Protein AF-A0A0F9JJM0-F1 (afdb_monomer_lite)

Radius of gyration: 25.46 Å; chains: 1; bounding box: 57×54×79 Å

Secondary structure (DSSP, 8-state):
-------------TT-EEESS--SSS-SEE----S---TT---TTTHHHH-EE---EEEE-EESSS-EEEEEEEEEPBSSTT---PPEEEEEEEEEEEEEEEEEEEPS-SSEEEEEEEEEESS---SEEEETTEEPEEEEEEEETTTEEEEEEEEEEET--EEEEEEEEEEEEEEEEEEEEEESSB-SSS-B---EEEEEETTTS-SEEEE--HHHHHSS-EEEEEEEEEESS-EEPPTTSEEEEEE-TT-SEEEEEEEEEE-SSS--TTEEEEEEEEEEETTEEEEEEEEEEEEETTS-S-EEEEEEE--SSSSPEEPS--EEEE---SS-------EEETTEEEE--BSSBPPEEEEE--SSSGGGSEEPPP-BS-SS-BSEEEEETTEEEEEE-SSSS--EEEEBPTT--TT-GGGBPPPB-SS-TTS--SEEEEETTEEEEEETTEEEEEETT--EEEEE---GGGGGGTT----EEETTEEEEEETTEEEEE-TTS--EE--

Sequence (507 aa):
MPRGALLKRWNDWSAGIGHLIDDGRTPGMYYSSGLLGLRGELRPAPFLNAATGTGSAIVGYTVGSSANFALGAVAIQPTDSTGVGTISKSNDAVTNNTTLTFLHVVVAGSDNAIYVGVSNTGGTAPSGVTYDGDALTKVGEKAVGSTVIASIWRKVLGTASGSANVVVTIAAPQDIVAGAVSTFNIDQSTPEGTFVSDSGTATTRAAAVVVNDPFVVASGSGLIFVVIAADNVTVTVPTGTTPMWNAVQNSAVRGAGSALFVTTKFTNVNYHFHYFLEDVATADSTQPYLYAVRGNSDGDLGVYATKVDLSNGSFGTIETGSHTITAPLTIKHHPGQPARYQGLWYFPSGNDQTHRELTTIGSGDVSTDTLTAAAASFAPGADHLANLNHQLVSAVKDGTNAGGVRILAVDGAPRTAVNWGSPFQAGDKSVRPAGLRSLSNLTFVMNTEGFYSFNSKGRSGLVFEDFREWQNSLTNIPVSAYSGGLLIPHPSGLLFYVPGEEPIDVG

Structure (mmCIF, N/CA/C/O backbone):
data_AF-A0A0F9JJM0-F1
#
_entry.id   AF-A0A0F9JJM0-F1
#
loop_
_atom_site.group_PDB
_atom_site.id
_atom_site.type_symbol
_atom_site.label_atom_id
_atom_site.label_alt_id
_atom_site.label_comp_id
_atom_site.label_asym_id
_atom_site.label_entity_id
_atom_site.label_seq_id
_atom_site.pdbx_PDB_ins_code
_atom_site.Cartn_x
_atom_site.Cartn_y
_atom_site.Cartn_z
_atom_site.occupancy
_atom_site.B_iso_or_equiv
_atom_site.auth_seq_id
_atom_site.auth_comp_id
_atom_site.auth_asym_id
_atom_site.auth_atom_id
_atom_site.pdbx_PDB_model_num
ATOM 1 N N . MET A 1 1 ? -6.578 -10.732 -48.270 1.00 36.03 1 MET A N 1
ATOM 2 C CA . MET A 1 1 ? -6.821 -11.291 -46.924 1.00 36.03 1 MET A CA 1
ATOM 3 C C . MET A 1 1 ? -7.409 -12.689 -47.072 1.00 36.03 1 MET A C 1
ATOM 5 O O . MET A 1 1 ? -8.426 -12.805 -47.753 1.00 36.03 1 MET A O 1
ATOM 9 N N . PRO A 1 2 ? -6.818 -13.750 -46.502 1.00 38.12 2 PRO A N 1
ATOM 10 C CA . PRO A 1 2 ? -7.545 -14.997 -46.287 1.00 38.12 2 PRO A CA 1
ATOM 11 C C . PRO A 1 2 ? -8.639 -14.754 -45.234 1.00 38.12 2 PRO A C 1
ATOM 13 O O . PRO A 1 2 ? -8.433 -13.987 -44.295 1.00 38.12 2 PRO A O 1
ATOM 16 N N . ARG A 1 3 ? -9.816 -15.370 -45.407 1.00 42.28 3 ARG A N 1
ATOM 17 C CA . ARG A 1 3 ? -10.910 -15.333 -44.421 1.00 42.28 3 ARG A CA 1
ATOM 18 C C . ARG A 1 3 ? -10.402 -15.878 -43.082 1.00 42.28 3 ARG A C 1
ATOM 20 O O . ARG A 1 3 ? -9.778 -16.935 -43.075 1.00 42.28 3 ARG A O 1
ATOM 27 N N . GLY A 1 4 ? -10.681 -15.160 -41.990 1.00 44.66 4 GLY A N 1
ATOM 28 C CA . GLY A 1 4 ? -10.251 -15.509 -40.634 1.00 44.66 4 GLY A CA 1
ATOM 29 C C . GLY A 1 4 ? -10.595 -16.955 -40.289 1.00 44.66 4 GLY A C 1
ATOM 30 O O . GLY A 1 4 ? -11.767 -17.311 -40.167 1.00 44.66 4 GLY A O 1
ATOM 31 N N . ALA A 1 5 ? -9.565 -17.790 -40.175 1.00 43.19 5 ALA A N 1
ATOM 32 C CA . ALA A 1 5 ? -9.704 -19.133 -39.647 1.00 43.19 5 ALA A CA 1
ATOM 33 C C . ALA A 1 5 ? -9.956 -19.023 -38.139 1.00 43.19 5 ALA A C 1
ATOM 35 O O . ALA A 1 5 ? -9.248 -18.309 -37.431 1.00 43.19 5 ALA A O 1
ATOM 36 N N . LEU A 1 6 ? -10.991 -19.707 -37.655 1.00 41.25 6 LEU A N 1
ATOM 37 C CA . LEU A 1 6 ? -11.285 -19.802 -36.230 1.00 41.25 6 LEU A CA 1
ATOM 38 C C . LEU A 1 6 ? -10.126 -20.563 -35.557 1.00 41.25 6 LEU A C 1
ATOM 40 O O . LEU A 1 6 ? -9.996 -21.765 -35.771 1.00 41.25 6 LEU A O 1
ATOM 44 N N . LEU A 1 7 ? -9.282 -19.859 -34.793 1.00 48.19 7 LEU A N 1
ATOM 45 C CA . LEU A 1 7 ? -8.044 -20.388 -34.195 1.00 48.19 7 LEU A CA 1
ATOM 46 C C . LEU A 1 7 ? -8.286 -21.629 -33.319 1.00 48.19 7 LEU A C 1
ATOM 48 O O . LEU A 1 7 ? -7.582 -22.621 -33.471 1.00 48.19 7 LEU A O 1
ATOM 52 N N . LYS A 1 8 ? -9.315 -21.604 -32.462 1.00 54.56 8 LYS A N 1
ATOM 53 C CA . LYS A 1 8 ? -9.890 -22.747 -31.728 1.00 54.56 8 LYS A CA 1
ATOM 54 C C . LYS A 1 8 ? -11.130 -22.244 -30.984 1.00 54.56 8 LYS A C 1
ATOM 56 O O . LYS A 1 8 ? -11.166 -21.090 -30.568 1.00 54.56 8 LYS A O 1
ATOM 61 N N . ARG A 1 9 ? -12.167 -23.070 -30.820 1.00 58.00 9 ARG A N 1
ATOM 62 C CA . ARG A 1 9 ? -13.322 -22.752 -29.962 1.00 58.00 9 ARG A CA 1
ATOM 63 C C . ARG A 1 9 ? -13.472 -23.849 -28.917 1.00 58.00 9 ARG A C 1
ATOM 65 O O . ARG A 1 9 ? -13.711 -25.002 -29.267 1.00 58.00 9 ARG A O 1
ATOM 72 N N . TRP A 1 10 ? -13.334 -23.478 -27.650 1.00 58.66 10 TRP A N 1
ATOM 73 C CA . TRP A 1 10 ? -13.502 -24.380 -26.514 1.00 58.66 10 TRP A CA 1
ATOM 74 C C . TRP A 1 10 ? -14.983 -24.476 -26.158 1.00 58.66 10 TRP A C 1
ATOM 76 O O . TRP A 1 10 ? -15.558 -23.571 -25.557 1.00 58.66 10 TRP A O 1
ATOM 86 N N . ASN A 1 11 ? -15.611 -25.565 -26.597 1.00 67.38 11 ASN A N 1
ATOM 87 C CA . ASN A 1 11 ? -17.028 -25.836 -26.339 1.00 67.38 11 ASN A CA 1
ATOM 88 C C . ASN A 1 11 ? -17.243 -26.715 -25.097 1.00 67.38 11 ASN A C 1
ATOM 90 O O . ASN A 1 11 ? -18.376 -26.859 -24.651 1.00 67.38 11 ASN A O 1
ATOM 94 N N . ASP A 1 12 ? -16.169 -27.298 -24.562 1.00 58.88 12 ASP A N 1
ATOM 95 C CA . ASP A 1 12 ? -16.183 -28.181 -23.401 1.00 58.88 12 ASP A CA 1
ATOM 96 C C . ASP A 1 12 ? -15.118 -27.718 -22.400 1.00 58.88 12 ASP A C 1
ATOM 98 O O . ASP A 1 12 ? -13.944 -27.570 -22.748 1.00 58.88 12 ASP A O 1
ATOM 102 N N . TRP A 1 13 ? -15.568 -27.450 -21.176 1.00 63.41 13 TRP A N 1
ATOM 103 C CA . TRP A 1 13 ? -14.793 -26.889 -20.067 1.00 63.41 13 TRP A CA 1
ATOM 104 C C . TRP A 1 13 ? -14.685 -27.862 -18.890 1.00 63.41 13 TRP A C 1
ATOM 106 O O . TRP A 1 13 ? -14.264 -27.465 -17.805 1.00 63.41 13 TRP A O 1
ATOM 116 N N . SER A 1 14 ? -15.080 -29.125 -19.066 1.00 62.31 14 SER A N 1
ATOM 117 C CA . SER A 1 14 ? -15.227 -30.077 -17.963 1.00 62.31 14 SER A CA 1
ATOM 118 C C . SER A 1 14 ? -13.938 -30.357 -17.182 1.00 62.31 14 SER A C 1
ATOM 120 O O . SER A 1 14 ? -14.023 -30.782 -16.033 1.00 62.31 14 SER A O 1
ATOM 122 N N . ALA A 1 15 ? -12.757 -30.130 -17.771 1.00 60.66 15 ALA A N 1
ATOM 123 C CA . ALA A 1 15 ? -11.476 -30.287 -17.077 1.00 60.66 15 ALA A CA 1
ATOM 124 C C . ALA A 1 15 ? -10.903 -28.971 -16.508 1.00 60.66 15 ALA A C 1
ATOM 126 O O . ALA A 1 15 ? -9.886 -28.994 -15.817 1.00 60.66 15 ALA A O 1
ATOM 127 N N . GLY A 1 16 ? -11.586 -27.841 -16.720 1.00 52.78 16 GLY A N 1
ATOM 128 C CA . GLY A 1 16 ? -11.204 -26.537 -16.182 1.00 52.78 16 GLY A CA 1
ATOM 129 C C . GLY A 1 16 ? -10.185 -25.770 -17.035 1.00 52.78 16 GLY A C 1
ATOM 130 O O . GLY A 1 16 ? -10.163 -25.859 -18.264 1.00 52.78 16 GLY A O 1
ATOM 131 N N . ILE A 1 17 ? -9.387 -24.932 -16.371 1.00 51.38 17 ILE A N 1
ATOM 132 C CA . ILE A 1 17 ? -8.360 -24.065 -16.968 1.00 51.38 17 ILE A CA 1
ATOM 133 C C . ILE A 1 17 ? -7.000 -24.470 -16.385 1.00 51.38 17 ILE A C 1
ATOM 135 O O . ILE A 1 17 ? -6.903 -24.674 -15.176 1.00 51.38 17 ILE A O 1
ATOM 139 N N . GLY A 1 18 ? -5.945 -24.529 -17.209 1.00 50.09 18 GLY A N 1
ATOM 140 C CA . GLY A 1 18 ? -4.560 -24.641 -16.719 1.00 50.09 18 GLY A CA 1
ATOM 141 C C . GLY A 1 18 ? -3.807 -25.925 -17.082 1.00 50.09 18 GLY A C 1
ATOM 142 O O . GLY A 1 18 ? -2.841 -26.281 -16.407 1.00 50.09 18 GLY A O 1
ATOM 143 N N . HIS A 1 19 ? -4.212 -26.630 -18.140 1.00 57.22 19 HIS A N 1
ATOM 144 C CA . HIS A 1 19 ? -3.481 -27.811 -18.607 1.00 57.22 19 HIS A CA 1
ATOM 145 C C . HIS A 1 19 ? -2.149 -27.424 -19.263 1.00 57.22 19 HIS A C 1
ATOM 147 O O . HIS A 1 19 ? -2.044 -26.407 -19.949 1.00 57.22 19 HIS A O 1
ATOM 153 N N . LEU A 1 20 ? -1.120 -28.243 -19.027 1.00 44.94 20 LEU A N 1
ATOM 154 C CA . LEU A 1 20 ? 0.274 -27.929 -19.364 1.00 44.94 20 LEU A CA 1
ATOM 155 C C . LEU A 1 20 ? 0.607 -28.058 -20.854 1.00 44.94 20 LEU A C 1
ATOM 157 O O . LEU A 1 20 ? 1.600 -27.495 -21.303 1.00 44.94 20 LEU A O 1
ATOM 161 N N . ILE A 1 21 ? -0.162 -28.856 -21.592 1.00 54.78 21 ILE A N 1
ATOM 162 C CA . ILE A 1 21 ? 0.052 -29.158 -23.008 1.00 54.78 21 ILE A CA 1
ATOM 163 C C . ILE A 1 21 ? -1.325 -29.235 -23.661 1.00 54.78 21 ILE A C 1
ATOM 165 O O . ILE A 1 21 ? -2.225 -29.878 -23.120 1.00 54.78 21 ILE A O 1
ATOM 169 N N . ASP A 1 22 ? -1.475 -28.610 -24.826 1.00 63.53 22 ASP A N 1
ATOM 170 C CA . ASP A 1 22 ? -2.596 -28.892 -25.716 1.00 63.53 22 ASP A CA 1
ATOM 171 C C . ASP A 1 22 ? -2.342 -30.236 -26.410 1.00 63.53 22 ASP A C 1
ATOM 173 O O . ASP A 1 22 ? -1.636 -30.325 -27.413 1.00 63.53 22 ASP A O 1
ATOM 177 N N . ASP A 1 23 ? -2.861 -31.312 -25.822 1.00 70.62 23 ASP A N 1
ATOM 178 C CA . ASP A 1 23 ? -2.771 -32.669 -26.370 1.00 70.62 23 ASP A CA 1
ATOM 179 C C . ASP A 1 23 ? -3.866 -32.962 -27.415 1.00 70.62 23 ASP A C 1
ATOM 181 O O . ASP A 1 23 ? -3.977 -34.087 -27.912 1.00 70.62 23 ASP A O 1
ATOM 185 N N . GLY A 1 24 ? -4.696 -31.959 -27.735 1.00 73.25 24 GLY A N 1
ATOM 186 C CA . GLY A 1 24 ? -5.830 -32.069 -28.647 1.00 73.25 24 GLY A CA 1
ATOM 187 C C . GLY A 1 24 ? -6.971 -32.962 -28.147 1.00 73.25 24 GLY A C 1
ATOM 188 O O . GLY A 1 24 ? -7.876 -33.259 -28.927 1.00 73.25 24 GLY A O 1
ATOM 189 N N . ARG A 1 25 ? -6.933 -33.423 -26.891 1.00 76.00 25 ARG A N 1
ATOM 190 C CA . ARG A 1 25 ? -7.871 -34.415 -26.337 1.00 76.00 25 ARG A CA 1
ATOM 191 C C . ARG A 1 25 ? -8.482 -33.992 -25.010 1.00 76.00 25 ARG A C 1
ATOM 193 O O . ARG A 1 25 ? -9.630 -34.339 -24.753 1.00 76.00 25 ARG A O 1
ATOM 200 N N . THR A 1 26 ? -7.737 -33.271 -24.183 1.00 71.94 26 THR A N 1
ATOM 201 C CA . THR A 1 26 ? -8.201 -32.783 -22.888 1.00 71.94 26 THR A CA 1
ATOM 202 C C . THR A 1 26 ? -9.132 -31.579 -23.108 1.00 71.94 26 THR A C 1
ATOM 204 O O . THR A 1 26 ? -8.682 -30.570 -23.657 1.00 71.94 26 THR A O 1
ATOM 207 N N . PRO A 1 27 ? -10.429 -31.660 -22.742 1.00 67.56 27 PRO A N 1
ATOM 208 C CA . PRO A 1 27 ? -11.336 -30.511 -22.802 1.00 67.56 27 PRO A CA 1
ATOM 209 C C . PRO A 1 27 ? -10.882 -29.427 -21.810 1.00 67.56 27 PRO A C 1
ATOM 211 O O . PRO A 1 27 ? -10.303 -29.755 -20.786 1.00 67.56 27 PRO A O 1
ATOM 214 N N . GLY A 1 28 ? -11.128 -28.144 -22.086 1.00 62.47 28 GLY A N 1
ATOM 215 C CA . GLY A 1 28 ? -10.630 -27.023 -21.270 1.00 62.47 28 GLY A CA 1
ATOM 216 C C . GLY A 1 28 ? -9.523 -26.184 -21.924 1.00 62.47 28 GLY A C 1
ATOM 217 O O . GLY A 1 28 ? -9.047 -26.475 -23.023 1.00 62.47 28 GLY A O 1
ATOM 218 N N . MET A 1 29 ? -9.141 -25.083 -21.269 1.00 50.69 29 MET A N 1
ATOM 219 C CA . MET A 1 29 ? -8.166 -24.117 -21.799 1.00 50.69 29 MET A CA 1
ATOM 220 C C . MET A 1 29 ? -6.743 -24.479 -21.346 1.00 50.69 29 MET A C 1
ATOM 222 O O . MET A 1 29 ? -6.481 -24.622 -20.145 1.00 50.69 29 MET A O 1
ATOM 226 N N . TYR A 1 30 ? -5.818 -24.620 -22.303 1.00 63.03 30 TYR A N 1
ATOM 227 C CA . TYR A 1 30 ? -4.396 -24.773 -21.991 1.00 63.03 30 TYR A CA 1
ATOM 228 C C . TYR A 1 30 ? -3.855 -23.464 -21.407 1.00 63.03 30 TYR A C 1
ATOM 230 O O . TYR A 1 30 ? -4.339 -22.379 -21.724 1.00 63.03 30 TYR A O 1
ATOM 238 N N . TYR A 1 31 ? -2.867 -23.559 -20.523 1.00 43.69 31 TYR A N 1
ATOM 239 C CA . TYR A 1 31 ? -2.278 -22.378 -19.902 1.00 43.69 31 TYR A CA 1
ATOM 240 C C . TYR A 1 31 ? -1.435 -21.603 -20.932 1.00 43.69 31 TYR A C 1
ATOM 242 O O . TYR A 1 31 ? -0.324 -22.025 -21.250 1.00 43.69 31 TYR A O 1
ATOM 250 N N . SER A 1 32 ? -1.935 -20.480 -21.461 1.00 38.25 32 SER A N 1
ATOM 251 C CA . SER A 1 32 ? -1.111 -19.504 -22.187 1.00 38.25 32 SER A CA 1
ATOM 252 C C . SER A 1 32 ? -0.568 -18.470 -21.198 1.00 38.25 32 SER A C 1
ATOM 254 O O . SER A 1 32 ? -1.136 -17.406 -20.975 1.00 38.25 32 SER A O 1
ATOM 256 N N . SER A 1 33 ? 0.550 -18.788 -20.546 1.00 39.69 33 SER A N 1
ATOM 257 C CA . SER A 1 33 ? 1.341 -17.760 -19.866 1.00 39.69 33 SER A CA 1
ATOM 258 C C . SER A 1 33 ? 2.573 -17.437 -20.686 1.00 39.69 33 SER A C 1
ATOM 260 O O . SER A 1 33 ? 3.537 -18.204 -20.701 1.00 39.69 33 SER A O 1
ATOM 262 N N . GLY A 1 34 ? 2.570 -16.261 -21.301 1.00 33.91 34 GLY A N 1
ATOM 263 C CA . GLY A 1 34 ? 3.753 -15.589 -21.834 1.00 33.91 34 GLY A CA 1
ATOM 264 C C . GLY A 1 34 ? 4.747 -15.140 -20.757 1.00 33.91 34 GLY A C 1
ATOM 265 O O . GLY A 1 34 ? 5.193 -14.000 -20.775 1.00 33.91 34 GLY A O 1
ATOM 266 N N . LEU A 1 35 ? 5.102 -16.018 -19.818 1.00 34.72 35 LEU A N 1
ATOM 267 C CA . LEU A 1 35 ? 6.259 -15.892 -18.933 1.00 34.72 35 LEU A CA 1
ATOM 268 C C . LEU A 1 35 ? 6.978 -17.241 -18.961 1.00 34.72 35 LEU A C 1
ATOM 270 O O . LEU A 1 35 ? 6.586 -18.208 -18.311 1.00 34.72 35 LEU A O 1
ATOM 274 N N . LEU A 1 36 ? 7.961 -17.285 -19.852 1.00 34.81 36 LEU A N 1
ATOM 275 C CA . LEU A 1 36 ? 8.716 -18.443 -20.303 1.00 34.81 36 LEU A CA 1
ATOM 276 C C . LEU A 1 36 ? 9.404 -19.195 -19.156 1.00 34.81 36 LEU A C 1
ATOM 278 O O . LEU A 1 36 ? 10.026 -18.588 -18.291 1.00 34.81 36 LEU A O 1
ATOM 282 N N . GLY A 1 37 ? 9.379 -20.522 -19.253 1.00 30.25 37 GLY A N 1
ATOM 283 C CA . GLY A 1 37 ? 10.331 -21.429 -18.620 1.00 30.25 37 GLY A CA 1
ATOM 284 C C . GLY A 1 37 ? 10.369 -22.739 -19.404 1.00 30.25 37 GLY A C 1
ATOM 285 O O . GLY A 1 37 ? 9.328 -23.229 -19.855 1.00 30.25 37 GLY A O 1
ATOM 286 N N . LEU A 1 38 ? 11.563 -23.295 -19.609 1.00 39.25 38 LEU A N 1
ATOM 287 C CA . LEU A 1 38 ? 11.737 -24.617 -20.211 1.00 39.25 38 LEU A CA 1
ATOM 288 C C . LEU A 1 38 ? 11.212 -25.724 -19.276 1.00 39.25 38 LEU A C 1
ATOM 290 O O . LEU A 1 38 ? 10.806 -25.493 -18.133 1.00 39.25 38 LEU A O 1
ATOM 294 N N . ARG A 1 39 ? 11.222 -26.972 -19.764 1.00 31.27 39 ARG A N 1
ATOM 295 C CA . ARG A 1 39 ? 10.862 -28.169 -18.987 1.00 31.27 39 ARG A CA 1
ATOM 296 C C . ARG A 1 39 ? 11.839 -28.337 -17.808 1.00 31.27 39 ARG A C 1
ATOM 298 O O . ARG A 1 39 ? 12.872 -28.975 -17.963 1.00 31.27 39 ARG A O 1
ATOM 305 N N . GLY A 1 40 ? 11.493 -27.768 -16.653 1.00 34.41 40 GLY A N 1
ATOM 306 C CA . GLY A 1 40 ? 12.299 -27.806 -15.425 1.00 34.41 40 GLY A CA 1
ATOM 307 C C . GLY A 1 40 ? 12.474 -26.462 -14.707 1.00 34.41 40 GLY A C 1
ATOM 308 O O . GLY A 1 40 ? 13.073 -26.450 -13.640 1.00 34.41 40 GLY A O 1
ATOM 309 N N . GLU A 1 41 ? 11.949 -25.354 -15.242 1.00 32.19 41 GLU A N 1
ATOM 310 C CA . GLU A 1 41 ? 12.156 -24.013 -14.672 1.00 32.19 41 GLU A CA 1
ATOM 311 C C . GLU A 1 41 ? 10.923 -23.448 -13.941 1.00 32.19 41 GLU A C 1
ATOM 313 O O . GLU A 1 41 ? 9.769 -23.792 -14.229 1.00 32.19 41 GLU A O 1
ATOM 318 N N . LEU A 1 42 ? 11.207 -22.600 -12.945 1.00 30.31 42 LEU A N 1
ATOM 319 C CA . LEU A 1 42 ? 10.278 -22.027 -11.968 1.00 30.31 42 LEU A CA 1
ATOM 320 C C . LEU A 1 42 ? 9.209 -21.144 -12.624 1.00 30.31 42 LEU A C 1
ATOM 322 O O . LEU A 1 42 ? 9.494 -20.182 -13.331 1.00 30.31 42 LEU A O 1
ATOM 326 N N . ARG A 1 43 ? 7.948 -21.484 -12.340 1.00 42.91 43 ARG A N 1
ATOM 327 C CA . ARG A 1 43 ? 6.744 -20.847 -12.882 1.00 42.91 43 ARG A CA 1
ATOM 328 C C . ARG A 1 43 ? 6.279 -19.715 -11.947 1.00 42.91 43 ARG A C 1
ATOM 330 O O . ARG A 1 43 ? 5.995 -20.000 -10.783 1.00 42.91 43 ARG A O 1
ATOM 337 N N . PRO A 1 44 ? 6.086 -18.472 -12.428 1.00 41.31 44 PRO A N 1
ATOM 338 C CA . PRO A 1 44 ? 5.550 -17.374 -11.613 1.00 41.31 44 PRO A CA 1
ATOM 339 C C . PRO A 1 44 ? 4.056 -17.500 -11.250 1.00 41.31 44 PRO A C 1
ATOM 341 O O . PRO A 1 44 ? 3.531 -16.685 -10.503 1.00 41.31 44 PRO A O 1
ATOM 344 N N . ALA A 1 45 ? 3.336 -18.499 -11.763 1.00 37.66 45 ALA A N 1
ATOM 345 C CA . ALA A 1 45 ? 1.904 -18.644 -11.489 1.00 37.66 45 ALA A CA 1
ATOM 346 C C . ALA A 1 45 ? 1.563 -19.546 -10.282 1.00 37.66 45 ALA A C 1
ATOM 348 O O . ALA A 1 45 ? 0.632 -19.211 -9.554 1.00 37.66 45 ALA A O 1
ATOM 349 N N . PRO A 1 46 ? 2.301 -20.639 -9.984 1.00 47.94 46 PRO A N 1
ATOM 350 C CA . PRO A 1 46 ? 2.080 -21.419 -8.763 1.00 47.94 46 PRO A CA 1
ATOM 351 C C . PRO A 1 46 ? 2.877 -20.937 -7.540 1.00 47.94 46 PRO A C 1
ATOM 353 O O . PRO A 1 46 ? 2.590 -21.413 -6.442 1.00 47.94 46 PRO A O 1
ATOM 356 N N . PHE A 1 47 ? 3.864 -20.030 -7.677 1.00 50.66 47 PHE A N 1
ATOM 357 C CA . PHE A 1 47 ? 4.735 -19.666 -6.539 1.00 50.66 47 PHE A CA 1
ATOM 358 C C . PHE A 1 47 ? 3.951 -19.069 -5.363 1.00 50.66 47 PHE A C 1
ATOM 360 O O . PHE A 1 47 ? 4.298 -19.314 -4.214 1.00 50.66 47 PHE A O 1
ATOM 367 N N . LEU A 1 48 ? 2.862 -18.343 -5.632 1.00 53.19 48 LEU A N 1
ATOM 368 C CA . LEU A 1 48 ? 2.060 -17.670 -4.603 1.00 53.19 48 LEU A CA 1
ATOM 369 C C . LEU A 1 48 ? 1.292 -18.642 -3.701 1.00 53.19 48 LEU A C 1
ATOM 371 O O . LEU A 1 48 ? 1.077 -18.343 -2.529 1.00 53.19 48 LEU A O 1
ATOM 375 N N . ASN A 1 49 ? 0.910 -19.806 -4.232 1.00 53.00 49 ASN A N 1
ATOM 376 C CA . ASN A 1 49 ? 0.220 -20.839 -3.459 1.00 53.00 49 ASN A CA 1
ATOM 377 C C . ASN A 1 49 ? 1.199 -21.739 -2.691 1.00 53.00 49 ASN A C 1
ATOM 379 O O . ASN A 1 49 ? 0.791 -22.396 -1.737 1.00 53.00 49 ASN A O 1
ATOM 383 N N . ALA A 1 50 ? 2.469 -21.785 -3.109 1.00 59.06 50 ALA A N 1
ATOM 384 C CA . ALA A 1 50 ? 3.468 -22.708 -2.573 1.00 59.06 50 ALA A CA 1
ATOM 385 C C . ALA A 1 50 ? 4.517 -22.042 -1.665 1.00 59.06 50 ALA A C 1
ATOM 387 O O . ALA A 1 50 ? 5.124 -22.734 -0.849 1.00 59.06 50 ALA A O 1
ATOM 388 N N . ALA A 1 51 ? 4.734 -20.726 -1.781 1.00 68.06 51 ALA A N 1
ATOM 389 C CA . ALA A 1 51 ? 5.702 -20.003 -0.962 1.00 68.06 51 ALA A CA 1
ATOM 390 C C . ALA A 1 51 ? 5.344 -20.094 0.528 1.00 68.06 51 ALA A C 1
ATOM 392 O O . ALA A 1 51 ? 4.195 -19.873 0.924 1.00 68.06 51 ALA A O 1
ATOM 393 N N . THR A 1 52 ? 6.322 -20.414 1.374 1.00 69.81 52 THR A N 1
ATOM 394 C CA . THR A 1 52 ? 6.164 -20.492 2.837 1.00 69.81 52 THR A CA 1
ATOM 395 C C . THR A 1 52 ? 6.371 -19.121 3.492 1.00 69.81 52 THR A C 1
ATOM 397 O O . THR A 1 52 ? 6.604 -18.138 2.801 1.00 69.81 52 THR A O 1
ATOM 400 N N . GLY A 1 53 ? 6.227 -19.014 4.816 1.00 70.56 53 GLY A N 1
ATOM 401 C CA . GLY A 1 53 ? 6.473 -17.762 5.547 1.00 70.56 53 GLY A CA 1
ATOM 402 C C . GLY A 1 53 ? 5.241 -16.882 5.774 1.00 70.56 53 GLY A C 1
ATOM 403 O O . GLY A 1 53 ? 4.106 -17.270 5.457 1.00 70.56 53 GLY A O 1
ATOM 404 N N . THR A 1 54 ? 5.501 -15.718 6.373 1.00 66.94 54 THR A N 1
ATOM 405 C CA . THR A 1 54 ? 4.513 -14.737 6.835 1.00 66.94 54 THR A CA 1
ATOM 406 C C . THR A 1 54 ? 3.975 -13.974 5.631 1.00 66.94 54 THR A C 1
ATOM 408 O O . THR A 1 54 ? 4.697 -13.203 5.007 1.00 66.94 54 THR A O 1
ATOM 411 N N . GLY A 1 55 ? 2.713 -14.189 5.258 1.00 67.38 55 GLY A N 1
ATOM 412 C CA . GLY A 1 55 ? 2.116 -13.373 4.199 1.00 67.38 55 GLY A CA 1
ATOM 413 C C . GLY A 1 55 ? 1.950 -11.926 4.631 1.00 67.38 55 GLY A C 1
ATOM 414 O O . GLY A 1 55 ? 2.134 -11.558 5.792 1.00 67.38 55 GLY A O 1
ATOM 415 N N . SER A 1 56 ? 1.574 -11.103 3.664 1.00 74.75 56 SER A N 1
ATOM 416 C CA . SER A 1 56 ? 1.512 -9.667 3.847 1.00 74.75 56 SER A CA 1
ATOM 417 C C . SER A 1 56 ? 0.251 -9.123 3.198 1.00 74.75 56 SER A C 1
ATOM 419 O O . SER A 1 56 ? 0.116 -9.112 1.969 1.00 74.75 56 SER A O 1
ATOM 421 N N . ALA A 1 57 ? -0.677 -8.655 4.023 1.00 80.88 57 ALA A N 1
ATOM 422 C CA . ALA A 1 57 ? -1.861 -7.943 3.573 1.00 80.88 57 ALA A CA 1
ATOM 423 C C . ALA A 1 57 ? -1.615 -6.439 3.670 1.00 80.88 57 ALA A C 1
ATOM 425 O O . ALA A 1 57 ? -0.973 -5.963 4.603 1.00 80.88 57 ALA A O 1
ATOM 426 N N . ILE A 1 58 ? -2.137 -5.679 2.714 1.00 82.50 58 ILE A N 1
ATOM 427 C CA . ILE A 1 58 ? -2.117 -4.219 2.783 1.00 82.50 58 ILE A CA 1
ATOM 428 C C . ILE A 1 58 ? -3.557 -3.762 2.921 1.00 82.50 58 ILE A C 1
ATOM 430 O O . ILE A 1 58 ? -4.412 -4.160 2.128 1.00 82.50 58 ILE A O 1
ATOM 434 N N . VAL A 1 59 ? -3.830 -2.959 3.940 1.00 86.94 59 VAL A N 1
ATOM 435 C CA . VAL A 1 59 ? -5.174 -2.478 4.262 1.00 86.94 59 VAL A CA 1
ATOM 436 C C . VAL A 1 59 ? -5.142 -0.991 4.568 1.00 86.94 59 VAL A C 1
ATOM 438 O O . VAL A 1 59 ? -4.129 -0.474 5.031 1.00 86.94 59 VAL A O 1
ATOM 441 N N . GLY A 1 60 ? -6.239 -0.288 4.306 1.00 89.75 60 GLY A N 1
ATOM 442 C CA . GLY A 1 60 ? -6.272 1.162 4.435 1.00 89.75 60 GLY A CA 1
ATOM 443 C C . GLY A 1 60 ? -7.560 1.773 3.913 1.00 89.75 60 GLY A C 1
ATOM 444 O O . GLY A 1 60 ? -8.543 1.064 3.710 1.00 89.75 60 GLY A O 1
ATOM 445 N N . TYR A 1 61 ? -7.532 3.083 3.680 1.00 90.25 61 TYR A N 1
ATOM 446 C CA . TYR A 1 61 ? -8.633 3.846 3.103 1.00 90.25 61 TYR A CA 1
ATOM 447 C C . TYR A 1 61 ? -8.128 4.918 2.143 1.00 90.25 61 TYR A C 1
ATOM 449 O O . TYR A 1 61 ? -7.074 5.512 2.362 1.00 90.25 61 TYR A O 1
ATOM 457 N N . THR A 1 62 ? -8.932 5.233 1.130 1.00 88.44 62 THR A N 1
ATOM 458 C CA . THR A 1 62 ? -8.734 6.446 0.332 1.00 88.44 62 THR A CA 1
ATOM 459 C C . THR A 1 62 ? -9.389 7.620 1.053 1.00 88.44 62 THR A C 1
ATOM 461 O O . THR A 1 62 ? -10.572 7.562 1.395 1.00 88.44 62 THR A O 1
ATOM 464 N N . VAL A 1 63 ? -8.632 8.691 1.284 1.00 88.12 63 VAL A N 1
ATOM 465 C CA . VAL A 1 63 ? -9.101 9.908 1.961 1.00 88.12 63 VAL A CA 1
ATOM 466 C C . VAL A 1 63 ? -9.230 11.018 0.919 1.00 88.12 63 VAL A C 1
ATOM 468 O O . VAL A 1 63 ? -8.272 11.334 0.222 1.00 88.12 63 VAL A O 1
ATOM 471 N N . GLY A 1 64 ? -10.426 11.592 0.777 1.00 82.69 64 GLY A N 1
ATOM 472 C CA . GLY A 1 64 ? -10.801 12.414 -0.382 1.00 82.69 64 GLY A CA 1
ATOM 473 C C . GLY A 1 64 ? -10.177 13.814 -0.474 1.00 82.69 64 GLY A C 1
ATOM 474 O O . GLY A 1 64 ? -10.519 14.558 -1.390 1.00 82.69 64 GLY A O 1
ATOM 475 N N . SER A 1 65 ? -9.312 14.212 0.460 1.00 81.81 65 SER A N 1
ATOM 476 C CA . SER A 1 65 ? -8.679 15.537 0.486 1.00 81.81 65 SER A CA 1
ATOM 477 C C . SER A 1 65 ? -7.444 15.558 1.391 1.00 81.81 65 SER A C 1
ATOM 479 O O . SER A 1 65 ? -7.124 14.571 2.049 1.00 81.81 65 SER A O 1
ATOM 481 N N . SER A 1 66 ? -6.770 16.712 1.478 1.00 87.25 66 SER A N 1
ATOM 482 C CA . SER A 1 66 ? -5.710 16.956 2.465 1.00 87.25 66 SER A CA 1
ATOM 483 C C . SER A 1 66 ? -6.284 16.980 3.882 1.00 87.25 66 SER A C 1
ATOM 485 O O . SER A 1 66 ? -6.664 18.037 4.378 1.00 87.25 66 SER A O 1
ATOM 487 N N . ALA A 1 67 ? -6.360 15.814 4.514 1.00 89.81 67 ALA A N 1
ATOM 488 C CA . ALA A 1 67 ? -6.840 15.636 5.877 1.00 89.81 67 ALA A CA 1
ATOM 489 C C . ALA A 1 67 ? -5.830 14.857 6.706 1.00 89.81 67 ALA A C 1
ATOM 491 O O . ALA A 1 67 ? -5.135 13.969 6.197 1.00 89.81 67 ALA A O 1
ATOM 492 N N . ASN A 1 68 ? -5.779 15.181 7.990 1.00 93.75 68 ASN A N 1
ATOM 493 C CA . ASN A 1 68 ? -5.087 14.366 8.962 1.00 93.75 68 ASN A CA 1
ATOM 494 C C . ASN A 1 68 ? -5.847 13.058 9.154 1.00 93.75 68 ASN A C 1
ATOM 496 O O . ASN A 1 68 ? -7.077 13.039 9.208 1.00 93.75 68 ASN A O 1
ATOM 500 N N . PHE A 1 69 ? -5.101 11.967 9.263 1.00 94.62 69 PHE A N 1
ATOM 501 C CA . PHE A 1 69 ? -5.645 10.657 9.559 1.00 94.62 69 PHE A CA 1
ATOM 502 C C . PHE A 1 69 ? -4.791 9.935 10.594 1.00 94.62 69 PHE A C 1
ATOM 504 O O . PHE A 1 69 ? -3.573 10.116 10.678 1.00 94.62 69 PHE A O 1
ATOM 511 N N . ALA A 1 70 ? -5.441 9.049 11.332 1.00 97.12 70 ALA A N 1
ATOM 512 C CA . ALA A 1 70 ? -4.811 7.988 12.082 1.00 97.12 70 ALA A CA 1
ATOM 513 C C . ALA A 1 70 ? -5.527 6.669 11.786 1.00 97.12 70 ALA A C 1
ATOM 515 O O . ALA A 1 70 ? -6.753 6.600 11.772 1.00 97.12 70 ALA A O 1
ATOM 516 N N . LEU A 1 71 ? -4.749 5.629 11.528 1.00 95.81 71 LEU A N 1
ATOM 517 C CA . LEU A 1 71 ? -5.193 4.310 11.113 1.00 95.81 71 LEU A CA 1
ATOM 518 C C . LEU A 1 71 ? -4.615 3.271 12.072 1.00 95.81 71 LEU A C 1
ATOM 520 O O . LEU A 1 71 ? -3.425 3.308 12.385 1.00 95.81 71 LEU A O 1
ATOM 524 N N . GLY A 1 72 ? -5.439 2.321 12.492 1.00 96.94 72 GLY A N 1
ATOM 525 C CA . GLY A 1 72 ? -5.014 1.117 13.194 1.00 96.94 72 GLY A CA 1
ATOM 526 C C . GLY A 1 72 ? -5.591 -0.118 12.518 1.00 96.94 72 GLY A C 1
ATOM 527 O O . GLY A 1 72 ? -6.734 -0.096 12.066 1.00 96.94 72 GLY A O 1
ATOM 528 N N . ALA A 1 73 ? -4.817 -1.194 12.456 1.00 94.75 73 ALA A N 1
ATOM 529 C CA . ALA A 1 73 ? -5.274 -2.487 11.980 1.00 94.75 73 ALA A CA 1
ATOM 530 C C . ALA A 1 73 ? -4.781 -3.605 12.893 1.00 94.75 73 ALA A C 1
ATOM 532 O O . ALA A 1 73 ? -3.693 -3.527 13.469 1.00 94.75 73 ALA A O 1
ATOM 533 N N . VAL A 1 74 ? -5.580 -4.660 12.991 1.00 93.44 74 VAL A N 1
ATOM 534 C CA . VAL A 1 74 ? -5.220 -5.868 13.721 1.00 93.44 74 VAL A CA 1
ATOM 535 C C . VAL A 1 74 ? -5.754 -7.102 13.003 1.00 93.44 74 VAL A C 1
ATOM 537 O O . VAL A 1 74 ? -6.867 -7.106 12.475 1.00 93.44 74 VAL A O 1
ATOM 540 N N . ALA A 1 75 ? -4.929 -8.140 12.967 1.00 90.81 75 ALA A N 1
ATOM 541 C CA . ALA A 1 75 ? -5.304 -9.479 12.545 1.00 90.81 75 ALA A CA 1
ATOM 542 C C . ALA A 1 75 ? -6.080 -10.165 13.680 1.00 90.81 75 ALA A C 1
ATOM 544 O O . ALA A 1 75 ? -5.559 -10.287 14.782 1.00 90.81 75 ALA A O 1
ATOM 545 N N . ILE A 1 76 ? -7.313 -10.587 13.416 1.00 91.00 76 ILE A N 1
ATOM 546 C CA . ILE A 1 76 ? -8.171 -11.353 14.320 1.00 91.00 76 ILE A CA 1
ATOM 547 C C . ILE A 1 76 ? -7.977 -12.837 14.010 1.00 91.00 76 ILE A C 1
ATOM 549 O O . ILE A 1 76 ? -8.143 -13.267 12.861 1.00 91.00 76 ILE A O 1
ATOM 553 N N . GLN A 1 77 ? -7.629 -13.594 15.047 1.00 88.38 77 GLN A N 1
ATOM 554 C CA . GLN A 1 77 ? -7.240 -14.991 14.943 1.00 88.38 77 GLN A CA 1
ATOM 555 C C . GLN A 1 77 ? -8.451 -15.904 15.138 1.00 88.38 77 GLN A C 1
ATOM 557 O O . GLN A 1 77 ? -9.120 -15.816 16.174 1.00 88.38 77 GLN A O 1
ATOM 562 N N . PRO A 1 78 ? -8.759 -16.781 14.168 1.00 88.75 78 PRO A N 1
ATOM 563 C CA . PRO A 1 78 ? -9.797 -17.772 14.366 1.00 88.75 78 PRO A CA 1
ATOM 564 C C . PRO A 1 78 ? -9.337 -18.863 15.345 1.00 88.75 78 PRO A C 1
ATOM 566 O O . PRO A 1 78 ? -8.146 -19.157 15.431 1.00 88.75 78 PRO A O 1
ATOM 569 N N . THR A 1 79 ? -10.273 -19.497 16.053 1.00 87.81 79 THR A N 1
ATOM 570 C CA . THR A 1 79 ? -9.970 -20.643 16.935 1.00 87.81 79 THR A CA 1
ATOM 571 C C . THR A 1 79 ? -9.412 -21.829 16.140 1.00 87.81 79 THR A C 1
ATOM 573 O O . THR A 1 79 ? -8.608 -22.611 16.649 1.00 87.81 79 THR A O 1
ATOM 576 N N . ASP A 1 80 ? -9.845 -21.977 14.887 1.00 83.12 80 ASP A N 1
ATOM 577 C CA . ASP A 1 80 ? -9.484 -23.087 14.013 1.00 83.12 80 ASP A CA 1
ATOM 578 C C . ASP A 1 80 ? -9.476 -22.693 12.520 1.00 83.12 80 ASP A C 1
ATOM 580 O O . ASP A 1 80 ? -9.608 -21.529 12.138 1.00 83.12 80 ASP A O 1
ATOM 584 N N . SER A 1 81 ? -9.313 -23.685 11.643 1.00 77.62 81 SER A N 1
ATOM 585 C CA . SER A 1 81 ? -9.286 -23.494 10.191 1.00 77.62 81 SER A CA 1
ATOM 586 C C . SER A 1 81 ? -10.656 -23.249 9.550 1.00 77.62 81 SER A C 1
ATOM 588 O O . SER A 1 81 ? -10.720 -23.119 8.331 1.00 77.62 81 SER A O 1
ATOM 590 N N . THR A 1 82 ? -11.754 -23.207 10.316 1.00 80.75 82 THR A N 1
ATOM 591 C CA . THR A 1 82 ? -13.083 -22.875 9.770 1.00 80.75 82 THR A CA 1
ATOM 592 C C . THR A 1 82 ? -13.262 -21.373 9.557 1.00 80.75 82 THR A C 1
ATOM 594 O O . THR A 1 82 ? -14.104 -20.963 8.757 1.00 80.75 82 THR A O 1
ATOM 597 N N . GLY A 1 83 ? -12.418 -20.562 10.201 1.00 82.44 83 GLY A N 1
ATOM 598 C CA . GLY A 1 83 ? -12.330 -19.130 9.972 1.00 82.44 83 GLY A CA 1
ATOM 599 C C . GLY A 1 83 ? -13.241 -18.269 10.817 1.00 82.44 83 GLY A C 1
ATOM 600 O O . GLY A 1 83 ? -14.091 -18.743 11.565 1.00 82.44 83 GLY A O 1
ATOM 601 N N . VAL A 1 84 ? -13.045 -16.963 10.683 1.00 87.06 84 VAL A N 1
ATOM 602 C CA . VAL A 1 84 ? -13.819 -15.963 11.415 1.00 87.06 84 VAL A CA 1
ATOM 603 C C . VAL A 1 84 ? -15.264 -15.927 10.903 1.00 87.06 84 VAL A C 1
ATOM 605 O O . VAL A 1 84 ? -15.511 -15.813 9.701 1.00 87.06 84 VAL A O 1
ATOM 608 N N . GLY A 1 85 ? -16.214 -16.039 11.832 1.00 83.12 85 GLY A N 1
ATOM 609 C CA . GLY A 1 85 ? -17.641 -16.160 11.551 1.00 83.12 85 GLY A CA 1
ATOM 610 C C . GLY A 1 85 ? -18.360 -14.877 11.114 1.00 83.12 85 GLY A C 1
ATOM 611 O O . GLY A 1 85 ? -17.766 -13.835 10.842 1.00 83.12 85 GLY A O 1
ATOM 612 N N . THR A 1 86 ? -19.693 -14.961 11.041 1.00 76.00 86 THR A N 1
ATOM 613 C CA . THR A 1 86 ? -20.580 -13.843 10.682 1.00 76.00 86 THR A CA 1
ATOM 614 C C . THR A 1 86 ? -20.339 -12.630 11.565 1.00 76.00 86 THR A C 1
ATOM 616 O O . THR A 1 86 ? -20.317 -12.723 12.792 1.00 76.00 86 THR A O 1
ATOM 619 N N . ILE A 1 87 ? -20.275 -11.473 10.913 1.00 84.00 87 ILE A N 1
ATOM 620 C CA . ILE A 1 87 ? -20.025 -10.197 11.560 1.00 84.00 87 ILE A CA 1
ATOM 621 C C . ILE A 1 87 ? -21.339 -9.445 11.813 1.00 84.00 87 ILE A C 1
ATOM 623 O O . ILE A 1 87 ? -22.073 -9.136 10.871 1.00 84.00 87 ILE A O 1
ATOM 627 N N . SER A 1 88 ? -21.600 -9.077 13.068 1.00 92.38 88 SER A N 1
ATOM 628 C CA . SER A 1 88 ? -22.590 -8.051 13.423 1.00 92.38 88 SER A CA 1
ATOM 629 C C . SER A 1 88 ? -21.908 -6.699 13.584 1.00 92.38 88 SER A C 1
ATOM 631 O O . SER A 1 88 ? -20.754 -6.624 14.004 1.00 92.38 88 SER A O 1
ATOM 633 N N . LYS A 1 89 ? -22.612 -5.614 13.248 1.00 95.06 89 LYS A N 1
ATOM 634 C CA . LYS A 1 89 ? -22.046 -4.263 13.244 1.00 95.06 89 LYS A CA 1
ATOM 635 C C . LYS A 1 89 ? -23.041 -3.211 13.714 1.00 95.06 89 LYS A C 1
ATOM 637 O O . LYS A 1 89 ? -24.208 -3.236 13.333 1.00 95.06 89 LYS A O 1
ATOM 642 N N . SER A 1 90 ? -22.561 -2.261 14.505 1.00 95.94 90 SER A N 1
ATOM 643 C CA . SER A 1 90 ? -23.281 -1.035 14.860 1.00 95.94 90 SER A CA 1
ATOM 644 C C . SER A 1 90 ? -22.302 0.129 14.968 1.00 95.94 90 SER A C 1
ATOM 646 O O . SER A 1 90 ? -21.093 -0.075 15.059 1.00 95.94 90 SER A O 1
ATOM 648 N N . ASN A 1 91 ? -22.803 1.356 14.896 1.00 96.12 91 ASN A N 1
ATOM 649 C CA . ASN A 1 91 ? -22.008 2.561 15.086 1.00 96.12 91 ASN A CA 1
ATOM 650 C C . ASN A 1 91 ? -22.885 3.697 15.588 1.00 96.12 91 ASN A C 1
ATOM 652 O O . ASN A 1 91 ? -24.105 3.641 15.436 1.00 96.12 91 ASN A O 1
ATOM 656 N N . ASP A 1 92 ? -22.239 4.700 16.168 1.00 96.12 92 ASP A N 1
ATOM 657 C CA . ASP A 1 92 ? -22.864 5.958 16.548 1.00 96.12 92 ASP A CA 1
ATOM 658 C C . ASP A 1 92 ? -21.801 7.063 16.689 1.00 96.12 92 ASP A C 1
ATOM 660 O O . ASP A 1 92 ? -20.592 6.807 16.592 1.00 96.12 92 ASP A O 1
ATOM 664 N N . ALA A 1 93 ? -22.241 8.303 16.890 1.00 95.56 93 ALA A N 1
ATOM 665 C CA . ALA A 1 93 ? -21.379 9.464 17.035 1.00 95.56 93 ALA A CA 1
ATOM 666 C C . ALA A 1 93 ? -21.991 10.553 17.931 1.00 95.56 93 ALA A C 1
ATOM 668 O O . ALA A 1 93 ? -23.206 10.684 18.060 1.00 95.56 93 ALA A O 1
ATOM 669 N N . VAL A 1 94 ? -21.129 11.363 18.547 1.00 94.75 94 VAL A N 1
ATOM 670 C CA . VAL A 1 94 ? -21.523 12.497 19.392 1.00 94.75 94 VAL A CA 1
ATOM 671 C C . VAL A 1 94 ? -20.482 13.620 19.323 1.00 94.75 94 VAL A C 1
ATOM 673 O O . VAL A 1 94 ? -19.281 13.356 19.290 1.00 94.75 94 VAL A O 1
ATOM 676 N N . THR A 1 95 ? -20.928 14.879 19.334 1.00 95.12 95 THR A N 1
ATOM 677 C CA . THR A 1 95 ? -20.060 16.065 19.466 1.00 95.12 95 THR A CA 1
ATOM 678 C C . THR A 1 95 ? -19.860 16.471 20.915 1.00 95.12 95 THR A C 1
ATOM 680 O O . THR A 1 95 ? -20.822 16.459 21.687 1.00 95.12 95 THR A O 1
ATOM 683 N N . ASN A 1 96 ? -18.674 17.002 21.217 1.00 94.12 96 ASN A N 1
ATOM 684 C CA . ASN A 1 96 ? -18.369 17.771 22.422 1.00 94.12 96 ASN A CA 1
ATOM 685 C C . ASN A 1 96 ? -18.927 17.138 23.709 1.00 94.12 96 ASN A C 1
ATOM 687 O O . ASN A 1 96 ? -19.604 17.789 24.508 1.00 94.12 96 ASN A O 1
ATOM 691 N N . ASN A 1 97 ? -18.675 15.845 23.889 1.00 95.75 97 ASN A N 1
ATOM 692 C CA . ASN A 1 97 ? -19.194 15.073 25.009 1.00 95.75 97 ASN A CA 1
ATOM 693 C C . ASN A 1 97 ? -18.087 14.202 25.604 1.00 95.75 97 ASN A C 1
ATOM 695 O O . ASN A 1 97 ? -17.092 13.913 24.950 1.00 95.75 97 ASN A O 1
ATOM 699 N N . THR A 1 98 ? -18.244 13.802 26.861 1.00 97.12 98 THR A N 1
ATOM 700 C CA . THR A 1 98 ? -17.329 12.874 27.536 1.00 97.12 98 THR A CA 1
ATOM 701 C C . THR A 1 98 ? -17.745 11.417 27.372 1.00 97.12 98 THR A C 1
ATOM 703 O O . THR A 1 98 ? -16.970 10.524 27.709 1.00 97.12 98 THR A O 1
ATOM 706 N N . THR A 1 99 ? -18.960 11.166 26.874 1.00 97.19 99 THR A N 1
ATOM 707 C CA . THR A 1 99 ? -19.515 9.817 26.736 1.00 97.19 99 THR A CA 1
ATOM 708 C C . THR A 1 99 ? -20.269 9.625 25.424 1.00 97.19 99 THR A C 1
ATOM 710 O O . THR A 1 99 ? -20.983 10.520 24.973 1.00 97.19 99 THR A O 1
ATOM 713 N N . LEU A 1 100 ? -20.132 8.434 24.837 1.00 97.25 100 LEU A N 1
ATOM 714 C CA . LEU A 1 100 ? -20.933 7.937 23.716 1.00 97.25 100 LEU A CA 1
ATOM 715 C C . LEU A 1 100 ? -21.499 6.570 24.106 1.00 97.25 100 LEU A C 1
ATOM 717 O O . LEU A 1 100 ? -20.740 5.692 24.509 1.00 97.25 100 LEU A O 1
ATOM 721 N N . THR A 1 101 ? -22.816 6.388 24.005 1.00 97.88 101 THR A N 1
ATOM 722 C CA . THR A 1 101 ? -23.491 5.120 24.320 1.00 97.88 101 THR A CA 1
ATOM 723 C C . THR A 1 101 ? -24.381 4.701 23.168 1.00 97.88 101 THR A C 1
ATOM 725 O O . THR A 1 101 ? -25.220 5.486 22.741 1.00 97.88 101 THR A O 1
ATOM 728 N N . PHE A 1 102 ? -24.239 3.460 22.710 1.00 97.56 102 PHE A N 1
ATOM 729 C CA . PHE A 1 102 ? -25.072 2.902 21.648 1.00 97.56 102 PHE A CA 1
ATOM 730 C C . PHE A 1 102 ? -25.267 1.396 21.823 1.00 97.56 102 PHE A C 1
ATOM 732 O O . PHE A 1 102 ? -24.459 0.712 22.452 1.00 97.56 102 PHE A O 1
ATOM 739 N N . LEU A 1 103 ? -26.355 0.869 21.261 1.00 98.00 103 LEU A N 1
ATOM 740 C CA . LEU A 1 103 ? -26.689 -0.551 21.348 1.00 98.00 103 LEU A CA 1
ATOM 741 C C . LEU A 1 103 ? -25.860 -1.374 20.345 1.00 98.00 103 LEU A C 1
ATOM 743 O O . LEU A 1 103 ? -25.696 -0.991 19.182 1.00 98.00 103 LEU A O 1
ATOM 747 N N . HIS A 1 104 ? -25.378 -2.543 20.767 1.00 97.62 104 HIS A N 1
ATOM 748 C CA . HIS A 1 104 ? -24.775 -3.541 19.885 1.00 97.62 104 HIS A CA 1
ATOM 749 C C . HIS A 1 104 ? -25.338 -4.936 20.159 1.00 97.62 104 HIS A C 1
ATOM 751 O O . HIS A 1 104 ? -25.513 -5.339 21.312 1.00 97.62 104 HIS A O 1
ATOM 757 N N . VAL A 1 105 ? -25.589 -5.683 19.083 1.00 96.25 105 VAL A N 1
ATOM 758 C CA . VAL A 1 105 ? -26.107 -7.052 19.141 1.00 96.25 105 VAL A CA 1
ATOM 759 C C . VAL A 1 105 ? -25.003 -8.026 18.764 1.00 96.25 105 VAL A C 1
ATOM 761 O O . VAL A 1 105 ? -24.545 -8.018 17.622 1.00 96.25 105 VAL A O 1
ATOM 764 N N . VAL A 1 106 ? -24.611 -8.884 19.701 1.00 95.44 106 VAL A N 1
ATOM 765 C CA . VAL A 1 106 ? -23.731 -10.026 19.446 1.00 95.44 106 VAL A CA 1
ATOM 766 C C . VAL A 1 106 ? -24.596 -11.191 18.986 1.00 95.44 106 VAL A C 1
ATOM 768 O O . VAL A 1 106 ? -25.516 -11.612 19.693 1.00 95.44 106 VAL A O 1
ATOM 771 N N . VAL A 1 107 ? -24.327 -11.685 17.779 1.00 88.56 107 VAL A N 1
ATOM 772 C CA . VAL A 1 107 ? -25.035 -12.838 17.210 1.00 88.56 107 VAL A CA 1
ATOM 773 C C . VAL A 1 107 ? -24.680 -14.121 17.962 1.00 88.56 107 VAL A C 1
ATOM 775 O O . VAL A 1 107 ? -23.613 -14.233 18.559 1.00 88.56 107 VAL A O 1
ATOM 778 N N . ALA A 1 108 ? -25.591 -15.094 17.954 1.00 87.81 108 ALA A N 1
ATOM 779 C CA . ALA A 1 108 ? -25.332 -16.393 18.563 1.00 87.81 108 ALA A CA 1
ATOM 780 C C . ALA A 1 108 ? -24.172 -17.103 17.841 1.00 87.81 108 ALA A C 1
ATOM 782 O O . ALA A 1 108 ? -24.165 -17.197 16.614 1.00 87.81 108 ALA A O 1
ATOM 783 N N . GLY A 1 109 ? -23.220 -17.612 18.621 1.00 86.94 109 GLY A N 1
ATOM 784 C CA . GLY A 1 109 ? -21.994 -18.249 18.150 1.00 86.94 109 GLY A CA 1
ATOM 785 C C . GLY A 1 109 ? -21.174 -18.779 19.326 1.00 86.94 109 GLY A C 1
ATOM 786 O O . GLY A 1 109 ? -21.418 -18.400 20.475 1.00 86.94 109 GLY A O 1
ATOM 787 N N . SER A 1 110 ? -20.242 -19.689 19.051 1.00 91.06 110 SER A N 1
ATOM 788 C CA . SER A 1 110 ? -19.202 -20.092 20.001 1.00 91.06 110 SER A CA 1
ATOM 789 C C . SER A 1 110 ? -17.967 -19.219 19.819 1.00 91.06 110 SER A C 1
ATOM 791 O O . SER A 1 110 ? -17.671 -18.781 18.707 1.00 91.06 110 SER A O 1
ATOM 793 N N . ASP A 1 111 ? -17.236 -18.989 20.906 1.00 93.94 111 ASP A N 1
ATOM 794 C CA . ASP A 1 111 ? -15.996 -18.212 20.894 1.00 93.94 111 ASP A CA 1
ATOM 795 C C . ASP A 1 111 ? -16.174 -16.809 20.292 1.00 93.94 111 ASP A C 1
ATOM 797 O O . ASP A 1 111 ? -15.444 -16.359 19.408 1.00 93.94 111 ASP A O 1
ATOM 801 N N . ASN A 1 112 ? -17.200 -16.113 20.773 1.00 95.06 112 ASN A N 1
ATOM 802 C CA . ASN A 1 112 ? -17.526 -14.751 20.400 1.00 95.06 112 ASN A CA 1
ATOM 803 C C . ASN A 1 112 ? -16.461 -13.771 20.896 1.00 95.06 112 ASN A C 1
ATOM 805 O O . ASN A 1 112 ? -15.921 -13.889 22.002 1.00 95.06 112 ASN A O 1
ATOM 809 N N . ALA A 1 113 ? -16.233 -12.731 20.106 1.00 95.75 113 ALA A N 1
ATOM 810 C CA . ALA A 1 113 ? -15.514 -11.539 20.518 1.00 95.75 113 ALA A CA 1
ATOM 811 C C . ALA A 1 113 ? -16.192 -10.294 19.946 1.00 95.75 113 ALA A C 1
ATOM 813 O O . ALA A 1 113 ? -16.773 -10.319 18.859 1.00 95.75 113 ALA A O 1
ATOM 814 N N . ILE A 1 114 ? -16.096 -9.193 20.685 1.00 96.88 114 ILE A N 1
ATOM 815 C CA . ILE A 1 114 ? -16.481 -7.861 20.230 1.00 96.88 114 ILE A CA 1
ATOM 816 C C . ILE A 1 114 ? -15.237 -6.984 20.130 1.00 96.88 114 ILE A C 1
ATOM 818 O O . ILE A 1 114 ? -14.425 -6.926 21.055 1.00 96.88 114 ILE A O 1
ATOM 822 N N . TYR A 1 115 ? -15.122 -6.289 19.005 1.00 97.69 115 TYR A N 1
ATOM 823 C CA . TYR A 1 115 ? -14.130 -5.269 18.721 1.00 97.69 115 TYR A CA 1
ATOM 824 C C . TYR A 1 115 ? -14.831 -3.922 18.565 1.00 97.69 115 TYR A C 1
ATOM 826 O O . TYR A 1 115 ? -15.789 -3.790 17.807 1.00 97.69 115 TYR A O 1
ATOM 834 N N . VAL A 1 116 ? -14.351 -2.906 19.270 1.00 98.31 116 VAL A N 1
ATOM 835 C CA . VAL A 1 116 ? -14.857 -1.536 19.184 1.00 98.31 116 VAL A CA 1
ATOM 836 C C . VAL A 1 116 ? -13.745 -0.650 18.655 1.00 98.31 116 VAL A C 1
ATOM 838 O O . VAL A 1 116 ? -12.700 -0.495 19.286 1.00 98.31 116 VAL A O 1
ATOM 841 N N . GLY A 1 117 ? -13.972 -0.078 17.479 1.00 98.19 117 GLY A N 1
ATOM 842 C CA . GLY A 1 117 ? -13.148 0.996 16.954 1.00 98.19 117 GLY A CA 1
ATOM 843 C C . GLY A 1 117 ? -13.671 2.335 17.446 1.00 98.19 117 GLY A C 1
ATOM 844 O O . GLY A 1 117 ? -14.867 2.601 17.330 1.00 98.19 117 GLY A O 1
ATOM 845 N N . VAL A 1 118 ? -12.788 3.172 17.980 1.00 97.94 118 VAL A N 1
ATOM 846 C CA . VAL A 1 118 ? -13.122 4.527 18.423 1.00 97.94 118 VAL A CA 1
ATOM 847 C C . VAL A 1 118 ? -12.229 5.527 17.711 1.00 97.94 118 VAL A C 1
ATOM 849 O O . VAL A 1 118 ? -11.004 5.406 17.748 1.00 97.94 118 VAL A O 1
ATOM 852 N N . SER A 1 119 ? -12.865 6.523 17.109 1.00 97.44 119 SER A N 1
ATOM 853 C CA . SER A 1 119 ? -12.250 7.670 16.460 1.00 97.44 119 SER A CA 1
ATOM 854 C C . SER A 1 119 ? -12.682 8.930 17.202 1.00 97.44 119 SER A C 1
ATOM 856 O O . SER A 1 119 ? -13.875 9.218 17.268 1.00 97.44 119 SER A O 1
ATOM 858 N N . ASN A 1 120 ? -11.748 9.690 17.768 1.00 96.00 120 ASN A N 1
ATOM 859 C CA . ASN A 1 120 ? -12.076 10.924 18.488 1.00 96.00 120 ASN A CA 1
ATOM 860 C C . ASN A 1 120 ? -11.105 12.067 18.178 1.00 96.00 120 ASN A C 1
ATOM 862 O O . ASN A 1 120 ? -9.991 11.847 17.694 1.00 96.00 120 ASN A O 1
ATOM 866 N N . THR A 1 121 ? -11.542 13.301 18.437 1.00 95.31 121 THR A N 1
ATOM 867 C CA . THR A 1 121 ? -10.665 14.480 18.381 1.00 95.31 121 THR A CA 1
ATOM 868 C C . THR A 1 121 ? -9.767 14.564 19.620 1.00 95.31 121 THR A C 1
ATOM 870 O O . THR A 1 121 ? -9.999 13.886 20.614 1.00 95.31 121 THR A O 1
ATOM 873 N N . GLY A 1 122 ? -8.710 15.382 19.592 1.00 89.62 122 GLY A N 1
ATOM 874 C CA . GLY A 1 122 ? -7.912 15.692 20.790 1.00 89.62 122 GLY A CA 1
ATOM 875 C C . GLY A 1 122 ? -6.731 14.754 21.073 1.00 89.62 122 GLY A C 1
ATOM 876 O O . GLY A 1 122 ? -6.106 14.863 22.128 1.00 89.62 122 GLY A O 1
ATOM 877 N N . GLY A 1 123 ? -6.402 13.843 20.150 1.00 89.56 123 GLY A N 1
ATOM 878 C CA . GLY A 1 123 ? -5.144 13.076 20.140 1.00 89.56 123 GLY A CA 1
ATOM 879 C C . GLY A 1 123 ? -4.915 12.106 21.306 1.00 89.56 123 GLY A C 1
ATOM 880 O O . GLY A 1 123 ? -3.851 11.502 21.381 1.00 89.56 123 GLY A O 1
ATOM 881 N N . THR A 1 124 ? -5.884 11.947 22.210 1.00 94.88 124 THR A N 1
ATOM 882 C CA . THR A 1 124 ? -5.810 11.035 23.362 1.00 94.88 124 THR A CA 1
ATOM 883 C C . THR A 1 124 ? -6.926 10.013 23.273 1.00 94.88 124 THR A C 1
ATOM 885 O O . THR A 1 124 ? -8.071 10.379 23.017 1.00 94.88 124 THR A O 1
ATOM 888 N N . ALA A 1 125 ? -6.607 8.740 23.484 1.00 95.19 125 ALA A N 1
ATOM 889 C CA . ALA A 1 125 ? -7.601 7.678 23.410 1.00 95.19 125 ALA A CA 1
ATOM 890 C C . ALA A 1 125 ? -8.616 7.769 24.558 1.00 95.19 125 ALA A C 1
ATOM 892 O O . ALA A 1 125 ? -8.320 8.367 25.600 1.00 95.19 125 ALA A O 1
ATOM 893 N N . PRO A 1 126 ? -9.781 7.114 24.415 1.00 97.06 126 PRO A N 1
ATOM 894 C CA . PRO A 1 126 ? -10.718 6.944 25.514 1.00 97.06 126 PRO A CA 1
ATOM 895 C C . PRO A 1 126 ? -10.050 6.393 26.776 1.00 97.06 126 PRO A C 1
ATOM 897 O O . PRO A 1 126 ? -9.155 5.543 26.712 1.00 97.06 126 PRO A O 1
ATOM 900 N N . SER A 1 127 ? -10.511 6.867 27.933 1.00 96.25 127 SER A N 1
ATOM 901 C CA . SER A 1 127 ? -10.080 6.352 29.235 1.00 96.25 127 SER A CA 1
ATOM 902 C C . SER A 1 127 ? -10.705 4.992 29.540 1.00 96.25 127 SER A C 1
ATOM 904 O O . SER A 1 127 ? -10.145 4.226 30.322 1.00 96.25 127 SER A O 1
ATOM 906 N N . GLY A 1 128 ? -11.826 4.664 28.893 1.00 96.62 128 GLY A N 1
ATOM 907 C CA . GLY A 1 128 ? -12.431 3.344 28.961 1.00 96.62 128 GLY A CA 1
ATOM 908 C C . GLY A 1 128 ? -13.468 3.119 27.871 1.00 96.62 128 GLY A C 1
ATOM 909 O O . GLY A 1 128 ? -14.137 4.050 27.418 1.00 96.62 128 GLY A O 1
ATOM 910 N N . VAL A 1 129 ? -13.603 1.858 27.476 1.00 98.75 129 VAL A N 1
ATOM 911 C CA . VAL A 1 129 ? -14.693 1.367 26.634 1.00 98.75 129 VAL A CA 1
ATOM 912 C C . VAL A 1 129 ? -15.294 0.156 27.332 1.00 98.75 129 VAL A C 1
ATOM 914 O O . VAL A 1 129 ? -14.546 -0.706 27.795 1.00 98.75 129 VAL A O 1
ATOM 917 N N . THR A 1 130 ? -16.619 0.089 27.433 1.00 98.62 130 THR A N 1
ATOM 918 C CA . THR A 1 130 ? -17.325 -1.041 28.049 1.00 98.62 130 THR A CA 1
ATOM 919 C C . THR A 1 130 ? -18.367 -1.643 27.113 1.00 98.62 130 THR A C 1
ATOM 921 O O . THR A 1 130 ? -18.857 -0.971 26.205 1.00 98.62 130 THR A O 1
ATOM 924 N N . TYR A 1 131 ? -18.696 -2.915 27.338 1.00 98.19 131 TYR A N 1
ATOM 925 C CA . TYR A 1 131 ? -19.842 -3.606 26.750 1.00 98.19 131 TYR A CA 1
ATOM 926 C C . TYR A 1 131 ? -20.591 -4.322 27.869 1.00 98.19 131 TYR A C 1
ATOM 928 O O . TYR A 1 131 ? -19.983 -5.093 28.606 1.00 98.19 131 TYR A O 1
ATOM 936 N N . ASP A 1 132 ? -21.883 -4.030 28.015 1.00 96.50 132 ASP A N 1
ATOM 937 C CA . ASP A 1 132 ? -22.705 -4.513 29.138 1.00 96.50 132 ASP A CA 1
ATOM 938 C C . ASP A 1 132 ? -22.138 -4.133 30.524 1.00 96.50 132 ASP A C 1
ATOM 940 O O . ASP A 1 132 ? -22.230 -4.868 31.501 1.00 96.50 132 ASP A O 1
ATOM 944 N N . GLY A 1 133 ? -21.476 -2.973 30.603 1.00 96.31 133 GLY A N 1
ATOM 945 C CA . GLY A 1 133 ? -20.802 -2.501 31.818 1.00 96.31 133 GLY A CA 1
ATOM 946 C C . GLY A 1 133 ? -19.408 -3.093 32.053 1.00 96.31 133 GLY A C 1
ATOM 947 O O . GLY A 1 133 ? -18.624 -2.498 32.792 1.00 96.31 133 GLY A O 1
ATOM 948 N N . ASP A 1 134 ? -19.041 -4.178 31.372 1.00 97.31 134 ASP A N 1
ATOM 949 C CA . ASP A 1 134 ? -17.713 -4.773 31.485 1.00 97.31 134 ASP A CA 1
ATOM 950 C C . ASP A 1 134 ? -16.674 -4.032 30.641 1.00 97.31 134 ASP A C 1
ATOM 952 O O . ASP A 1 134 ? -16.891 -3.761 29.459 1.00 97.31 134 ASP A O 1
ATOM 956 N N . ALA A 1 135 ? -15.497 -3.780 31.215 1.00 98.00 135 ALA A N 1
ATOM 957 C CA . ALA A 1 135 ? -14.395 -3.131 30.512 1.00 98.00 135 ALA A CA 1
ATOM 958 C C . ALA A 1 135 ? -13.835 -3.987 29.362 1.00 98.00 135 ALA A C 1
ATOM 960 O O . ALA A 1 135 ? -13.600 -5.189 29.507 1.00 98.00 135 ALA A O 1
ATOM 961 N N . LEU A 1 136 ? -13.576 -3.335 28.229 1.00 98.56 136 LEU A N 1
ATOM 962 C CA . LEU A 1 136 ? -12.807 -3.889 27.120 1.00 98.56 136 LEU A CA 1
ATOM 963 C C . LEU A 1 136 ? -11.310 -3.655 27.350 1.00 98.56 136 LEU A C 1
ATOM 965 O O . LEU A 1 136 ? -10.886 -2.670 27.956 1.00 98.56 136 LEU A O 1
ATOM 969 N N . THR A 1 137 ? -10.495 -4.542 26.793 1.00 98.19 137 THR A N 1
ATOM 970 C CA . THR A 1 137 ? -9.041 -4.398 26.718 1.00 98.19 137 THR A CA 1
ATOM 971 C C . THR A 1 137 ? -8.668 -3.567 25.494 1.00 98.19 137 THR A C 1
ATOM 973 O O . THR A 1 137 ? -9.168 -3.813 24.400 1.00 98.19 137 THR A O 1
ATOM 976 N N . LYS A 1 138 ? -7.774 -2.589 25.645 1.00 98.31 138 LYS A N 1
ATOM 977 C CA . LYS A 1 138 ? -7.244 -1.827 24.509 1.00 98.31 138 LYS A CA 1
ATOM 978 C C . LYS A 1 138 ? -6.265 -2.692 23.712 1.00 98.31 138 LYS A C 1
ATOM 980 O O . LYS A 1 138 ? -5.278 -3.154 24.272 1.00 98.31 138 LYS A O 1
ATOM 985 N N . VAL A 1 139 ? -6.526 -2.863 22.419 1.00 98.06 139 VAL A N 1
ATOM 986 C CA . VAL A 1 139 ? -5.652 -3.580 21.475 1.00 98.06 139 VAL A CA 1
ATOM 987 C C . VAL A 1 139 ? -4.533 -2.665 20.987 1.00 98.06 139 VAL A C 1
ATOM 989 O O . VAL A 1 139 ? -3.373 -3.059 20.918 1.00 98.06 139 VAL A O 1
ATOM 992 N N . GLY A 1 140 ? -4.870 -1.416 20.668 1.00 98.12 140 GLY A N 1
ATOM 993 C CA . GLY A 1 140 ? -3.900 -0.436 20.204 1.00 98.12 140 GLY A CA 1
ATOM 994 C C . GLY A 1 140 ? -4.537 0.900 19.862 1.00 98.12 140 GLY A C 1
ATOM 995 O O . GLY A 1 140 ? -5.761 1.035 19.799 1.00 98.12 140 GLY A O 1
ATOM 996 N N . GLU A 1 141 ? -3.691 1.901 19.654 1.00 97.81 141 GLU A N 1
ATOM 997 C CA . GLU A 1 141 ? -4.107 3.249 19.291 1.00 97.81 141 GLU A CA 1
ATOM 998 C C . GLU A 1 141 ? -3.062 3.938 18.419 1.00 97.81 141 GLU A C 1
ATOM 1000 O O . GLU A 1 141 ? -1.874 3.602 18.438 1.00 97.81 141 GLU A O 1
ATOM 1005 N N . LYS A 1 142 ? -3.511 4.933 17.661 1.00 97.94 142 LYS A N 1
ATOM 1006 C CA . LYS A 1 142 ? -2.639 5.808 16.896 1.00 97.94 142 LYS A CA 1
ATOM 1007 C C . LYS A 1 142 ? -3.238 7.194 16.791 1.00 97.94 142 LYS A C 1
ATOM 1009 O O . LYS A 1 142 ? -4.398 7.330 16.416 1.00 97.94 142 LYS A O 1
ATOM 1014 N N . ALA A 1 143 ? -2.427 8.208 17.078 1.00 96.88 143 ALA A N 1
ATOM 1015 C CA . ALA A 1 143 ? -2.782 9.615 16.940 1.00 96.88 143 ALA A CA 1
ATOM 1016 C C . ALA A 1 143 ? -1.998 10.294 15.808 1.00 96.88 143 ALA A C 1
ATOM 1018 O O . ALA A 1 143 ? -0.908 9.854 15.415 1.00 96.88 143 ALA A O 1
ATOM 1019 N N . VAL A 1 144 ? -2.539 11.410 15.323 1.00 94.44 144 VAL A N 1
ATOM 1020 C CA . VAL A 1 144 ? -1.826 12.414 14.522 1.00 94.44 144 VAL A CA 1
ATOM 1021 C C . VAL A 1 144 ? -1.827 13.735 15.287 1.00 94.44 144 VAL A C 1
ATOM 1023 O O . VAL A 1 144 ? -2.808 14.478 15.302 1.00 94.44 144 VAL A O 1
ATOM 1026 N N . GLY A 1 145 ? -0.724 13.993 15.993 1.00 88.94 145 GLY A N 1
ATOM 1027 C CA . GLY A 1 145 ? -0.624 15.129 16.909 1.00 88.94 145 GLY A CA 1
ATOM 1028 C C . GLY A 1 145 ? -1.781 15.150 17.915 1.00 88.94 145 GLY A C 1
ATOM 1029 O O . GLY A 1 145 ? -2.142 14.120 18.479 1.00 88.94 145 GLY A O 1
ATOM 1030 N N . SER A 1 146 ? -2.375 16.325 18.110 1.00 87.62 146 SER A N 1
ATOM 1031 C CA . SER A 1 146 ? -3.566 16.535 18.943 1.00 87.62 146 SER A CA 1
ATOM 1032 C C . SER A 1 146 ? -4.877 16.577 18.142 1.00 87.62 146 SER A C 1
ATOM 1034 O O . SER A 1 146 ? -5.907 16.968 18.687 1.00 87.62 146 SER A O 1
ATOM 1036 N N . THR A 1 147 ? -4.860 16.209 16.856 1.00 90.19 147 THR A N 1
ATOM 1037 C CA . THR A 1 147 ? -6.001 16.410 15.950 1.00 90.19 147 THR A CA 1
ATOM 1038 C C . THR A 1 147 ? -7.010 15.273 16.059 1.00 90.19 147 THR A C 1
ATOM 1040 O O . THR A 1 147 ? -8.087 15.467 16.620 1.00 90.19 147 THR A O 1
ATOM 1043 N N . VAL A 1 148 ? -6.647 14.079 15.583 1.00 94.50 148 VAL A N 1
ATOM 1044 C CA . VAL A 1 148 ? -7.492 12.878 15.628 1.00 94.50 148 VAL A CA 1
ATOM 1045 C C . VAL A 1 148 ? -6.705 11.674 16.134 1.00 94.50 148 VAL A C 1
ATOM 1047 O O . VAL A 1 148 ? -5.479 11.604 15.999 1.00 94.50 148 VAL A O 1
ATOM 1050 N N . ILE A 1 149 ? -7.421 10.717 16.714 1.00 97.31 149 ILE A N 1
ATOM 1051 C CA . ILE A 1 149 ? -6.883 9.433 17.154 1.00 97.31 149 ILE A CA 1
ATOM 1052 C C . ILE A 1 149 ? -7.847 8.309 16.781 1.00 97.31 149 ILE A C 1
ATOM 1054 O O . ILE A 1 149 ? -9.060 8.475 16.879 1.00 97.31 149 ILE A O 1
ATOM 1058 N N . ALA A 1 150 ? -7.295 7.173 16.360 1.00 98.00 150 ALA A N 1
ATOM 1059 C CA . ALA A 1 150 ? -8.008 5.914 16.196 1.00 98.00 150 ALA A CA 1
ATOM 1060 C C . ALA A 1 150 ? -7.533 4.922 17.263 1.00 98.00 150 ALA A C 1
ATOM 1062 O O . ALA A 1 150 ? -6.331 4.795 17.502 1.00 98.00 150 ALA A O 1
ATOM 1063 N N . SER A 1 151 ? -8.455 4.195 17.888 1.00 98.38 151 SER A N 1
ATOM 1064 C CA . SER A 1 151 ? -8.143 3.120 18.834 1.00 98.38 151 SER A CA 1
ATOM 1065 C C . SER A 1 151 ? -9.038 1.906 18.616 1.00 98.38 151 SER A C 1
ATOM 1067 O O . SER A 1 151 ? -10.176 2.039 18.168 1.00 98.38 151 SER A O 1
ATOM 1069 N N . ILE A 1 152 ? -8.511 0.721 18.918 1.00 98.62 152 ILE A N 1
ATOM 1070 C CA . ILE A 1 152 ? -9.230 -0.553 18.843 1.00 98.62 152 ILE A CA 1
ATOM 1071 C C . ILE A 1 152 ? -9.265 -1.165 20.241 1.00 98.62 152 ILE A C 1
ATOM 1073 O O . ILE A 1 152 ? -8.245 -1.235 20.928 1.00 98.62 152 ILE A O 1
ATOM 1077 N N . TRP A 1 153 ? -10.445 -1.616 20.646 1.00 98.69 153 TRP A N 1
ATOM 1078 C CA . TRP A 1 153 ? -10.720 -2.239 21.936 1.00 98.69 153 TRP A CA 1
ATOM 1079 C C . TRP A 1 153 ? -11.396 -3.582 21.719 1.00 98.69 153 TRP A C 1
ATOM 1081 O O . TRP A 1 153 ? -12.157 -3.732 20.769 1.00 98.69 153 TRP A O 1
ATOM 1091 N N . ARG A 1 154 ? -11.142 -4.551 22.593 1.00 97.69 154 ARG A N 1
ATOM 1092 C CA . ARG A 1 154 ? -11.588 -5.936 22.443 1.00 97.69 154 ARG A CA 1
ATOM 1093 C C . ARG A 1 154 ? -12.113 -6.501 23.754 1.00 97.69 154 ARG A C 1
ATOM 1095 O O . ARG A 1 154 ? -11.564 -6.236 24.822 1.00 97.69 154 ARG A O 1
ATOM 1102 N N . LYS A 1 155 ? -13.134 -7.349 23.666 1.00 96.94 155 LYS A N 1
ATOM 1103 C CA . LYS A 1 155 ? -13.542 -8.270 24.734 1.00 96.94 155 LYS A CA 1
ATOM 1104 C C . LYS A 1 155 ? -13.915 -9.612 24.123 1.00 96.94 155 LYS A C 1
ATOM 1106 O O . LYS A 1 155 ? -14.696 -9.669 23.177 1.00 96.94 155 LYS A O 1
ATOM 1111 N N . VAL A 1 156 ? -13.367 -10.684 24.686 1.00 96.44 156 VAL A N 1
ATOM 1112 C CA . VAL A 1 156 ? -13.871 -12.036 24.435 1.00 96.44 156 VAL A CA 1
ATOM 1113 C C . VAL A 1 156 ? -15.080 -12.326 25.292 1.00 96.44 156 VAL A C 1
ATOM 1115 O O . VAL A 1 156 ? -15.181 -11.870 26.432 1.00 96.44 156 VAL A O 1
ATOM 1118 N N . LEU A 1 157 ? -16.002 -13.070 24.702 1.00 94.94 157 LEU A N 1
ATOM 1119 C CA . LEU A 1 157 ? -17.344 -13.289 25.211 1.00 94.94 157 LEU A CA 1
ATOM 1120 C C . LEU A 1 157 ? -17.668 -14.780 25.366 1.00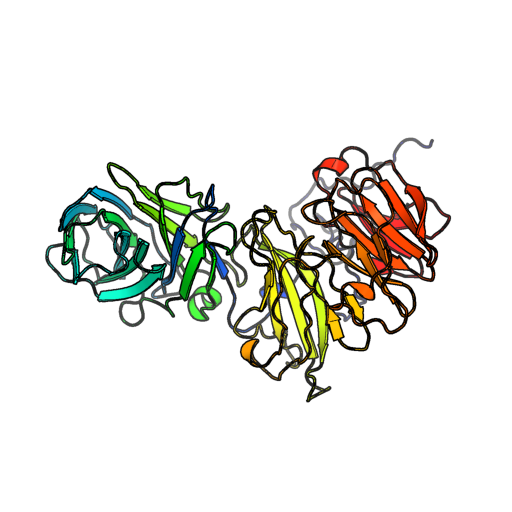 94.94 157 LEU A C 1
ATOM 1122 O O . LEU A 1 157 ? -18.710 -15.105 25.934 1.00 94.94 157 LEU A O 1
ATOM 1126 N N . GLY A 1 158 ? -16.813 -15.696 24.892 1.00 92.06 158 GLY A N 1
ATOM 1127 C CA . GLY A 1 158 ? -17.110 -17.127 24.885 1.00 92.06 158 GLY A CA 1
ATOM 1128 C C . GLY A 1 158 ? -18.420 -17.394 24.142 1.00 92.06 158 GLY A C 1
ATOM 1129 O O . GLY A 1 158 ? -18.543 -17.088 22.966 1.00 92.06 158 GLY A O 1
ATOM 1130 N N . THR A 1 159 ? -19.437 -17.913 24.824 1.00 92.75 159 THR A N 1
ATOM 1131 C CA . THR A 1 159 ? -20.757 -18.181 24.221 1.00 92.75 159 THR A CA 1
ATOM 1132 C C . THR A 1 159 ? -21.782 -17.063 24.438 1.00 92.75 159 THR A C 1
ATOM 1134 O O . THR A 1 159 ? -22.953 -17.230 24.090 1.00 92.75 159 THR A O 1
ATOM 1137 N N . ALA A 1 160 ? -21.403 -15.942 25.064 1.00 92.31 160 ALA A N 1
ATOM 1138 C CA . ALA A 1 160 ? -22.342 -14.860 25.346 1.00 92.31 160 ALA A CA 1
ATOM 1139 C C . ALA A 1 160 ? -22.810 -14.186 24.045 1.00 92.31 160 ALA A C 1
ATOM 1141 O O . ALA A 1 160 ? -22.012 -13.897 23.154 1.00 92.31 160 ALA A O 1
ATOM 1142 N N . SER A 1 161 ? -24.118 -13.950 23.943 1.00 93.25 161 SER A N 1
ATOM 1143 C CA . SER A 1 161 ? -24.786 -13.307 22.808 1.00 93.25 161 SER A CA 1
ATOM 1144 C C . SER A 1 161 ? -25.982 -12.489 23.301 1.00 93.25 161 SER A C 1
ATOM 1146 O O . SER A 1 161 ? -26.422 -12.658 24.439 1.00 93.25 161 SER A O 1
ATOM 1148 N N . GLY A 1 162 ? -26.507 -11.596 22.461 1.00 94.06 162 GLY A N 1
ATOM 1149 C CA . GLY A 1 162 ? -27.621 -10.715 22.814 1.00 94.06 162 GLY A CA 1
ATOM 1150 C C . GLY A 1 162 ? -27.323 -9.238 22.582 1.00 94.06 162 GLY A C 1
ATOM 1151 O O . GLY A 1 162 ? -26.343 -8.874 21.937 1.00 94.06 162 GLY A O 1
ATOM 1152 N N . SER A 1 163 ? -28.220 -8.381 23.068 1.00 96.69 163 SER A N 1
ATOM 1153 C CA . SER A 1 163 ? -28.123 -6.927 22.907 1.00 96.69 163 SER A CA 1
ATOM 1154 C C . SER A 1 163 ? -27.649 -6.286 24.203 1.00 96.69 163 SER A C 1
ATOM 1156 O O . SER A 1 163 ? -28.281 -6.488 25.236 1.00 96.69 163 SER A O 1
ATOM 1158 N N . ALA A 1 164 ? -26.591 -5.482 24.139 1.00 97.56 164 ALA A N 1
ATOM 1159 C CA . ALA A 1 164 ? -26.140 -4.669 25.263 1.00 97.56 164 ALA A CA 1
ATOM 1160 C C . ALA A 1 164 ? -25.503 -3.367 24.771 1.00 97.56 164 ALA A C 1
ATOM 1162 O O . ALA A 1 164 ? -25.221 -3.198 23.580 1.00 97.56 164 ALA A O 1
ATOM 1163 N N . ASN A 1 165 ? -25.308 -2.425 25.689 1.00 98.44 165 ASN A N 1
ATOM 1164 C CA . ASN A 1 165 ? -24.744 -1.125 25.357 1.00 98.44 165 ASN A CA 1
ATOM 1165 C C . ASN A 1 165 ? -23.222 -1.190 25.278 1.00 98.44 165 ASN A C 1
ATOM 1167 O O . ASN A 1 165 ? -22.571 -1.737 26.168 1.00 98.44 165 ASN A O 1
ATOM 1171 N N . VAL A 1 166 ? -22.680 -0.557 24.243 1.00 98.62 166 VAL A N 1
ATOM 1172 C CA . VAL A 1 166 ? -21.291 -0.111 24.195 1.00 98.62 166 VAL A CA 1
ATOM 1173 C C . VAL A 1 166 ? -21.238 1.299 24.766 1.00 98.62 166 VAL A C 1
ATOM 1175 O O . VAL A 1 166 ? -22.013 2.156 24.340 1.00 98.62 166 VAL A O 1
ATOM 1178 N N . VAL A 1 167 ? -20.329 1.546 25.711 1.00 98.69 167 VAL A N 1
ATOM 1179 C CA . VAL A 1 167 ? -20.107 2.875 26.299 1.00 98.69 167 VAL A CA 1
ATOM 1180 C C . VAL A 1 167 ? -18.647 3.264 26.127 1.00 98.69 167 VAL A C 1
ATOM 1182 O O . VAL A 1 167 ? -17.754 2.570 26.604 1.00 98.69 167 VAL A O 1
ATOM 1185 N N . VAL A 1 168 ? -18.401 4.385 25.459 1.00 98.50 168 VAL A N 1
ATOM 1186 C CA . VAL A 1 168 ? -17.079 5.003 25.321 1.00 98.50 168 VAL A CA 1
ATOM 1187 C C . VAL A 1 168 ? -17.005 6.191 26.267 1.00 98.50 168 VAL A C 1
ATOM 1189 O O . VAL A 1 168 ? -17.892 7.043 26.236 1.00 98.50 168 VAL A O 1
ATOM 1192 N N . THR A 1 169 ? -15.936 6.273 27.059 1.00 98.38 169 THR A N 1
ATOM 1193 C CA . THR A 1 169 ? -15.700 7.358 28.019 1.00 98.38 169 THR A CA 1
ATOM 1194 C C . THR A 1 169 ? -14.355 8.022 27.757 1.00 98.38 169 THR A C 1
ATOM 1196 O O . THR A 1 169 ? -13.333 7.349 27.610 1.00 98.38 169 THR A O 1
ATOM 1199 N N . ILE A 1 170 ? -14.341 9.353 27.739 1.00 96.75 170 ILE A N 1
ATOM 1200 C CA . ILE A 1 170 ?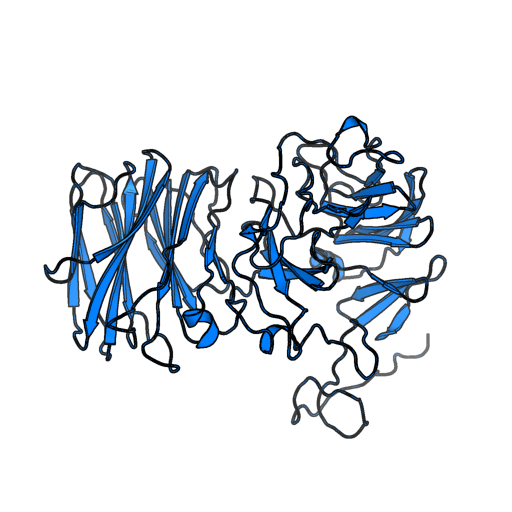 -13.144 10.170 27.530 1.00 96.75 170 ILE A CA 1
ATOM 1201 C C . ILE A 1 170 ? -12.993 11.211 28.652 1.00 96.75 170 ILE A C 1
ATOM 1203 O O . ILE A 1 170 ? -13.963 11.575 29.316 1.00 96.75 170 ILE A O 1
ATOM 1207 N N . ALA A 1 171 ? -11.772 11.700 28.881 1.00 94.62 171 ALA A N 1
ATOM 1208 C CA . ALA A 1 171 ? -11.458 12.536 30.047 1.00 94.62 171 ALA A CA 1
ATOM 1209 C C . ALA A 1 171 ? -11.983 13.984 29.968 1.00 94.62 171 ALA A C 1
ATOM 1211 O O . ALA A 1 171 ? -12.227 14.607 30.999 1.00 94.62 171 ALA A O 1
ATOM 1212 N N . ALA A 1 172 ? -12.139 14.527 28.762 1.00 94.62 172 ALA A N 1
ATOM 1213 C CA . ALA A 1 172 ? -12.615 15.885 28.514 1.00 94.62 172 ALA A CA 1
ATOM 1214 C C . ALA A 1 172 ? -13.540 15.881 27.291 1.00 94.62 172 ALA A C 1
ATOM 1216 O O . ALA A 1 172 ? -13.363 15.006 26.452 1.00 94.62 172 ALA A O 1
ATOM 1217 N N . PRO A 1 173 ? -14.495 16.817 27.159 1.00 95.12 173 PRO A N 1
ATOM 1218 C CA . PRO A 1 173 ? -15.394 16.860 26.008 1.00 95.12 173 PRO A CA 1
ATOM 1219 C C . PRO A 1 173 ? -14.642 16.878 24.670 1.00 95.12 173 PRO A C 1
ATOM 1221 O O . PRO A 1 173 ? -13.795 17.740 24.439 1.00 95.12 173 PRO A O 1
ATOM 1224 N N . GLN A 1 174 ? -14.946 15.915 23.803 1.00 95.44 174 GLN A N 1
ATOM 1225 C CA . GLN A 1 174 ? -14.415 15.795 22.443 1.00 95.44 174 GLN A CA 1
ATOM 1226 C C . GLN A 1 174 ? -15.523 15.281 21.526 1.00 95.44 174 GLN A C 1
ATOM 1228 O O . GLN A 1 174 ? -16.601 14.881 21.973 1.00 95.44 174 GLN A O 1
ATOM 1233 N N . ASP A 1 175 ? -15.234 15.275 20.235 1.00 95.75 175 ASP A N 1
ATOM 1234 C CA . ASP A 1 175 ? -16.088 14.632 19.252 1.00 95.75 175 ASP A CA 1
ATOM 1235 C C . ASP A 1 175 ? -15.682 13.164 19.143 1.00 95.75 175 ASP A C 1
ATOM 1237 O O . ASP A 1 175 ? -14.494 12.858 19.021 1.00 95.75 175 ASP A O 1
ATOM 1241 N N . ILE A 1 176 ? -16.659 12.263 19.200 1.00 96.00 176 ILE A N 1
ATOM 1242 C CA . ILE A 1 176 ? -16.452 10.816 19.258 1.00 96.00 176 ILE A CA 1
ATOM 1243 C C . ILE A 1 176 ? -17.287 10.169 18.158 1.00 96.00 176 ILE A C 1
ATOM 1245 O O . ILE A 1 176 ? -18.484 10.414 18.046 1.00 96.00 176 ILE A O 1
ATOM 1249 N N . VAL A 1 177 ? -16.662 9.303 17.374 1.00 96.94 177 VAL A N 1
ATOM 1250 C CA . VAL A 1 177 ? -17.318 8.351 16.481 1.00 96.94 177 VAL A CA 1
ATOM 1251 C C . VAL A 1 177 ? -16.840 6.968 16.886 1.00 96.94 177 VAL A C 1
ATOM 1253 O O . VAL A 1 177 ? -15.638 6.736 16.992 1.00 96.94 177 VAL A O 1
ATOM 1256 N N . ALA A 1 178 ? -17.755 6.030 17.093 1.00 97.19 178 ALA A N 1
ATOM 1257 C CA . ALA A 1 178 ? -17.383 4.660 17.406 1.00 97.19 178 ALA A CA 1
ATOM 1258 C C . ALA A 1 178 ? -18.219 3.665 16.615 1.00 97.19 178 ALA A C 1
ATOM 1260 O O . ALA A 1 178 ? -19.378 3.915 16.286 1.00 97.19 178 ALA A O 1
ATOM 1261 N N . GLY A 1 179 ? -17.628 2.510 16.338 1.00 97.00 179 GLY A N 1
ATOM 1262 C CA . GLY A 1 179 ? -18.341 1.382 15.772 1.00 97.00 179 GLY A CA 1
ATOM 1263 C C . GLY A 1 179 ? -17.898 0.076 16.397 1.00 97.00 179 GLY A C 1
ATOM 1264 O O . GLY A 1 179 ? -16.711 -0.158 16.622 1.00 97.00 179 GLY A O 1
ATOM 1265 N N . ALA A 1 180 ? -18.879 -0.770 16.678 1.00 97.12 180 ALA A N 1
ATOM 1266 C CA . ALA A 1 180 ? -18.692 -2.087 17.246 1.00 97.12 180 ALA A CA 1
ATOM 1267 C C . ALA A 1 180 ? -18.908 -3.155 16.179 1.00 97.12 180 ALA A C 1
ATOM 1269 O O . ALA A 1 180 ? -19.829 -3.071 15.363 1.00 97.12 180 ALA A O 1
ATOM 1270 N N . VAL A 1 181 ? -18.046 -4.160 16.212 1.00 95.81 181 VAL A N 1
ATOM 1271 C CA . VAL A 1 181 ? -18.022 -5.313 15.326 1.00 95.81 181 VAL A CA 1
ATOM 1272 C C . VAL A 1 181 ? -17.917 -6.545 16.210 1.00 95.81 181 VAL A C 1
ATOM 1274 O O . VAL A 1 181 ? -16.975 -6.647 16.989 1.00 95.81 181 VAL A O 1
ATOM 1277 N N . SER A 1 182 ? -18.861 -7.475 16.117 1.00 95.31 182 SER A N 1
ATOM 1278 C CA . SER A 1 182 ? -18.753 -8.764 16.806 1.00 95.31 182 SER A CA 1
ATOM 1279 C C . SER A 1 182 ? -18.736 -9.911 15.820 1.00 95.31 182 SER A C 1
ATOM 1281 O O . SER A 1 182 ? -19.356 -9.843 14.760 1.00 95.31 182 SER A O 1
ATOM 1283 N N . THR A 1 183 ? -17.987 -10.944 16.176 1.00 92.81 183 THR A N 1
ATOM 1284 C CA . THR A 1 183 ? -17.771 -12.143 15.372 1.00 92.81 183 THR A CA 1
ATOM 1285 C C . THR A 1 183 ? -17.600 -13.354 16.286 1.00 92.81 183 THR A C 1
ATOM 1287 O O . THR A 1 183 ? -17.365 -13.195 17.484 1.00 92.81 183 THR A O 1
ATOM 1290 N N . PHE A 1 184 ? -17.714 -14.551 15.719 1.00 93.38 184 PHE A N 1
ATOM 1291 C CA . PHE A 1 184 ? -17.544 -15.832 16.401 1.00 93.38 184 PHE A CA 1
ATOM 1292 C C . PHE A 1 184 ? -16.374 -16.632 15.819 1.00 93.38 184 PHE A C 1
ATOM 1294 O O . PHE A 1 184 ? -15.793 -16.231 14.805 1.00 93.38 184 PHE A O 1
ATOM 1301 N N . ASN A 1 185 ? -16.063 -17.760 16.463 1.00 92.75 185 ASN A N 1
ATOM 1302 C CA . ASN A 1 185 ? -14.904 -18.606 16.181 1.00 92.75 185 ASN A CA 1
ATOM 1303 C C . ASN A 1 185 ? -13.565 -17.873 16.357 1.00 92.75 185 ASN A C 1
ATOM 1305 O O . ASN A 1 185 ? -12.686 -17.977 15.508 1.00 92.75 185 ASN A O 1
ATOM 1309 N N . ILE A 1 186 ? -13.429 -17.078 17.421 1.00 92.56 186 ILE A N 1
ATOM 1310 C CA . ILE A 1 186 ? -12.206 -16.329 17.733 1.00 92.56 186 ILE A CA 1
ATOM 1311 C C . ILE A 1 186 ? -11.397 -17.047 18.801 1.00 92.56 186 ILE A C 1
ATOM 1313 O O . ILE A 1 186 ? -11.950 -17.423 19.831 1.00 92.56 186 ILE A O 1
ATOM 1317 N N . ASP A 1 187 ? -10.081 -17.139 18.633 1.00 91.62 187 ASP A N 1
ATOM 1318 C CA . ASP A 1 187 ? -9.215 -17.687 19.673 1.00 91.62 187 ASP A CA 1
ATOM 1319 C C . ASP A 1 187 ? -9.384 -16.890 20.980 1.00 91.62 187 ASP A C 1
ATOM 1321 O O . ASP A 1 187 ? -9.100 -15.695 21.077 1.00 91.62 187 ASP A O 1
ATOM 1325 N N . GLN A 1 188 ? -9.893 -17.551 22.018 1.00 93.69 188 GLN A N 1
ATOM 1326 C CA . GLN A 1 188 ? -10.225 -16.880 23.274 1.00 93.69 188 GLN A CA 1
ATOM 1327 C C . GLN A 1 188 ? -8.977 -16.528 24.104 1.00 93.69 188 GLN A C 1
ATOM 1329 O O . GLN A 1 188 ? -9.050 -15.678 24.997 1.00 93.69 188 GLN A O 1
ATOM 1334 N N . SER A 1 189 ? -7.838 -17.154 23.794 1.00 92.38 189 SER A N 1
ATOM 1335 C CA . SER A 1 189 ? -6.554 -16.985 24.476 1.00 92.38 189 SER A CA 1
ATOM 1336 C C . SER A 1 189 ? -5.606 -16.045 23.728 1.00 92.38 189 SER A C 1
ATOM 1338 O O . SER A 1 189 ? -5.017 -15.157 24.345 1.00 92.38 189 SER A O 1
ATOM 1340 N N . THR A 1 190 ? -5.530 -16.190 22.405 1.00 91.06 190 THR A N 1
ATOM 1341 C CA . THR A 1 190 ? -4.722 -15.380 21.482 1.00 91.06 190 THR A CA 1
ATOM 1342 C C . THR A 1 190 ? -5.590 -14.795 20.359 1.00 91.06 190 THR A C 1
ATOM 1344 O O . THR A 1 190 ? -5.385 -15.090 19.189 1.00 91.06 190 THR A O 1
ATOM 1347 N N . PRO A 1 191 ? -6.569 -13.942 20.709 1.00 92.06 191 PRO A N 1
ATOM 1348 C CA . PRO A 1 191 ? -7.592 -13.388 19.799 1.00 92.06 191 PRO A CA 1
ATOM 1349 C C . PRO A 1 191 ? -7.054 -12.531 18.651 1.00 92.06 191 PRO A C 1
ATOM 1351 O O . PRO A 1 191 ? -7.720 -12.368 17.630 1.00 92.06 191 PRO A O 1
ATOM 1354 N N . GLU A 1 192 ? -5.884 -11.927 18.832 1.00 91.69 192 GLU A N 1
ATOM 1355 C CA . GLU A 1 192 ? -5.320 -10.970 17.901 1.00 91.69 192 GLU A CA 1
ATOM 1356 C C . GLU A 1 192 ? -3.817 -11.154 17.721 1.00 91.69 192 GLU A C 1
ATOM 1358 O O . GLU A 1 192 ? -3.096 -11.579 18.624 1.00 91.69 192 GLU A O 1
ATOM 1363 N N . GLY A 1 193 ? -3.357 -10.793 16.527 1.00 89.31 193 GLY A N 1
ATOM 1364 C CA . GLY A 1 193 ? -1.954 -10.576 16.225 1.00 89.31 193 GLY A CA 1
ATOM 1365 C C . GLY A 1 193 ? -1.456 -9.186 16.614 1.00 89.31 193 GLY A C 1
ATOM 1366 O O . GLY A 1 193 ? -2.075 -8.439 17.373 1.00 89.31 193 GLY A O 1
ATOM 1367 N N . THR A 1 194 ? -0.317 -8.811 16.039 1.00 90.06 194 THR A N 1
ATOM 1368 C CA . THR A 1 194 ? 0.310 -7.510 16.285 1.00 90.06 194 THR A CA 1
ATOM 1369 C C . THR A 1 194 ? -0.557 -6.369 15.751 1.00 90.06 194 THR A C 1
ATOM 1371 O O . THR A 1 194 ? -0.895 -6.330 14.566 1.00 90.06 194 THR A O 1
ATOM 1374 N N . PHE A 1 195 ? -0.860 -5.391 16.607 1.00 94.19 195 PHE A N 1
ATOM 1375 C CA . PHE A 1 195 ? -1.448 -4.127 16.173 1.00 94.19 195 PHE A CA 1
ATOM 1376 C C . PHE A 1 195 ? -0.450 -3.352 15.308 1.00 94.19 195 PHE A C 1
ATOM 1378 O O . PHE A 1 195 ? 0.664 -3.047 15.738 1.00 94.19 195 PHE A O 1
ATOM 1385 N N . VAL A 1 196 ? -0.867 -2.987 14.100 1.00 93.69 196 VAL A N 1
ATOM 1386 C CA . VAL A 1 196 ? -0.099 -2.123 13.201 1.00 93.69 196 VAL A CA 1
ATOM 1387 C C . VAL A 1 196 ? -0.861 -0.830 12.970 1.00 93.69 196 VAL A C 1
ATOM 1389 O O . VAL A 1 196 ? -2.089 -0.793 12.998 1.00 93.69 196 VAL A O 1
ATOM 1392 N N . SER A 1 197 ? -0.143 0.267 12.765 1.00 95.38 197 SER A N 1
ATOM 1393 C CA . SER A 1 197 ? -0.778 1.574 12.637 1.00 95.38 197 SER A CA 1
ATOM 1394 C C . SER A 1 197 ? -0.005 2.518 11.745 1.00 95.38 197 SER A C 1
ATOM 1396 O O . SER A 1 197 ? 1.211 2.394 11.589 1.00 95.38 197 SER A O 1
ATOM 1398 N N . ASP A 1 198 ? -0.729 3.494 11.205 1.00 93.25 198 ASP A N 1
ATOM 1399 C CA . ASP A 1 198 ? -0.125 4.620 10.522 1.00 93.25 198 ASP A CA 1
ATOM 1400 C C . ASP A 1 198 ? -0.859 5.935 10.796 1.00 93.25 198 ASP A C 1
ATOM 1402 O O . ASP A 1 198 ? -2.028 5.940 11.169 1.00 93.25 198 ASP A O 1
ATOM 1406 N N . SER A 1 199 ? -0.177 7.069 10.653 1.00 94.25 199 SER A N 1
ATOM 1407 C CA . SER A 1 199 ? -0.814 8.384 10.746 1.00 94.25 199 SER A CA 1
ATOM 1408 C C . SER A 1 199 ? -0.056 9.467 9.991 1.00 94.25 199 SER A C 1
ATOM 1410 O O . SER A 1 199 ? 1.162 9.399 9.807 1.00 94.25 199 SER A O 1
ATOM 1412 N N . GLY A 1 200 ? -0.773 10.495 9.554 1.00 92.31 200 GLY A N 1
ATOM 1413 C CA . GLY A 1 200 ? -0.193 11.601 8.805 1.00 92.31 200 GLY A CA 1
ATOM 1414 C C . GLY A 1 200 ? -1.256 12.431 8.111 1.00 92.31 200 GLY A C 1
ATOM 1415 O O . GLY A 1 200 ? -2.399 12.476 8.555 1.00 92.31 200 GLY A O 1
ATOM 1416 N N . THR A 1 201 ? -0.872 13.071 7.011 1.00 89.81 201 THR A N 1
ATOM 1417 C CA . THR A 1 201 ? -1.776 13.848 6.159 1.00 89.81 201 THR A CA 1
ATOM 1418 C C . THR A 1 201 ? -1.919 13.139 4.816 1.00 89.81 201 THR A C 1
ATOM 1420 O O . THR A 1 201 ? -0.919 12.789 4.195 1.00 89.81 201 THR A O 1
ATOM 1423 N N . ALA A 1 202 ? -3.151 12.924 4.355 1.00 84.38 202 ALA A N 1
ATOM 1424 C CA . ALA A 1 202 ? -3.447 12.047 3.216 1.00 84.38 202 ALA A CA 1
ATOM 1425 C C . ALA A 1 202 ? -2.811 12.461 1.870 1.00 84.38 202 ALA A C 1
ATOM 1427 O O . ALA A 1 202 ? -2.682 11.637 0.973 1.00 84.38 202 ALA A O 1
ATOM 1428 N N . THR A 1 203 ? -2.390 13.718 1.716 1.00 76.06 203 THR A N 1
ATOM 1429 C CA . THR A 1 203 ? -1.679 14.218 0.521 1.00 76.06 203 THR A CA 1
ATOM 1430 C C . THR A 1 203 ? -0.181 13.927 0.525 1.00 76.06 203 THR A C 1
ATOM 1432 O O . THR A 1 203 ? 0.470 14.045 -0.512 1.00 76.06 203 THR A O 1
ATOM 1435 N N . THR A 1 204 ? 0.381 13.574 1.681 1.00 74.44 204 THR A N 1
ATOM 1436 C CA . THR A 1 204 ? 1.813 13.298 1.859 1.00 74.44 204 THR A CA 1
ATOM 1437 C C . THR A 1 204 ? 2.084 11.874 2.340 1.00 74.44 204 THR A C 1
ATOM 1439 O O . THR A 1 204 ? 3.241 11.449 2.374 1.00 74.44 204 THR A O 1
ATOM 1442 N N . ARG A 1 205 ? 1.039 11.130 2.728 1.00 79.12 205 ARG A N 1
ATOM 1443 C CA . ARG A 1 205 ? 1.141 9.784 3.289 1.00 79.12 205 ARG A CA 1
ATOM 1444 C C . ARG A 1 205 ? -0.119 8.960 3.021 1.00 79.12 205 ARG A C 1
ATOM 1446 O O . ARG A 1 205 ? -1.226 9.450 3.219 1.00 79.12 205 ARG A O 1
ATOM 1453 N N . ALA A 1 206 ? 0.050 7.687 2.654 1.00 80.94 206 ALA A N 1
ATOM 1454 C CA . ALA A 1 206 ? -1.060 6.736 2.532 1.00 80.94 206 ALA A CA 1
ATOM 1455 C C . ALA A 1 206 ? -1.729 6.524 3.880 1.00 80.94 206 ALA A C 1
ATOM 1457 O O . ALA A 1 206 ? -1.048 6.197 4.847 1.00 80.94 206 ALA A O 1
ATOM 1458 N N . ALA A 1 207 ? -3.059 6.531 3.906 1.00 88.38 207 ALA A N 1
ATOM 1459 C CA . ALA A 1 207 ? -3.809 5.939 5.005 1.00 88.38 207 ALA A CA 1
ATOM 1460 C C . ALA A 1 207 ? -3.874 4.409 4.859 1.00 88.38 207 ALA A C 1
ATOM 1462 O O . ALA A 1 207 ? -4.956 3.837 4.747 1.00 88.38 207 ALA A O 1
ATOM 1463 N N . ALA A 1 208 ? -2.709 3.750 4.826 1.00 88.00 208 ALA A N 1
ATOM 1464 C CA . ALA A 1 208 ? -2.580 2.305 4.670 1.00 88.00 208 ALA A CA 1
ATOM 1465 C C . ALA A 1 208 ? -1.447 1.725 5.527 1.00 88.00 208 ALA A C 1
ATOM 1467 O O . ALA A 1 208 ? -0.441 2.380 5.787 1.00 88.00 208 ALA A O 1
ATOM 1468 N N . VAL A 1 209 ? -1.603 0.467 5.928 1.00 87.62 209 VAL A N 1
ATOM 1469 C CA . VAL A 1 209 ? -0.622 -0.301 6.701 1.00 87.62 209 VAL A CA 1
ATOM 1470 C C . VAL A 1 209 ? -0.417 -1.676 6.099 1.00 87.62 209 VAL A C 1
ATOM 1472 O O . VAL A 1 209 ? -1.326 -2.275 5.520 1.00 87.62 209 VAL A O 1
ATOM 1475 N N . VAL A 1 210 ? 0.797 -2.184 6.286 1.00 85.88 210 VAL A N 1
ATOM 1476 C CA . VAL A 1 210 ? 1.148 -3.566 5.985 1.00 85.88 210 VAL A CA 1
ATOM 1477 C C . VAL A 1 210 ? 0.912 -4.402 7.240 1.00 85.88 210 VAL A C 1
ATOM 1479 O O . VAL A 1 210 ? 1.515 -4.147 8.281 1.00 85.88 210 VAL A O 1
ATOM 1482 N N . VAL A 1 211 ? 0.044 -5.403 7.136 1.00 86.06 211 VAL A N 1
ATOM 1483 C CA . VAL A 1 211 ? -0.228 -6.392 8.180 1.00 86.06 211 VAL A CA 1
ATOM 1484 C C . VAL A 1 211 ? 0.523 -7.666 7.810 1.00 86.06 211 VAL A C 1
ATOM 1486 O O . VAL A 1 211 ? 0.166 -8.344 6.844 1.00 86.06 211 VAL A O 1
ATOM 1489 N N . ASN A 1 212 ? 1.574 -7.972 8.569 1.00 80.19 212 ASN A N 1
ATOM 1490 C CA . ASN A 1 212 ? 2.315 -9.225 8.451 1.00 80.19 212 ASN A CA 1
ATOM 1491 C C . ASN A 1 212 ? 1.930 -10.093 9.643 1.00 80.19 212 ASN A C 1
ATOM 1493 O O . ASN A 1 212 ? 2.453 -9.898 10.739 1.00 80.19 212 ASN A O 1
ATOM 1497 N N . ASP A 1 213 ? 0.981 -11.001 9.436 1.00 76.06 213 ASP A N 1
ATOM 1498 C CA . ASP A 1 213 ? 0.522 -11.904 10.484 1.00 76.06 213 ASP A CA 1
ATOM 1499 C C . ASP A 1 213 ? 0.622 -13.361 10.010 1.00 76.06 213 ASP A C 1
ATOM 1501 O O . ASP A 1 213 ? 0.009 -13.723 8.998 1.00 76.06 213 ASP A O 1
ATOM 1505 N N . PRO A 1 214 ? 1.414 -14.203 10.698 1.00 65.56 214 PRO A N 1
ATOM 1506 C CA . PRO A 1 214 ? 1.686 -15.558 10.239 1.00 65.56 214 PRO A CA 1
ATOM 1507 C C . PRO A 1 214 ? 0.455 -16.463 10.336 1.00 65.56 214 PRO A C 1
ATOM 1509 O O . PRO A 1 214 ? 0.316 -17.376 9.525 1.00 65.56 214 PRO A O 1
ATOM 1512 N N . PHE A 1 215 ? -0.451 -16.215 11.283 1.00 62.56 215 PHE A N 1
ATOM 1513 C CA . PHE A 1 215 ? -1.568 -17.112 11.577 1.00 62.56 215 PHE A CA 1
ATOM 1514 C C . PHE A 1 215 ? -2.779 -16.825 10.692 1.00 62.56 215 PHE A C 1
ATOM 1516 O O . PHE A 1 215 ? -3.369 -17.747 10.117 1.00 62.56 215 PHE A O 1
ATOM 1523 N N . VAL A 1 216 ? -3.092 -15.544 10.490 1.00 59.00 216 VAL A N 1
ATOM 1524 C CA . VAL A 1 216 ? -4.149 -15.114 9.566 1.00 59.00 216 VAL A CA 1
ATOM 1525 C C . VAL A 1 216 ? -3.857 -15.588 8.140 1.00 59.00 216 VAL A C 1
ATOM 1527 O O . VAL A 1 216 ? -4.766 -15.985 7.414 1.00 59.00 216 VAL A O 1
ATOM 1530 N N . VAL A 1 217 ? -2.578 -15.636 7.765 1.00 55.09 217 VAL A N 1
ATOM 1531 C CA . VAL A 1 217 ? -2.136 -16.101 6.450 1.00 55.09 217 VAL A CA 1
ATOM 1532 C C . VAL A 1 217 ? -2.039 -17.629 6.349 1.00 55.09 217 VAL A C 1
ATOM 1534 O O . VAL A 1 217 ? -2.363 -18.186 5.300 1.00 55.09 217 VAL A O 1
ATOM 1537 N N . ALA A 1 218 ? -1.582 -18.325 7.395 1.00 55.56 218 ALA A N 1
ATOM 1538 C CA . ALA A 1 218 ? -1.435 -19.782 7.360 1.00 55.56 218 ALA A CA 1
ATOM 1539 C C . ALA A 1 218 ? -2.783 -20.520 7.370 1.00 55.56 218 ALA A C 1
ATOM 1541 O O . ALA A 1 218 ? -2.900 -21.578 6.757 1.00 55.56 218 ALA A O 1
ATOM 1542 N N . SER A 1 219 ? -3.795 -19.961 8.041 1.00 56.84 219 SER A N 1
ATOM 1543 C CA . SER A 1 219 ? -5.135 -20.557 8.138 1.00 56.84 219 SER A CA 1
ATOM 1544 C C . SER A 1 219 ? -6.026 -20.283 6.921 1.00 56.84 219 SER A C 1
ATOM 1546 O O . SER A 1 219 ? -7.052 -20.945 6.769 1.00 56.84 219 SER A O 1
ATOM 1548 N N . GLY A 1 220 ? -5.680 -19.302 6.073 1.00 61.97 220 GLY A N 1
ATOM 1549 C CA . GLY A 1 220 ? -6.506 -18.878 4.931 1.00 61.97 220 GLY A CA 1
ATOM 1550 C C . GLY A 1 220 ? -7.924 -18.439 5.317 1.00 61.97 220 GLY A C 1
ATOM 1551 O O . GLY A 1 220 ? -8.812 -18.444 4.465 1.00 61.97 220 GLY A O 1
ATOM 1552 N N . SER A 1 221 ? -8.134 -18.123 6.602 1.00 70.19 221 SER A N 1
ATOM 1553 C CA . SER A 1 221 ? -9.466 -17.960 7.192 1.00 70.19 221 SER A CA 1
ATOM 1554 C C . SER A 1 221 ? -9.527 -16.880 8.290 1.00 70.19 221 SER A C 1
ATOM 1556 O O . SER A 1 221 ? -10.515 -16.778 9.018 1.00 70.19 221 SER A O 1
ATOM 1558 N N . GLY A 1 222 ? -8.474 -16.067 8.431 1.00 79.12 222 GLY A N 1
ATOM 1559 C CA . GLY A 1 222 ? -8.438 -14.952 9.380 1.00 79.12 222 GLY A CA 1
ATOM 1560 C C . GLY A 1 222 ? -9.146 -13.690 8.874 1.00 79.12 222 GLY A C 1
ATOM 1561 O O . GLY A 1 222 ? -9.496 -13.568 7.698 1.00 79.12 222 GLY A O 1
ATOM 1562 N N . LEU A 1 223 ? -9.332 -12.718 9.768 1.00 88.12 223 LEU A N 1
ATOM 1563 C CA . LEU A 1 223 ? -9.954 -11.427 9.461 1.00 88.12 223 LEU A CA 1
ATOM 1564 C C . LEU A 1 223 ? -9.018 -10.298 9.876 1.00 88.12 223 LEU A C 1
ATOM 1566 O O . LEU A 1 223 ? -8.547 -10.276 11.002 1.00 88.12 223 LEU A O 1
ATOM 1570 N N . ILE A 1 224 ? -8.779 -9.318 9.015 1.00 90.81 224 ILE A N 1
ATOM 1571 C CA . ILE A 1 224 ? -8.083 -8.089 9.411 1.00 90.81 224 ILE A CA 1
ATOM 1572 C C . ILE A 1 224 ? -9.130 -7.015 9.659 1.00 90.81 224 ILE A C 1
ATOM 1574 O O . ILE A 1 224 ? -9.851 -6.654 8.731 1.00 90.81 224 ILE A O 1
ATOM 1578 N N . PHE A 1 225 ? -9.198 -6.491 10.881 1.00 94.06 225 PHE A N 1
ATOM 1579 C CA . PHE A 1 225 ? -10.059 -5.365 11.235 1.00 94.06 225 PHE A CA 1
ATOM 1580 C C . PHE A 1 225 ? -9.267 -4.059 11.223 1.00 94.06 225 PHE A C 1
ATOM 1582 O O . PHE A 1 225 ? -8.168 -3.986 11.771 1.00 94.06 225 PHE A O 1
ATOM 1589 N N . VAL A 1 226 ? -9.825 -3.029 10.587 1.00 95.44 226 VAL A N 1
ATOM 1590 C CA . VAL A 1 226 ? -9.138 -1.761 10.321 1.00 95.44 226 VAL A CA 1
ATOM 1591 C C . VAL A 1 226 ? -10.023 -0.599 10.720 1.00 95.44 226 VAL A C 1
ATOM 1593 O O . VAL A 1 226 ? -11.153 -0.486 10.245 1.00 95.44 226 VAL A O 1
ATOM 1596 N N . VAL A 1 227 ? -9.485 0.311 11.524 1.00 97.38 227 VAL A N 1
ATOM 1597 C CA . VAL A 1 227 ? -10.166 1.521 11.986 1.00 97.38 227 VAL A CA 1
ATOM 1598 C C . VAL A 1 227 ? -9.383 2.745 11.544 1.00 97.38 227 VAL A C 1
ATOM 1600 O O . VAL A 1 227 ? -8.160 2.790 11.672 1.00 97.38 227 VAL A O 1
ATOM 1603 N N . ILE A 1 228 ? -10.097 3.744 11.037 1.00 96.81 228 ILE A N 1
ATOM 1604 C CA . ILE A 1 228 ? -9.548 5.053 10.697 1.00 96.81 228 ILE A CA 1
ATOM 1605 C C . ILE A 1 228 ? -10.292 6.156 11.441 1.00 96.81 228 ILE A C 1
ATOM 1607 O O . ILE A 1 228 ? -11.522 6.156 11.540 1.00 96.81 228 ILE A O 1
ATOM 1611 N N . ALA A 1 229 ? -9.524 7.119 11.928 1.00 96.62 229 ALA A N 1
ATOM 1612 C CA . ALA A 1 229 ? -9.978 8.443 12.297 1.00 96.62 229 ALA A CA 1
ATOM 1613 C C . ALA A 1 229 ? -9.396 9.427 11.285 1.00 96.62 229 ALA A C 1
ATOM 1615 O O . ALA A 1 229 ? -8.197 9.388 11.016 1.00 96.62 229 ALA A O 1
ATOM 1616 N N . ALA A 1 230 ? -10.220 10.295 10.721 1.00 94.62 230 ALA A N 1
ATOM 1617 C CA . ALA A 1 230 ? -9.776 11.375 9.850 1.00 94.62 230 ALA A CA 1
ATOM 1618 C C . ALA A 1 230 ? -10.500 12.669 10.220 1.00 94.62 230 ALA A C 1
ATOM 1620 O O . ALA A 1 230 ? -11.523 12.627 10.906 1.00 94.62 230 ALA A O 1
ATOM 1621 N N . ASP A 1 231 ? -10.020 13.813 9.737 1.00 91.88 231 ASP A N 1
ATOM 1622 C CA . ASP A 1 231 ? -10.847 15.027 9.728 1.00 91.88 231 ASP A CA 1
ATOM 1623 C C . ASP A 1 231 ? -12.192 14.744 9.018 1.00 91.88 231 ASP A C 1
ATOM 1625 O O . ASP A 1 231 ? -12.339 13.734 8.323 1.00 91.88 231 ASP A O 1
ATOM 1629 N N . ASN A 1 232 ? -13.201 15.607 9.181 1.00 89.12 232 ASN A N 1
ATOM 1630 C CA . ASN A 1 232 ? -14.511 15.427 8.541 1.00 89.12 232 ASN A CA 1
ATOM 1631 C C . ASN A 1 232 ? -14.451 15.576 7.003 1.00 89.12 232 ASN A C 1
ATOM 1633 O O . ASN A 1 232 ? -14.858 16.581 6.422 1.00 89.12 232 ASN A O 1
ATOM 1637 N N . VAL A 1 233 ? -13.940 14.541 6.344 1.00 89.62 233 VAL A N 1
ATOM 1638 C CA . VAL A 1 233 ? -13.749 14.420 4.898 1.00 89.62 233 VAL A CA 1
ATOM 1639 C C . VAL A 1 233 ? -14.195 13.040 4.454 1.00 89.62 233 VAL A C 1
ATOM 1641 O O . VAL A 1 233 ? -14.263 12.129 5.272 1.00 89.62 233 VAL A O 1
ATOM 1644 N N . THR A 1 234 ? -14.511 12.844 3.177 1.00 89.56 234 THR A N 1
ATOM 1645 C CA . THR A 1 234 ? -14.907 11.518 2.686 1.00 89.56 234 THR A CA 1
ATOM 1646 C C . THR A 1 234 ? -13.766 10.520 2.848 1.00 89.56 234 THR A C 1
ATOM 1648 O O . THR A 1 234 ? -12.634 10.780 2.442 1.00 89.56 234 THR A O 1
ATOM 1651 N N . VAL A 1 235 ? -14.093 9.361 3.412 1.00 90.94 235 VAL A N 1
ATOM 1652 C CA . VAL A 1 235 ? -13.187 8.223 3.537 1.00 90.94 235 VAL A CA 1
ATOM 1653 C C . VAL A 1 235 ? -13.847 7.026 2.866 1.00 90.94 235 VAL A C 1
ATOM 1655 O O . VAL A 1 235 ? -14.982 6.671 3.201 1.00 90.94 235 VAL A O 1
ATOM 1658 N N . THR A 1 236 ? -13.134 6.426 1.918 1.00 90.00 236 THR A N 1
ATOM 1659 C CA . THR A 1 236 ? -13.624 5.344 1.064 1.00 90.00 236 THR A CA 1
ATOM 1660 C C . THR A 1 236 ? -12.877 4.057 1.377 1.00 90.00 236 THR A C 1
ATOM 1662 O O . THR A 1 236 ? -11.647 4.022 1.423 1.00 90.00 236 THR A O 1
ATOM 1665 N N . VAL A 1 237 ? -13.647 2.995 1.599 1.00 87.56 237 VAL A N 1
ATOM 1666 C CA . VAL A 1 237 ? -13.147 1.634 1.799 1.00 87.56 237 VAL A CA 1
ATOM 1667 C C . VAL A 1 237 ? -12.638 1.102 0.451 1.00 87.56 237 VAL A C 1
ATOM 1669 O O . VAL A 1 237 ? -13.395 1.166 -0.521 1.00 87.56 237 VAL A O 1
ATOM 1672 N N . PRO A 1 238 ? -11.391 0.605 0.351 1.00 77.88 238 PRO A N 1
ATOM 1673 C CA . PRO A 1 238 ? -10.859 0.075 -0.901 1.00 77.88 238 PRO A CA 1
ATOM 1674 C C . PRO A 1 238 ? -11.674 -1.125 -1.392 1.00 77.88 238 PRO A C 1
ATOM 1676 O O . PRO A 1 238 ? -12.217 -1.893 -0.591 1.00 77.88 238 PRO A O 1
ATOM 1679 N N . THR A 1 239 ? -11.722 -1.347 -2.705 1.00 74.62 239 THR A N 1
ATOM 1680 C CA . THR A 1 239 ? -12.390 -2.526 -3.280 1.00 74.62 239 THR A CA 1
ATOM 1681 C C . THR A 1 239 ? -11.836 -3.833 -2.686 1.00 74.62 239 THR A C 1
ATOM 1683 O O . THR A 1 239 ? -10.697 -3.897 -2.233 1.00 74.62 239 THR A O 1
ATOM 1686 N N . GLY A 1 240 ? -12.657 -4.875 -2.565 1.00 76.00 240 GLY A N 1
ATOM 1687 C CA . GLY A 1 240 ? -12.241 -6.130 -1.919 1.00 76.00 240 GLY A CA 1
ATOM 1688 C C . GLY A 1 240 ? -12.105 -6.095 -0.391 1.00 76.00 240 GLY A C 1
ATOM 1689 O O . GLY A 1 240 ? -11.865 -7.137 0.211 1.00 76.00 240 GLY A O 1
ATOM 1690 N N . THR A 1 241 ? -12.315 -4.944 0.254 1.00 85.31 241 THR A N 1
ATOM 1691 C CA . THR A 1 241 ? -12.516 -4.860 1.707 1.00 85.31 241 THR A CA 1
ATOM 1692 C C . THR A 1 241 ? -13.985 -4.577 2.016 1.00 85.31 241 THR A C 1
ATOM 1694 O O . THR A 1 241 ? -14.684 -3.908 1.254 1.00 85.31 241 THR A O 1
ATOM 1697 N N . THR A 1 242 ? -14.494 -5.131 3.116 1.00 89.25 242 THR A N 1
ATOM 1698 C CA . THR A 1 242 ? -15.906 -5.001 3.489 1.00 89.25 242 THR A CA 1
ATOM 1699 C C . THR A 1 242 ? -16.083 -3.825 4.451 1.00 89.25 242 THR A C 1
ATOM 1701 O O . THR A 1 242 ? -15.447 -3.813 5.508 1.00 89.25 242 THR A O 1
ATOM 1704 N N . PRO A 1 243 ? -16.961 -2.848 4.162 1.00 92.44 243 PRO A N 1
ATOM 1705 C CA . PRO A 1 243 ? -17.265 -1.774 5.102 1.00 92.44 243 PRO A CA 1
ATOM 1706 C C . PRO A 1 243 ? -18.019 -2.318 6.327 1.00 92.44 243 PRO A C 1
ATOM 1708 O O . PRO A 1 243 ? -19.103 -2.907 6.212 1.00 92.44 243 PRO A O 1
ATOM 1711 N N . MET A 1 244 ? -17.469 -2.085 7.518 1.00 93.62 244 MET A N 1
ATOM 1712 C CA . MET A 1 244 ? -18.125 -2.419 8.785 1.00 93.62 244 MET A CA 1
ATOM 1713 C C . MET A 1 244 ? -19.001 -1.258 9.244 1.00 93.62 244 MET A C 1
ATOM 1715 O O . MET A 1 244 ? -20.191 -1.428 9.498 1.00 93.62 244 MET A O 1
ATOM 1719 N N . TRP A 1 245 ? -18.434 -0.058 9.274 1.00 94.06 245 TRP A N 1
ATOM 1720 C CA . TRP A 1 245 ? -19.138 1.163 9.637 1.00 94.06 245 TRP A CA 1
ATOM 1721 C C . TRP A 1 245 ? -18.408 2.383 9.072 1.00 94.06 245 TRP A C 1
ATOM 1723 O O . TRP A 1 245 ? -17.209 2.341 8.821 1.00 94.06 245 TRP A O 1
ATOM 1733 N N . ASN A 1 246 ? -19.135 3.470 8.840 1.00 91.31 246 ASN A N 1
ATOM 1734 C CA . ASN A 1 246 ? -18.577 4.751 8.411 1.00 91.31 246 ASN A CA 1
ATOM 1735 C C . ASN A 1 246 ? -19.537 5.835 8.892 1.00 91.31 246 ASN A C 1
ATOM 1737 O O . ASN A 1 246 ? -20.654 5.938 8.384 1.00 91.31 246 ASN A O 1
ATOM 1741 N N . ALA A 1 247 ? -19.130 6.577 9.914 1.00 84.69 247 ALA A N 1
ATOM 1742 C CA . ALA A 1 247 ? -19.995 7.496 10.630 1.00 84.69 247 ALA A CA 1
ATOM 1743 C C . ALA A 1 247 ? -19.314 8.852 10.838 1.00 84.69 247 ALA A C 1
ATOM 1745 O O . ALA A 1 247 ? -18.094 8.975 10.948 1.00 84.69 247 ALA A O 1
ATOM 1746 N N . VAL A 1 248 ? -20.148 9.888 10.836 1.00 79.75 248 VAL A N 1
ATOM 1747 C CA . VAL A 1 248 ? -19.754 11.293 11.018 1.00 79.75 248 VAL A CA 1
ATOM 1748 C C . VAL A 1 248 ? -20.900 12.128 11.605 1.00 79.75 248 VAL A C 1
ATOM 1750 O O . VAL A 1 248 ? -20.875 13.355 11.561 1.00 79.75 248 VAL A O 1
ATOM 1753 N N . GLN A 1 249 ? -21.979 11.481 12.064 1.00 70.38 249 GLN A N 1
ATOM 1754 C CA . GLN A 1 249 ? -23.193 12.195 12.453 1.00 70.38 249 GLN A CA 1
ATOM 1755 C C . GLN A 1 249 ? -22.882 13.114 13.632 1.00 70.38 249 GLN A C 1
ATOM 1757 O O . GLN A 1 249 ? -22.511 12.641 14.697 1.00 70.38 249 GLN A O 1
ATOM 1762 N N . ASN A 1 250 ? -23.014 14.426 13.415 1.00 72.06 250 ASN A N 1
ATOM 1763 C CA . ASN A 1 250 ? -22.706 15.451 14.411 1.00 72.06 250 ASN A CA 1
ATOM 1764 C C . ASN A 1 250 ? -21.289 15.272 14.992 1.00 72.06 250 ASN A C 1
ATOM 1766 O O . ASN A 1 250 ? -21.142 15.042 16.186 1.00 72.06 250 ASN A O 1
ATOM 1770 N N . SER A 1 251 ? -20.250 15.305 14.149 1.00 80.25 251 SER A N 1
ATOM 1771 C CA . SER A 1 251 ? -18.851 15.178 14.584 1.00 80.25 251 SER A CA 1
ATOM 1772 C C . SER A 1 251 ? -17.878 15.892 13.636 1.00 80.25 251 SER A C 1
ATOM 1774 O O . SER A 1 251 ? -18.070 15.882 12.417 1.00 80.25 251 SER A O 1
ATOM 1776 N N . ALA A 1 252 ? -16.824 16.514 14.174 1.00 88.69 252 ALA A N 1
ATOM 1777 C CA . ALA A 1 252 ? -15.703 17.063 13.406 1.00 88.69 252 ALA A CA 1
ATOM 1778 C C . ALA A 1 252 ? -14.664 16.000 13.001 1.00 88.69 252 ALA A C 1
ATOM 1780 O O . ALA A 1 252 ? -13.798 16.278 12.170 1.00 88.69 252 ALA A O 1
ATOM 1781 N N . VAL A 1 253 ? -14.759 14.786 13.551 1.00 92.94 253 VAL A N 1
ATOM 1782 C CA . VAL A 1 253 ? -13.959 13.624 13.149 1.00 92.94 253 VAL A CA 1
ATOM 1783 C C . VAL A 1 253 ? -14.824 12.675 12.324 1.00 92.94 253 VAL A C 1
ATOM 1785 O O . VAL A 1 253 ? -15.993 12.438 12.627 1.00 92.94 253 VAL A O 1
ATOM 1788 N N . ARG A 1 254 ? -14.250 12.096 11.270 1.00 93.94 254 ARG A N 1
ATOM 1789 C CA . ARG A 1 254 ? -14.818 10.919 10.617 1.00 93.94 254 ARG A CA 1
ATOM 1790 C C . ARG A 1 254 ? -14.209 9.666 11.219 1.00 93.94 254 ARG A C 1
ATOM 1792 O O . ARG A 1 254 ? -12.988 9.530 11.262 1.00 93.94 254 ARG A O 1
ATOM 1799 N N . GLY A 1 255 ? -15.061 8.726 11.609 1.00 95.38 255 GLY A N 1
ATOM 1800 C CA . GLY A 1 255 ? -14.648 7.374 11.955 1.00 95.38 255 GLY A CA 1
ATOM 1801 C C . GLY A 1 255 ? -15.143 6.371 10.921 1.00 95.38 255 GLY A C 1
ATOM 1802 O O . GLY A 1 255 ? -16.304 6.424 10.508 1.00 95.38 255 GLY A O 1
ATOM 1803 N N . ALA A 1 256 ? -14.292 5.427 10.531 1.00 96.06 256 ALA A N 1
ATOM 1804 C CA . ALA A 1 256 ? -14.728 4.268 9.763 1.00 96.06 256 ALA A CA 1
ATOM 1805 C C . ALA A 1 256 ? -14.018 2.986 10.206 1.00 96.06 256 ALA A C 1
ATOM 1807 O O . ALA A 1 256 ? -12.864 3.005 10.635 1.00 96.06 256 ALA A O 1
ATOM 1808 N N . GLY A 1 257 ? -14.732 1.873 10.068 1.00 96.19 257 GLY A N 1
ATOM 1809 C CA . GLY A 1 257 ? -14.250 0.518 10.268 1.00 96.19 257 GLY A CA 1
ATOM 1810 C C . GLY A 1 257 ? -14.476 -0.322 9.017 1.00 96.19 257 GLY A C 1
ATOM 1811 O O . GLY A 1 257 ? -15.528 -0.241 8.376 1.00 96.19 257 GLY A O 1
ATOM 1812 N N . SER A 1 258 ? -13.516 -1.171 8.682 1.00 94.56 258 SER A N 1
ATOM 1813 C CA . SER A 1 258 ? -13.583 -2.109 7.565 1.00 94.56 258 SER A CA 1
ATOM 1814 C C . SER A 1 258 ? -12.926 -3.418 7.959 1.00 94.56 258 SER A C 1
ATOM 1816 O O . SER A 1 258 ? -12.196 -3.485 8.952 1.00 94.56 258 SER A O 1
ATOM 1818 N N . ALA A 1 259 ? -13.224 -4.468 7.204 1.00 91.44 259 ALA A N 1
ATOM 1819 C CA . ALA A 1 259 ? -12.597 -5.755 7.408 1.00 91.44 259 ALA A CA 1
ATOM 1820 C C . ALA A 1 259 ? -12.176 -6.402 6.089 1.00 91.44 259 ALA A C 1
ATOM 1822 O O . ALA A 1 259 ? -12.887 -6.311 5.083 1.00 91.44 259 ALA A O 1
ATOM 1823 N N . LEU A 1 260 ? -11.022 -7.063 6.104 1.00 88.44 260 LEU A N 1
ATOM 1824 C CA . LEU A 1 260 ? -10.511 -7.863 4.998 1.00 88.44 260 LEU A CA 1
ATOM 1825 C C . LEU A 1 260 ? -10.445 -9.327 5.430 1.00 88.44 260 LEU A C 1
ATOM 1827 O O . LEU A 1 260 ? -9.674 -9.671 6.324 1.00 88.44 260 LEU A O 1
ATOM 1831 N N . PHE A 1 261 ? -11.238 -10.180 4.784 1.00 83.75 261 PHE A N 1
ATOM 1832 C CA . PHE A 1 261 ? -11.134 -11.626 4.959 1.00 83.75 261 PHE A CA 1
ATOM 1833 C C . PHE A 1 261 ? -9.897 -12.130 4.227 1.00 83.75 261 PHE A C 1
ATOM 1835 O O . PHE A 1 261 ? -9.695 -11.840 3.045 1.00 83.75 261 PHE A O 1
ATOM 1842 N N . VAL A 1 262 ? -9.052 -12.864 4.938 1.00 78.38 262 VAL A N 1
ATOM 1843 C CA . VAL A 1 262 ? -7.766 -13.309 4.417 1.00 78.38 262 VAL A CA 1
ATOM 1844 C C . VAL A 1 262 ? -7.923 -14.706 3.851 1.00 78.38 262 VAL A C 1
ATOM 1846 O O . VAL A 1 262 ? -8.034 -15.654 4.608 1.00 78.38 262 VAL A O 1
ATOM 1849 N N . THR A 1 263 ? -7.919 -14.825 2.524 1.00 69.94 263 THR A N 1
ATOM 1850 C CA . THR A 1 263 ? -8.082 -16.103 1.808 1.00 69.94 263 THR A CA 1
ATOM 1851 C C . THR A 1 263 ? -6.785 -16.661 1.216 1.00 69.94 263 THR A C 1
ATOM 1853 O O . THR A 1 263 ? -6.727 -17.826 0.835 1.00 69.94 263 THR A O 1
ATOM 1856 N N . THR A 1 264 ? -5.731 -15.848 1.111 1.00 68.25 264 THR A N 1
ATOM 1857 C CA . THR A 1 264 ? -4.421 -16.216 0.538 1.00 68.25 264 THR A CA 1
ATOM 1858 C C . THR A 1 264 ? -3.277 -15.563 1.330 1.00 68.25 264 THR A C 1
ATOM 1860 O O . THR A 1 264 ? -3.503 -14.953 2.369 1.00 68.25 264 THR A O 1
ATOM 1863 N N . LYS A 1 265 ? -2.022 -15.654 0.870 1.00 68.38 265 LYS A N 1
ATOM 1864 C CA . LYS A 1 265 ? -0.892 -14.931 1.496 1.00 68.38 265 LYS A CA 1
ATOM 1865 C C . LYS A 1 265 ? -0.787 -13.457 1.098 1.00 68.38 265 LYS A C 1
ATOM 1867 O O . LYS A 1 265 ? -0.056 -12.696 1.731 1.00 68.38 265 LYS A O 1
ATOM 1872 N N . PHE A 1 266 ? -1.532 -13.056 0.069 1.00 70.19 266 PHE A N 1
ATOM 1873 C CA . PHE A 1 266 ? -1.543 -11.713 -0.506 1.00 70.19 266 PHE A CA 1
ATOM 1874 C C . PHE A 1 266 ? -2.999 -11.304 -0.749 1.00 70.19 266 PHE A C 1
ATOM 1876 O O . PHE A 1 266 ? -3.529 -11.453 -1.845 1.00 70.19 266 PHE A O 1
ATOM 1883 N N . THR A 1 267 ? -3.681 -10.853 0.304 1.00 63.00 267 THR A N 1
ATOM 1884 C CA . THR A 1 267 ? -5.157 -10.890 0.359 1.00 63.00 267 THR A CA 1
ATOM 1885 C C . THR A 1 267 ? -5.887 -9.651 -0.088 1.00 63.00 267 THR A C 1
ATOM 1887 O O . THR A 1 267 ? -7.109 -9.614 -0.025 1.00 63.00 267 THR A O 1
ATOM 1890 N N . ASN A 1 268 ? -5.186 -8.652 -0.608 1.00 68.56 268 ASN A N 1
ATOM 1891 C CA . ASN A 1 268 ? -5.854 -7.496 -1.178 1.00 68.56 268 ASN A CA 1
ATOM 1892 C C . ASN A 1 268 ? -5.933 -7.640 -2.700 1.00 68.56 268 ASN A C 1
ATOM 1894 O O . ASN A 1 268 ? -4.930 -7.465 -3.388 1.00 68.56 268 ASN A O 1
ATOM 1898 N N . VAL A 1 269 ? -7.137 -7.919 -3.212 1.00 61.38 269 VAL A N 1
ATOM 1899 C CA . VAL A 1 269 ? -7.410 -8.064 -4.653 1.00 61.38 269 VAL A CA 1
ATOM 1900 C C . VAL A 1 269 ? -7.048 -6.831 -5.474 1.00 61.38 269 VAL A C 1
ATOM 1902 O O . VAL A 1 269 ? -6.915 -6.969 -6.678 1.00 61.38 269 VAL A O 1
ATOM 1905 N N . ASN A 1 270 ? -6.856 -5.657 -4.863 1.00 72.12 270 ASN A N 1
ATOM 1906 C CA . ASN A 1 270 ? -6.448 -4.453 -5.589 1.00 72.12 270 ASN A CA 1
ATOM 1907 C C . ASN A 1 270 ? -4.935 -4.271 -5.650 1.00 72.12 270 ASN A C 1
ATOM 1909 O O . ASN A 1 270 ? -4.468 -3.380 -6.354 1.00 72.12 270 ASN A O 1
ATOM 1913 N N . TYR A 1 271 ? -4.161 -5.021 -4.860 1.00 77.81 271 TYR A N 1
ATOM 1914 C CA . TYR A 1 271 ? -2.707 -4.978 -4.941 1.00 77.81 271 TYR A CA 1
ATOM 1915 C C . TYR A 1 271 ? -2.232 -6.077 -5.868 1.00 77.81 271 TYR A C 1
ATOM 1917 O O . TYR A 1 271 ? -2.104 -7.236 -5.481 1.00 77.81 271 TYR A O 1
ATOM 1925 N N . HIS A 1 272 ? -1.925 -5.681 -7.094 1.00 77.31 272 HIS A N 1
ATOM 1926 C CA . HIS A 1 272 ? -1.408 -6.598 -8.093 1.00 77.31 272 HIS A CA 1
ATOM 1927 C C . HIS A 1 272 ? 0.109 -6.530 -8.132 1.00 77.31 272 HIS A C 1
ATOM 1929 O O . HIS A 1 272 ? 0.703 -5.454 -8.000 1.00 77.31 272 HIS A O 1
ATOM 1935 N N . PHE A 1 273 ? 0.739 -7.682 -8.337 1.00 81.00 273 PHE A N 1
ATOM 1936 C CA . PHE A 1 273 ? 2.142 -7.728 -8.715 1.00 81.00 273 PHE A CA 1
ATOM 1937 C C . PHE A 1 273 ? 2.304 -7.155 -10.116 1.00 81.00 273 PHE A C 1
ATOM 1939 O O . PHE A 1 273 ? 1.547 -7.494 -11.022 1.00 81.00 273 PHE A O 1
ATOM 1946 N N . HIS A 1 274 ? 3.296 -6.291 -10.275 1.00 81.12 274 HIS A N 1
ATOM 1947 C CA . HIS A 1 274 ? 3.595 -5.650 -11.552 1.00 81.12 274 HIS A CA 1
ATOM 1948 C C . HIS A 1 274 ? 5.007 -5.972 -12.024 1.00 81.12 274 HIS A C 1
ATOM 1950 O O . HIS A 1 274 ? 5.221 -6.197 -13.212 1.00 81.12 274 HIS A O 1
ATOM 1956 N N . TYR A 1 275 ? 5.964 -6.017 -11.095 1.00 84.75 275 TYR A N 1
ATOM 1957 C CA . TYR A 1 275 ? 7.363 -6.263 -11.412 1.00 84.75 275 TYR A CA 1
ATOM 1958 C C . TYR A 1 275 ? 7.984 -7.228 -10.416 1.00 84.75 275 TYR A C 1
ATOM 1960 O O . TYR A 1 275 ? 7.670 -7.210 -9.226 1.00 84.75 275 TYR A O 1
ATOM 1968 N N . PHE A 1 276 ? 8.899 -8.036 -10.929 1.00 86.94 276 PHE A N 1
ATOM 1969 C CA . PHE A 1 276 ? 9.740 -8.937 -10.163 1.00 86.94 276 PHE A CA 1
ATOM 1970 C C . PHE A 1 276 ? 11.194 -8.619 -10.487 1.00 86.94 276 PHE A C 1
ATOM 1972 O O . PHE A 1 276 ? 11.522 -8.331 -11.640 1.00 86.94 276 PHE A O 1
ATOM 1979 N N . LEU A 1 277 ? 12.051 -8.653 -9.476 1.00 87.69 277 LEU A N 1
ATOM 1980 C CA . LEU A 1 277 ? 13.493 -8.506 -9.642 1.00 87.69 277 LEU A CA 1
ATOM 1981 C C . LEU A 1 277 ? 14.215 -9.430 -8.677 1.00 87.69 277 LEU A C 1
ATOM 1983 O O . LEU A 1 277 ? 13.743 -9.663 -7.568 1.00 87.69 277 LEU A O 1
ATOM 1987 N N . GLU A 1 278 ? 15.356 -9.935 -9.109 1.00 89.31 278 GLU A N 1
ATOM 1988 C CA . GLU A 1 278 ? 16.182 -10.848 -8.334 1.00 89.31 278 GLU A CA 1
ATOM 1989 C C . GLU A 1 278 ? 17.571 -10.257 -8.115 1.00 89.31 278 GLU A C 1
ATOM 1991 O O . GLU A 1 278 ? 18.100 -9.518 -8.953 1.00 89.31 278 GLU A O 1
ATOM 1996 N N . ASP A 1 279 ? 18.151 -10.579 -6.968 1.00 89.62 279 ASP A N 1
ATOM 1997 C CA . ASP A 1 279 ? 19.564 -10.359 -6.686 1.00 89.62 279 ASP A CA 1
ATOM 1998 C C . ASP A 1 279 ? 19.995 -11.256 -5.521 1.00 89.62 279 ASP A C 1
ATOM 2000 O O . ASP A 1 279 ? 19.175 -11.926 -4.893 1.00 89.62 279 ASP A O 1
ATOM 2004 N N . VAL A 1 280 ? 21.286 -11.259 -5.219 1.00 91.88 280 VAL A N 1
ATOM 2005 C CA . VAL A 1 280 ? 21.838 -11.988 -4.070 1.00 91.88 280 VAL A CA 1
ATOM 2006 C C . VAL A 1 280 ? 22.081 -11.056 -2.887 1.00 91.88 280 VAL A C 1
ATOM 2008 O O . VAL A 1 280 ? 22.204 -9.839 -3.060 1.00 91.88 280 VAL A O 1
ATOM 2011 N N . ALA A 1 281 ? 22.173 -11.614 -1.678 1.00 94.81 281 ALA A N 1
ATOM 2012 C CA . ALA A 1 281 ? 22.569 -10.838 -0.509 1.00 94.81 281 ALA A CA 1
ATOM 2013 C C . ALA A 1 281 ? 23.924 -10.156 -0.747 1.00 94.81 281 ALA A C 1
ATOM 2015 O O . ALA A 1 281 ? 24.870 -10.760 -1.254 1.00 94.81 281 ALA A O 1
ATOM 2016 N N . THR A 1 282 ? 24.052 -8.897 -0.329 1.00 94.81 282 THR A N 1
ATOM 2017 C CA . THR A 1 282 ? 25.278 -8.109 -0.535 1.00 94.81 282 THR A CA 1
ATOM 2018 C C . THR A 1 282 ? 26.490 -8.749 0.144 1.00 94.81 282 THR A C 1
ATOM 2020 O O . THR A 1 282 ? 27.603 -8.657 -0.370 1.00 94.81 282 THR A O 1
ATOM 2023 N N . ALA A 1 283 ? 26.276 -9.398 1.291 1.00 94.62 283 ALA A N 1
ATOM 2024 C CA . ALA A 1 283 ? 27.319 -10.076 2.057 1.00 94.62 283 ALA A CA 1
ATOM 2025 C C . ALA A 1 283 ? 27.395 -11.594 1.801 1.00 94.62 283 ALA A C 1
ATOM 2027 O O . ALA A 1 283 ? 28.326 -12.232 2.287 1.00 94.62 283 ALA A O 1
ATOM 2028 N N . ASP A 1 284 ? 26.445 -12.169 1.056 1.00 92.94 284 ASP A N 1
ATOM 2029 C CA . ASP A 1 284 ? 26.363 -13.609 0.797 1.00 92.94 284 ASP A CA 1
ATOM 2030 C C . ASP A 1 284 ? 25.764 -13.885 -0.590 1.00 92.94 284 ASP A C 1
ATOM 2032 O O . ASP A 1 284 ? 24.549 -13.888 -0.798 1.00 92.94 284 ASP A O 1
ATOM 2036 N N . SER A 1 285 ? 26.640 -14.162 -1.557 1.00 88.31 285 SER A N 1
ATOM 2037 C CA . SER A 1 285 ? 26.237 -14.462 -2.931 1.00 88.31 285 SER A CA 1
ATOM 2038 C C . SER A 1 285 ? 25.525 -15.808 -3.092 1.00 88.31 285 SER A C 1
ATOM 2040 O O . SER A 1 285 ? 25.021 -16.096 -4.177 1.00 88.31 285 SER A O 1
ATOM 2042 N N . THR A 1 286 ? 25.486 -16.638 -2.047 1.00 88.12 286 THR A N 1
ATOM 2043 C CA . THR A 1 286 ? 24.787 -17.929 -2.058 1.00 88.12 286 THR A CA 1
ATOM 2044 C C . THR A 1 286 ? 23.329 -17.820 -1.629 1.00 88.12 286 THR A C 1
ATOM 2046 O O . THR A 1 286 ? 22.589 -18.793 -1.770 1.00 88.12 286 THR A O 1
ATOM 2049 N N . GLN A 1 287 ? 22.897 -16.641 -1.171 1.00 90.12 287 GLN A N 1
ATOM 2050 C CA . GLN A 1 287 ? 21.532 -16.395 -0.728 1.00 90.12 287 GLN A CA 1
ATOM 2051 C C . GLN A 1 287 ? 20.776 -15.501 -1.732 1.00 90.12 287 GLN A C 1
ATOM 2053 O O . GLN A 1 287 ? 20.867 -14.271 -1.659 1.00 90.12 287 GLN A O 1
ATOM 2058 N N . PRO A 1 288 ? 20.065 -16.099 -2.710 1.00 90.25 288 PRO A N 1
ATOM 2059 C CA . PRO A 1 288 ? 19.267 -15.362 -3.683 1.00 90.25 288 PRO A CA 1
ATOM 2060 C C . PRO A 1 288 ? 17.934 -14.890 -3.096 1.00 90.25 288 PRO A C 1
ATOM 2062 O O . PRO A 1 288 ? 17.255 -15.624 -2.379 1.00 90.25 288 PRO A O 1
ATOM 2065 N N . TYR A 1 289 ? 17.518 -13.690 -3.491 1.00 90.50 289 TYR A N 1
ATOM 2066 C CA . TYR A 1 289 ? 16.229 -13.104 -3.151 1.00 90.50 289 TYR A CA 1
ATOM 2067 C C . TYR A 1 289 ? 15.466 -12.663 -4.394 1.00 90.50 289 TYR A C 1
ATOM 2069 O O . TYR A 1 289 ? 16.040 -12.154 -5.356 1.00 90.50 289 TYR A O 1
ATOM 2077 N N . LEU A 1 290 ? 14.145 -12.788 -4.322 1.00 89.50 290 LEU A N 1
ATOM 2078 C CA . LEU A 1 290 ? 13.190 -12.208 -5.255 1.00 89.50 290 LEU A CA 1
ATOM 2079 C C . LEU A 1 290 ? 12.424 -11.088 -4.554 1.00 89.50 290 LEU A C 1
ATOM 2081 O O . LEU A 1 290 ? 11.842 -11.288 -3.490 1.00 89.50 290 LEU A O 1
ATOM 2085 N N . TYR A 1 291 ? 12.362 -9.919 -5.176 1.00 90.38 291 TYR A N 1
ATOM 2086 C CA . TYR A 1 291 ? 11.493 -8.833 -4.753 1.00 90.38 291 TYR A CA 1
ATOM 2087 C C . TYR A 1 291 ? 10.279 -8.768 -5.669 1.00 90.38 291 TYR A C 1
ATOM 2089 O O . TYR A 1 291 ? 10.395 -8.567 -6.879 1.00 90.38 291 TYR A O 1
ATOM 2097 N N . ALA A 1 292 ? 9.105 -8.911 -5.068 1.00 87.31 292 ALA A N 1
ATOM 2098 C CA . ALA A 1 292 ? 7.821 -8.842 -5.740 1.00 87.31 292 ALA A CA 1
ATOM 2099 C C . ALA A 1 292 ? 7.188 -7.466 -5.490 1.00 87.31 292 ALA A C 1
ATOM 2101 O O . ALA A 1 292 ? 6.743 -7.157 -4.380 1.00 87.31 292 ALA A O 1
ATOM 2102 N N . VAL A 1 293 ? 7.176 -6.619 -6.520 1.00 87.25 293 VAL A N 1
ATOM 2103 C CA . VAL A 1 293 ? 6.666 -5.247 -6.454 1.00 87.25 293 VAL A CA 1
ATOM 2104 C C . VAL A 1 293 ? 5.183 -5.232 -6.790 1.00 87.25 293 VAL A C 1
ATOM 2106 O O . VAL A 1 293 ? 4.764 -5.648 -7.875 1.00 87.25 293 VAL A O 1
ATOM 2109 N N . ARG A 1 294 ? 4.389 -4.701 -5.864 1.00 84.81 294 ARG A N 1
ATOM 2110 C CA . ARG A 1 294 ? 2.937 -4.588 -5.957 1.00 84.81 294 ARG A CA 1
ATOM 2111 C C . ARG A 1 294 ? 2.469 -3.176 -5.660 1.00 84.81 294 ARG A C 1
ATOM 2113 O O . ARG A 1 294 ? 3.075 -2.456 -4.874 1.00 84.81 294 ARG A O 1
ATOM 2120 N N . GLY A 1 295 ? 1.351 -2.797 -6.249 1.00 82.25 295 GLY A N 1
ATOM 2121 C CA . GLY A 1 295 ? 0.707 -1.527 -5.949 1.00 82.25 295 GLY A CA 1
ATOM 2122 C C . GLY A 1 295 ? -0.776 -1.611 -6.202 1.00 82.25 295 GLY A C 1
ATOM 2123 O O . GLY A 1 295 ? -1.255 -2.536 -6.863 1.00 82.25 295 GLY A O 1
ATOM 2124 N N . ASN A 1 296 ? -1.476 -0.649 -5.623 1.00 80.06 296 ASN A N 1
ATOM 2125 C CA . ASN A 1 296 ? -2.914 -0.551 -5.734 1.00 80.06 296 ASN A CA 1
ATOM 2126 C C . ASN A 1 296 ? -3.327 -0.207 -7.179 1.00 80.06 296 ASN A C 1
ATOM 2128 O O . ASN A 1 296 ? -2.701 0.646 -7.814 1.00 80.06 296 ASN A O 1
ATOM 2132 N N . SER A 1 297 ? -4.384 -0.850 -7.676 1.00 73.19 297 SER A N 1
ATOM 2133 C CA . SER A 1 297 ? -4.958 -0.616 -9.009 1.00 73.19 297 SER A CA 1
ATOM 2134 C C . SER A 1 297 ? -5.257 0.858 -9.282 1.00 73.19 297 SER A C 1
ATOM 2136 O O . SER A 1 297 ? -5.030 1.329 -10.394 1.00 73.19 297 SER A O 1
ATOM 2138 N N . ASP A 1 298 ? -5.682 1.602 -8.260 1.00 73.56 298 ASP A N 1
ATOM 2139 C CA . ASP A 1 298 ? -6.076 3.008 -8.372 1.00 73.56 298 ASP A CA 1
ATOM 2140 C C . ASP A 1 298 ? -4.915 3.978 -8.108 1.00 73.56 298 ASP A C 1
ATOM 2142 O O . ASP A 1 298 ? -5.075 5.185 -8.296 1.00 73.56 298 ASP A O 1
ATOM 2146 N N . GLY A 1 299 ? -3.752 3.465 -7.685 1.00 74.75 299 GLY A N 1
ATOM 2147 C CA . GLY A 1 299 ? -2.540 4.238 -7.396 1.00 74.75 299 GLY A CA 1
ATOM 2148 C C . GLY A 1 299 ? -2.582 5.068 -6.105 1.00 74.75 299 GLY A C 1
ATOM 2149 O O . GLY A 1 299 ? -1.667 5.850 -5.851 1.00 74.75 299 GLY A O 1
ATOM 2150 N N . ASP A 1 300 ? -3.617 4.907 -5.276 1.00 72.06 300 ASP A N 1
ATOM 2151 C CA . ASP A 1 300 ? -3.900 5.814 -4.147 1.00 72.06 300 ASP A CA 1
ATOM 2152 C C . ASP A 1 300 ? -3.338 5.335 -2.802 1.00 72.06 300 ASP A C 1
ATOM 2154 O O . ASP A 1 300 ? -3.327 6.079 -1.825 1.00 72.06 300 ASP A O 1
ATOM 2158 N N . LEU A 1 301 ? -2.864 4.090 -2.726 1.00 76.38 301 LEU A N 1
ATOM 2159 C CA . LEU A 1 301 ? -2.460 3.454 -1.467 1.00 76.38 301 LEU A CA 1
ATOM 2160 C C . LEU A 1 301 ? -0.995 2.981 -1.482 1.00 76.38 301 LEU A C 1
ATOM 2162 O O . LEU A 1 301 ? -0.619 2.083 -0.735 1.00 76.38 301 LEU A O 1
ATOM 2166 N N . GLY A 1 302 ? -0.164 3.590 -2.331 1.00 82.62 302 GLY A N 1
ATOM 2167 C CA . GLY A 1 302 ? 1.281 3.354 -2.384 1.00 82.62 302 GLY A CA 1
ATOM 2168 C C . GLY A 1 302 ? 1.715 2.068 -3.095 1.00 82.62 302 GLY A C 1
ATOM 2169 O O . GLY A 1 302 ? 0.907 1.242 -3.538 1.00 82.62 302 GLY A O 1
ATOM 2170 N N . VAL A 1 303 ? 3.036 1.917 -3.205 1.00 86.94 303 VAL A N 1
ATOM 2171 C CA . VAL A 1 303 ? 3.717 0.792 -3.863 1.00 86.94 303 VAL A CA 1
ATOM 2172 C C . VAL A 1 303 ? 4.648 0.111 -2.871 1.00 86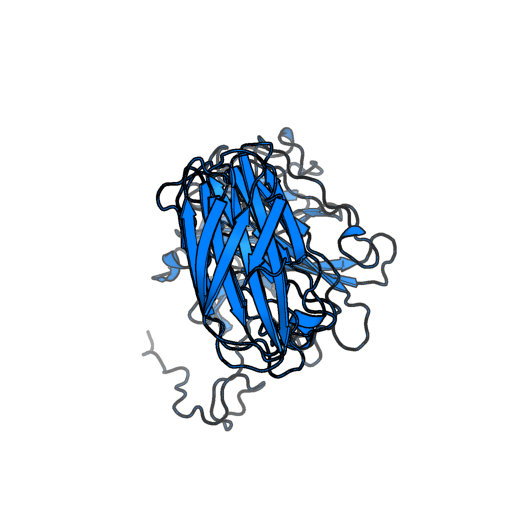.94 303 VAL A C 1
ATOM 2174 O O . VAL A 1 303 ? 5.406 0.777 -2.164 1.00 86.94 303 VAL A O 1
ATOM 2177 N N . TYR A 1 304 ? 4.623 -1.219 -2.852 1.00 88.06 304 TYR A N 1
ATOM 2178 C CA . TYR A 1 304 ? 5.367 -2.037 -1.904 1.00 88.06 304 TYR A CA 1
ATOM 2179 C C . TYR A 1 304 ? 6.174 -3.117 -2.616 1.00 88.06 304 TYR A C 1
ATOM 2181 O O . TYR A 1 304 ? 5.689 -3.721 -3.569 1.00 88.06 304 TYR A O 1
ATOM 2189 N N . ALA A 1 305 ? 7.377 -3.401 -2.125 1.00 90.12 305 ALA A N 1
ATOM 2190 C CA . ALA A 1 305 ? 8.178 -4.541 -2.555 1.00 90.12 305 ALA A CA 1
ATOM 2191 C C . ALA A 1 305 ? 8.296 -5.551 -1.410 1.00 90.12 305 ALA A C 1
ATOM 2193 O O . ALA A 1 305 ? 8.822 -5.235 -0.342 1.00 90.12 305 ALA A O 1
ATOM 2194 N N . THR A 1 306 ? 7.785 -6.759 -1.633 1.00 88.81 306 THR A N 1
ATOM 2195 C CA . THR A 1 306 ? 7.903 -7.879 -0.693 1.00 88.81 306 THR A CA 1
ATOM 2196 C C . THR A 1 306 ? 9.125 -8.710 -1.056 1.00 88.81 306 THR A C 1
ATOM 2198 O O . THR A 1 306 ? 9.322 -9.015 -2.231 1.00 88.81 306 THR A O 1
ATOM 2201 N N . LYS A 1 307 ? 9.938 -9.057 -0.059 1.00 90.50 307 LYS A N 1
ATOM 2202 C CA . LYS A 1 307 ? 11.157 -9.852 -0.220 1.00 90.50 307 LYS A CA 1
ATOM 2203 C C . LYS A 1 307 ? 10.844 -11.335 -0.028 1.00 90.50 307 LYS A C 1
ATOM 2205 O O . LYS A 1 307 ? 10.063 -11.698 0.851 1.00 90.50 307 LYS A O 1
ATOM 2210 N N . VAL A 1 308 ? 11.431 -12.174 -0.869 1.00 87.25 308 VAL A N 1
ATOM 2211 C CA . VAL A 1 308 ? 11.244 -13.624 -0.864 1.00 87.25 308 VAL A CA 1
ATOM 2212 C C . VAL A 1 308 ? 12.615 -14.284 -0.941 1.00 87.25 308 VAL A C 1
ATOM 2214 O O . VAL A 1 308 ? 13.343 -14.052 -1.904 1.00 87.25 308 VAL A O 1
ATOM 2217 N N . ASP A 1 309 ? 12.972 -15.087 0.055 1.00 88.44 309 ASP A N 1
ATOM 2218 C CA . ASP A 1 309 ? 14.193 -15.894 0.064 1.00 88.44 309 ASP A CA 1
ATOM 2219 C C . ASP A 1 309 ? 14.028 -17.104 -0.864 1.00 88.44 309 ASP A C 1
ATOM 2221 O O . ASP A 1 309 ? 13.095 -17.895 -0.712 1.00 88.44 309 ASP A O 1
ATOM 2225 N N . LEU A 1 310 ? 14.926 -17.246 -1.839 1.00 87.75 310 LEU A N 1
ATOM 2226 C CA . LEU A 1 310 ? 14.952 -18.346 -2.803 1.00 87.75 310 LEU A CA 1
ATOM 2227 C C . LEU A 1 310 ? 15.998 -19.425 -2.461 1.00 87.75 310 LEU A C 1
ATOM 2229 O O . LEU A 1 310 ? 16.180 -20.360 -3.236 1.00 87.75 310 LEU A O 1
ATOM 2233 N N . SER A 1 311 ? 16.694 -19.313 -1.328 1.00 82.50 311 SER A N 1
ATOM 2234 C CA . SER A 1 311 ? 17.769 -20.230 -0.919 1.00 82.50 311 SER A CA 1
ATOM 2235 C C . SER A 1 311 ? 17.279 -21.603 -0.445 1.00 82.50 311 SER A C 1
ATOM 2237 O O . SER A 1 311 ? 18.069 -22.543 -0.329 1.00 82.50 311 SER A O 1
ATOM 2239 N N . ASN A 1 312 ? 15.981 -21.758 -0.173 1.00 73.38 312 ASN A N 1
ATOM 2240 C CA . ASN A 1 312 ? 15.436 -23.019 0.314 1.00 73.38 312 ASN A CA 1
ATOM 2241 C C . ASN A 1 312 ? 15.209 -24.044 -0.823 1.00 73.38 312 ASN A C 1
ATOM 2243 O O . ASN A 1 312 ? 14.949 -23.703 -1.974 1.00 73.38 312 ASN A O 1
ATOM 2247 N N . GLY A 1 313 ? 15.289 -25.338 -0.494 1.00 59.47 313 GLY A N 1
ATOM 2248 C CA . GLY A 1 313 ? 15.183 -26.429 -1.475 1.00 59.47 313 GLY A CA 1
ATOM 2249 C C . GLY A 1 313 ? 13.758 -26.852 -1.859 1.00 59.47 313 GLY A C 1
ATOM 2250 O O . GLY A 1 313 ? 13.610 -27.868 -2.533 1.00 59.47 313 GLY A O 1
ATOM 2251 N N . SER A 1 314 ? 12.713 -26.156 -1.392 1.00 65.12 314 SER A N 1
ATOM 2252 C CA . SER A 1 314 ? 11.307 -26.519 -1.653 1.00 65.12 314 SER A CA 1
ATOM 2253 C C . SER A 1 314 ? 10.615 -25.490 -2.552 1.00 65.12 314 SER A C 1
ATOM 2255 O O . SER A 1 314 ? 10.307 -25.806 -3.697 1.00 65.12 314 SER A O 1
ATOM 2257 N N . PHE A 1 315 ? 10.392 -24.273 -2.046 1.00 70.31 315 PHE A N 1
ATOM 2258 C CA . PHE A 1 315 ? 9.791 -23.107 -2.712 1.00 70.31 315 PHE A CA 1
ATOM 2259 C C . PHE A 1 315 ? 10.080 -21.867 -1.866 1.00 70.31 315 PHE A C 1
ATOM 2261 O O . PHE A 1 315 ? 10.043 -21.979 -0.648 1.00 70.31 315 PHE A O 1
ATOM 2268 N N . GLY A 1 316 ? 10.275 -20.691 -2.470 1.00 80.56 316 GLY A N 1
ATOM 2269 C CA . GLY A 1 316 ? 10.731 -19.498 -1.742 1.00 80.56 316 GLY A CA 1
ATOM 2270 C C . GLY A 1 316 ? 9.951 -19.145 -0.460 1.00 80.56 316 GLY A C 1
ATOM 2271 O O . GLY A 1 316 ? 8.743 -19.370 -0.362 1.00 80.56 316 GLY A O 1
ATOM 2272 N N . THR A 1 317 ? 10.646 -18.590 0.533 1.00 84.06 317 THR A N 1
ATOM 2273 C CA . THR A 1 317 ? 10.067 -18.127 1.804 1.00 84.06 317 THR A CA 1
ATOM 2274 C C . THR A 1 317 ? 9.757 -16.639 1.713 1.00 84.06 317 THR A C 1
ATOM 2276 O O . THR A 1 317 ? 10.629 -15.849 1.379 1.00 84.06 317 THR A O 1
ATOM 2279 N N . ILE A 1 318 ? 8.523 -16.232 2.011 1.00 84.69 318 ILE A N 1
ATOM 2280 C CA . ILE A 1 318 ? 8.173 -14.816 2.149 1.00 84.69 318 ILE A CA 1
ATOM 2281 C C . ILE A 1 318 ? 8.772 -14.305 3.460 1.00 84.69 318 ILE A C 1
ATOM 2283 O O . ILE A 1 318 ? 8.403 -14.780 4.538 1.00 84.69 318 ILE A O 1
ATOM 2287 N N . GLU A 1 319 ? 9.677 -13.340 3.340 1.00 87.44 319 GLU A N 1
ATOM 2288 C CA . GLU A 1 319 ? 10.345 -12.698 4.468 1.00 87.44 319 GLU A CA 1
ATOM 2289 C C . GLU A 1 319 ? 9.420 -11.686 5.152 1.00 87.44 319 GLU A C 1
ATOM 2291 O O . GLU A 1 319 ? 8.508 -11.118 4.539 1.00 87.44 319 GLU A O 1
ATOM 2296 N N . THR A 1 320 ? 9.657 -11.421 6.435 1.00 84.88 320 THR A N 1
ATOM 2297 C CA . THR A 1 320 ? 8.828 -10.485 7.194 1.00 84.88 320 THR A CA 1
ATOM 2298 C C . THR A 1 320 ? 9.058 -9.056 6.709 1.00 84.88 320 THR A C 1
ATOM 2300 O O . THR A 1 320 ? 10.187 -8.573 6.583 1.00 84.88 320 THR A O 1
ATOM 2303 N N . GLY A 1 321 ? 7.956 -8.335 6.495 1.00 84.31 321 GLY A N 1
ATOM 2304 C CA . GLY A 1 321 ? 7.980 -6.928 6.111 1.00 84.31 321 GLY A CA 1
ATOM 2305 C C . GLY A 1 321 ? 7.784 -6.691 4.617 1.00 84.31 321 GLY A C 1
ATOM 2306 O O . GLY A 1 321 ? 7.570 -7.587 3.805 1.00 84.31 321 GLY A O 1
ATOM 2307 N N . SER A 1 322 ? 7.791 -5.419 4.241 1.00 87.81 322 SER A N 1
ATOM 2308 C CA . SER A 1 322 ? 7.799 -4.978 2.847 1.00 87.81 322 SER A CA 1
ATOM 2309 C C . SER A 1 322 ? 8.398 -3.582 2.785 1.00 87.81 322 SER A C 1
ATOM 2311 O O . SER A 1 322 ? 8.152 -2.756 3.665 1.00 87.81 322 SER A O 1
ATOM 2313 N N . HIS A 1 323 ? 9.165 -3.308 1.739 1.00 90.38 323 HIS A N 1
ATOM 2314 C CA . HIS A 1 323 ? 9.651 -1.963 1.471 1.00 90.38 323 HIS A CA 1
ATOM 2315 C C . HIS A 1 323 ? 8.521 -1.111 0.918 1.00 90.38 323 HIS A C 1
ATOM 2317 O O . HIS A 1 323 ? 7.934 -1.468 -0.099 1.00 90.38 323 HIS A O 1
ATOM 2323 N N . THR A 1 324 ? 8.258 0.044 1.520 1.00 87.75 324 THR A N 1
ATOM 2324 C CA . THR A 1 324 ? 7.402 1.069 0.910 1.00 87.75 324 THR A CA 1
ATOM 2325 C C . THR A 1 324 ? 8.221 1.845 -0.116 1.00 87.75 324 THR A C 1
ATOM 2327 O O . THR A 1 324 ? 9.098 2.621 0.270 1.00 87.75 324 THR A O 1
ATOM 2330 N N . ILE A 1 325 ? 7.948 1.660 -1.408 1.00 87.31 325 ILE A N 1
ATOM 2331 C CA . ILE A 1 325 ? 8.642 2.334 -2.516 1.00 87.31 325 ILE A CA 1
ATOM 2332 C C . ILE A 1 325 ? 8.152 3.774 -2.655 1.00 87.31 325 ILE A C 1
ATOM 2334 O O . ILE A 1 325 ? 8.955 4.710 -2.626 1.00 87.31 325 ILE A O 1
ATOM 2338 N N . THR A 1 326 ? 6.836 3.958 -2.710 1.00 75.38 326 THR A N 1
ATOM 2339 C CA . THR A 1 326 ? 6.193 5.274 -2.741 1.00 75.38 326 THR A CA 1
ATOM 2340 C C . THR A 1 326 ? 5.130 5.381 -1.665 1.00 75.38 326 THR A C 1
ATOM 2342 O O . THR A 1 326 ? 4.371 4.442 -1.418 1.00 75.38 326 THR A O 1
ATOM 2345 N N . ALA A 1 327 ? 5.079 6.547 -1.024 1.00 57.34 327 ALA A N 1
ATOM 2346 C CA . ALA A 1 327 ? 3.857 7.012 -0.386 1.00 57.34 327 ALA A CA 1
ATOM 2347 C C . ALA A 1 327 ? 2.972 7.631 -1.484 1.00 57.34 327 ALA A C 1
ATOM 2349 O O . ALA A 1 327 ? 3.523 8.252 -2.397 1.00 57.34 327 ALA A O 1
ATOM 2350 N N . PRO A 1 328 ? 1.640 7.483 -1.441 1.00 51.94 328 PRO A N 1
ATOM 2351 C CA . PRO A 1 328 ? 0.767 8.240 -2.313 1.00 51.94 328 PRO A CA 1
ATOM 2352 C C . PRO A 1 328 ? 0.979 9.718 -2.025 1.00 51.94 328 PRO A C 1
ATOM 2354 O O . PRO A 1 328 ? 1.046 10.165 -0.876 1.00 51.94 328 PRO A O 1
ATOM 2357 N N . LEU A 1 329 ? 1.142 10.449 -3.109 1.00 53.62 329 LEU A N 1
ATOM 2358 C CA . LEU A 1 329 ? 1.167 11.892 -3.110 1.00 53.62 329 LEU A CA 1
ATOM 2359 C C . LEU A 1 329 ? -0.221 12.378 -3.514 1.00 53.62 329 LEU A C 1
ATOM 2361 O O . LEU A 1 329 ? -1.078 11.601 -3.931 1.00 53.62 329 LEU A O 1
ATOM 2365 N N . THR A 1 330 ? -0.408 13.691 -3.540 1.00 53.00 330 THR A N 1
ATOM 2366 C CA . THR A 1 330 ? -1.480 14.355 -4.303 1.00 53.00 330 THR A CA 1
ATOM 2367 C C . THR A 1 330 ? -1.601 13.839 -5.757 1.00 53.00 330 THR A C 1
ATOM 2369 O O . THR A 1 330 ? -2.601 14.091 -6.425 1.00 53.00 330 THR A O 1
ATOM 2372 N N . ILE A 1 331 ? -0.589 13.115 -6.254 1.00 61.53 331 ILE A N 1
ATOM 2373 C CA . ILE A 1 331 ? -0.536 12.435 -7.544 1.00 61.53 331 ILE A CA 1
ATOM 2374 C C . ILE A 1 331 ? -0.579 10.916 -7.312 1.00 61.53 331 ILE A C 1
ATOM 2376 O O . ILE A 1 331 ? 0.284 10.360 -6.627 1.00 61.53 331 ILE A O 1
ATOM 2380 N N . LYS A 1 332 ? -1.566 10.253 -7.928 1.00 74.25 332 LYS A N 1
ATOM 2381 C CA . LYS A 1 332 ? -1.706 8.789 -7.956 1.00 74.25 332 LYS A CA 1
ATOM 2382 C C . LYS A 1 332 ? -0.404 8.145 -8.425 1.00 74.25 332 LYS A C 1
ATOM 2384 O O . LYS A 1 332 ? 0.135 8.540 -9.461 1.00 74.25 332 LYS A O 1
ATOM 2389 N N . HIS A 1 333 ? 0.087 7.150 -7.692 1.00 77.44 333 HIS A N 1
ATOM 2390 C CA . HIS A 1 333 ? 1.328 6.456 -8.021 1.00 77.44 333 HIS A CA 1
ATOM 2391 C C . HIS A 1 333 ? 1.070 4.978 -8.290 1.00 77.44 333 HIS A C 1
ATOM 2393 O O . HIS A 1 333 ? 0.646 4.230 -7.410 1.00 77.44 333 HIS A O 1
ATOM 2399 N N . HIS A 1 334 ? 1.348 4.555 -9.519 1.00 83.88 334 HIS A N 1
ATOM 2400 C CA . HIS A 1 334 ? 1.312 3.148 -9.898 1.00 83.88 334 HIS A CA 1
ATOM 2401 C C . HIS A 1 334 ? 2.728 2.565 -9.881 1.00 83.88 334 HIS A C 1
ATOM 2403 O O . HIS A 1 334 ? 3.683 3.286 -10.196 1.00 83.88 334 HIS A O 1
ATOM 2409 N N . PRO A 1 335 ? 2.886 1.257 -9.595 1.00 85.94 335 PRO A N 1
ATOM 2410 C CA . PRO A 1 335 ? 4.180 0.591 -9.663 1.00 85.94 335 PRO A CA 1
ATOM 2411 C C . PRO A 1 335 ? 4.863 0.867 -10.989 1.00 85.94 335 PRO A C 1
ATOM 2413 O O . PRO A 1 335 ? 4.260 0.721 -12.045 1.00 85.94 335 PRO A O 1
ATOM 2416 N N . GLY A 1 336 ? 6.113 1.285 -10.929 1.00 88.31 336 GLY A N 1
ATOM 2417 C CA . GLY A 1 336 ? 6.908 1.556 -12.107 1.00 88.31 336 GLY A CA 1
ATOM 2418 C C . GLY A 1 336 ? 7.964 0.493 -12.331 1.00 88.31 336 GLY A C 1
ATOM 2419 O O . GLY A 1 336 ? 8.371 -0.176 -11.381 1.00 88.31 336 GLY A O 1
ATOM 2420 N N . GLN A 1 337 ? 8.442 0.367 -13.568 1.00 90.75 337 GLN A N 1
ATOM 2421 C CA . GLN A 1 337 ? 9.490 -0.602 -13.880 1.00 90.75 337 GLN A CA 1
ATOM 2422 C C . GLN A 1 337 ? 10.805 -0.191 -13.198 1.00 90.75 337 GLN A C 1
ATOM 2424 O O . GLN A 1 337 ? 11.311 0.896 -13.494 1.00 90.75 337 GLN A O 1
ATOM 2429 N N . PRO A 1 338 ? 11.370 -1.025 -12.308 1.00 93.38 338 PRO A N 1
ATOM 2430 C CA . PRO A 1 338 ? 12.685 -0.786 -11.736 1.00 93.38 338 PRO A CA 1
ATOM 2431 C C . PRO A 1 338 ? 13.790 -1.143 -12.736 1.00 93.38 338 PRO A C 1
ATOM 2433 O O . PRO A 1 338 ? 13.580 -1.895 -13.691 1.00 93.38 338 PRO A O 1
ATOM 2436 N N . ALA A 1 339 ? 14.991 -0.626 -12.497 1.00 93.69 339 ALA A N 1
ATOM 2437 C CA . ALA A 1 339 ? 16.156 -0.900 -13.330 1.00 93.69 339 ALA A CA 1
ATOM 2438 C C . ALA A 1 339 ? 17.422 -1.032 -12.484 1.00 93.69 339 ALA A C 1
ATOM 2440 O O . ALA A 1 339 ? 17.578 -0.350 -11.469 1.00 93.69 339 ALA A O 1
ATOM 2441 N N . ARG A 1 340 ? 18.334 -1.902 -12.924 1.00 93.44 340 ARG A N 1
ATOM 2442 C CA . ARG A 1 340 ? 19.630 -2.103 -12.277 1.00 93.44 340 ARG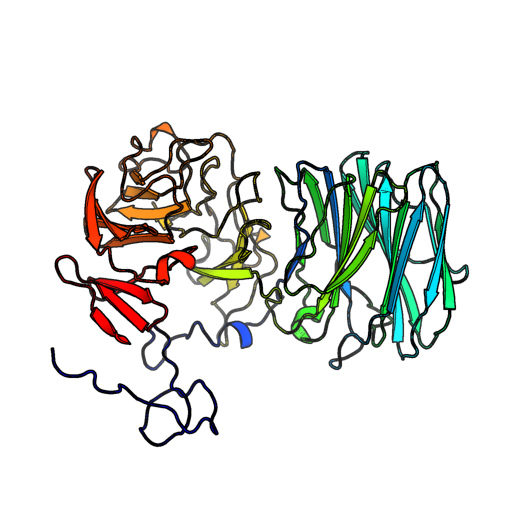 A CA 1
ATOM 2443 C C . ARG A 1 340 ? 20.679 -1.226 -12.942 1.00 93.44 340 ARG A C 1
ATOM 2445 O O . ARG A 1 340 ? 20.887 -1.340 -14.144 1.00 93.44 340 ARG A O 1
ATOM 2452 N N . TYR A 1 341 ? 21.380 -0.392 -12.189 1.00 95.38 341 TYR A N 1
ATOM 2453 C CA . TYR A 1 341 ? 22.429 0.483 -12.708 1.00 95.38 341 TYR A CA 1
ATOM 2454 C C . TYR A 1 341 ? 23.620 0.497 -11.756 1.00 95.38 341 TYR A C 1
ATOM 2456 O O . TYR A 1 341 ? 23.441 0.575 -10.546 1.00 95.38 341 TYR A O 1
ATOM 2464 N N . GLN A 1 342 ? 24.832 0.353 -12.302 1.00 94.12 342 GLN A N 1
ATOM 2465 C CA . GLN A 1 342 ? 26.079 0.279 -11.524 1.00 94.12 342 GLN A CA 1
ATOM 2466 C C . GLN A 1 342 ? 26.005 -0.697 -10.327 1.00 94.12 342 GLN A C 1
ATOM 2468 O O . GLN A 1 342 ? 26.518 -0.433 -9.247 1.00 94.12 342 GLN A O 1
ATOM 2473 N N . GLY A 1 343 ? 25.352 -1.848 -10.530 1.00 90.56 343 GLY A N 1
ATOM 2474 C CA . GLY A 1 343 ? 25.223 -2.908 -9.526 1.00 90.56 343 GLY A CA 1
ATOM 2475 C C . GLY A 1 343 ? 24.025 -2.776 -8.583 1.00 90.56 343 GLY A C 1
ATOM 2476 O O . GLY A 1 343 ? 23.671 -3.776 -7.967 1.00 90.56 343 GLY A O 1
ATOM 2477 N N . LEU A 1 344 ? 23.353 -1.622 -8.540 1.00 94.62 344 LEU A N 1
ATOM 2478 C CA . LEU A 1 344 ? 22.262 -1.331 -7.606 1.00 94.62 344 LEU A CA 1
ATOM 2479 C C . LEU A 1 344 ? 20.898 -1.293 -8.296 1.00 94.62 344 LEU A C 1
ATOM 2481 O O . LEU A 1 344 ? 20.793 -0.942 -9.473 1.00 94.62 344 LEU A O 1
ATOM 2485 N N . TRP A 1 345 ? 19.842 -1.622 -7.553 1.00 95.75 345 TRP A N 1
ATOM 2486 C CA . TRP A 1 345 ? 18.462 -1.507 -8.024 1.00 95.75 345 TRP A CA 1
ATOM 2487 C C . TRP A 1 345 ? 17.878 -0.134 -7.701 1.00 95.75 345 TRP A C 1
ATOM 2489 O O . TRP A 1 345 ? 17.894 0.310 -6.550 1.00 95.75 345 TRP A O 1
ATOM 2499 N N . TYR A 1 346 ? 17.306 0.503 -8.722 1.00 95.19 346 TYR A N 1
ATOM 2500 C CA . TYR A 1 346 ? 16.581 1.760 -8.607 1.00 95.19 346 TYR A CA 1
ATOM 2501 C C . TYR A 1 346 ? 15.097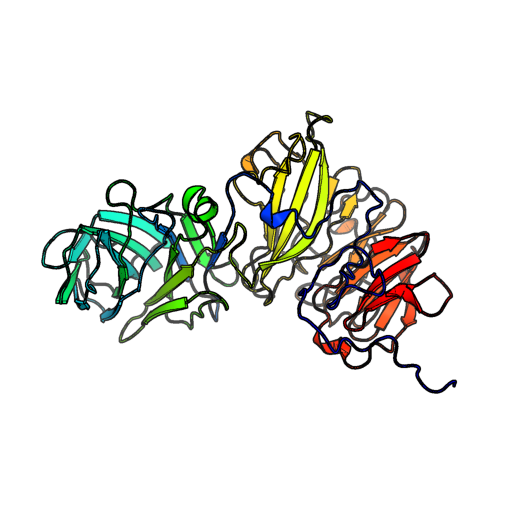 1.542 -8.870 1.00 95.19 346 TYR A C 1
ATOM 2503 O O . TYR A 1 346 ? 14.706 0.968 -9.891 1.00 95.19 346 TYR A O 1
ATOM 2511 N N . PHE A 1 347 ? 14.271 2.050 -7.961 1.00 94.19 347 PHE A N 1
ATOM 2512 C CA . PHE A 1 347 ? 12.823 2.015 -8.062 1.00 94.19 347 PHE A CA 1
ATOM 2513 C C . PHE A 1 347 ? 12.288 3.407 -8.412 1.00 94.19 347 PHE A C 1
ATOM 2515 O O . PHE A 1 347 ? 12.628 4.384 -7.728 1.00 94.19 347 PHE A O 1
ATOM 2522 N N . PRO A 1 348 ? 11.445 3.516 -9.451 1.00 92.06 348 PRO A N 1
ATOM 2523 C CA . PRO A 1 348 ? 10.757 4.757 -9.777 1.00 92.06 348 PRO A CA 1
ATOM 2524 C C . PRO A 1 348 ? 9.788 5.156 -8.660 1.00 92.06 348 PRO A C 1
ATOM 2526 O O . PRO A 1 348 ? 9.163 4.3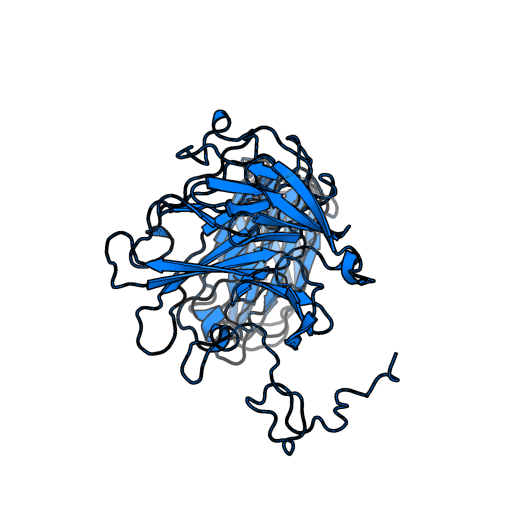10 -8.017 1.00 92.06 348 PRO A O 1
ATOM 2529 N N . SER A 1 349 ? 9.662 6.461 -8.450 1.00 88.19 349 SER A N 1
ATOM 2530 C CA . SER A 1 349 ? 8.930 7.044 -7.321 1.00 88.19 349 SER A CA 1
ATOM 2531 C C . SER A 1 349 ? 8.031 8.221 -7.709 1.00 88.19 349 SER A C 1
ATOM 2533 O O . SER A 1 349 ? 7.511 8.917 -6.847 1.00 88.19 349 SER A O 1
ATOM 2535 N N . GLY A 1 350 ? 7.783 8.403 -9.008 1.00 87.38 350 GLY A N 1
ATOM 2536 C CA . GLY A 1 350 ? 6.886 9.430 -9.534 1.00 87.38 350 GLY A CA 1
ATOM 2537 C C . GLY A 1 350 ? 7.631 10.667 -10.021 1.00 87.38 350 GLY A C 1
ATOM 2538 O O . GLY A 1 350 ? 8.858 10.682 -10.107 1.00 87.38 350 GLY A O 1
ATOM 2539 N N . ASN A 1 351 ? 6.873 11.698 -10.390 1.00 87.69 351 ASN A N 1
ATOM 2540 C CA . ASN A 1 351 ? 7.365 12.890 -11.087 1.00 87.69 351 ASN A CA 1
ATOM 2541 C C . ASN A 1 351 ? 8.177 13.860 -10.212 1.00 87.69 351 ASN A C 1
ATOM 2543 O O . ASN A 1 351 ? 9.015 14.590 -10.734 1.00 87.69 351 ASN A O 1
ATOM 2547 N N . ASP A 1 352 ? 7.971 13.861 -8.900 1.00 84.94 352 ASP A N 1
ATOM 2548 C CA . ASP A 1 352 ? 8.507 14.860 -7.969 1.00 84.94 352 ASP A CA 1
ATOM 2549 C C . ASP A 1 352 ? 9.410 14.284 -6.869 1.00 84.94 352 ASP A C 1
ATOM 2551 O O . ASP A 1 352 ? 9.903 15.037 -6.021 1.00 84.94 352 ASP A O 1
ATOM 2555 N N . GLN A 1 353 ? 9.673 12.974 -6.899 1.00 87.00 353 GLN A N 1
ATOM 2556 C CA . GLN A 1 353 ? 10.482 12.275 -5.903 1.00 87.00 353 GLN A CA 1
ATOM 2557 C C . GLN A 1 353 ? 11.757 11.664 -6.485 1.00 87.00 353 GLN A C 1
ATOM 2559 O O . GLN A 1 353 ? 11.790 11.162 -7.610 1.00 87.00 353 GLN A O 1
ATOM 2564 N N . THR A 1 354 ? 12.821 11.647 -5.676 1.00 89.94 354 THR A N 1
ATOM 2565 C CA . THR A 1 354 ? 14.037 10.882 -5.987 1.00 89.94 354 THR A CA 1
ATOM 2566 C C . THR A 1 354 ? 13.719 9.398 -6.064 1.00 89.94 354 THR A C 1
ATOM 2568 O O . THR A 1 354 ? 13.015 8.883 -5.187 1.00 89.94 354 THR A O 1
ATOM 2571 N N . HIS A 1 355 ? 14.329 8.693 -7.017 1.00 91.06 355 HIS A N 1
ATOM 2572 C CA . HIS A 1 355 ? 14.305 7.229 -7.073 1.00 91.06 355 HIS A CA 1
ATOM 2573 C C . HIS A 1 355 ? 14.726 6.618 -5.731 1.00 91.06 355 HIS A C 1
ATOM 2575 O O . HIS A 1 355 ? 15.596 7.166 -5.038 1.00 91.06 355 HIS A O 1
ATOM 2581 N N . ARG A 1 356 ? 14.118 5.484 -5.371 1.00 92.31 356 ARG A N 1
ATOM 2582 C CA . ARG A 1 356 ? 14.573 4.684 -4.228 1.00 92.31 356 ARG A CA 1
ATOM 2583 C C . ARG A 1 356 ? 15.696 3.778 -4.700 1.00 92.31 356 ARG A C 1
ATOM 2585 O O . ARG A 1 356 ? 15.585 3.174 -5.759 1.00 92.31 356 ARG A O 1
ATOM 2592 N N . GLU A 1 357 ? 16.753 3.680 -3.921 1.00 94.69 357 GLU A N 1
ATOM 2593 C CA . GLU A 1 357 ? 17.936 2.892 -4.234 1.00 94.69 357 GLU A CA 1
ATOM 2594 C C . GLU A 1 357 ? 18.110 1.820 -3.166 1.00 94.69 357 GLU A C 1
ATOM 2596 O O . GLU A 1 357 ? 18.138 2.128 -1.972 1.00 94.69 357 GLU A O 1
ATOM 2601 N N . LEU A 1 358 ? 18.168 0.563 -3.597 1.00 96.00 358 LEU A N 1
ATOM 2602 C CA . LEU A 1 358 ? 18.440 -0.576 -2.727 1.00 96.00 358 LEU A CA 1
ATOM 2603 C C . LEU A 1 358 ? 19.953 -0.790 -2.698 1.00 96.00 358 LEU A C 1
ATOM 2605 O O . LEU A 1 358 ? 20.515 -1.402 -3.605 1.00 96.00 358 LEU A O 1
ATOM 2609 N N . THR A 1 359 ? 20.610 -0.212 -1.692 1.00 95.06 359 THR A N 1
ATOM 2610 C CA . THR A 1 359 ? 22.077 -0.214 -1.566 1.00 95.06 359 THR A CA 1
ATOM 2611 C C . THR A 1 359 ? 22.606 -1.481 -0.912 1.00 95.06 359 THR A C 1
ATOM 2613 O O . THR A 1 359 ? 23.734 -1.884 -1.178 1.00 95.06 359 THR A O 1
ATOM 2616 N N . THR A 1 360 ? 21.795 -2.092 -0.048 1.00 96.06 360 THR A N 1
ATOM 2617 C CA . THR A 1 360 ? 22.154 -3.300 0.696 1.00 96.06 360 THR A CA 1
ATOM 2618 C C . THR A 1 360 ? 20.986 -4.266 0.657 1.00 96.06 360 THR A C 1
ATOM 2620 O O . THR A 1 360 ? 19.867 -3.890 1.004 1.00 96.06 360 THR A O 1
ATOM 2623 N N . ILE A 1 361 ? 21.273 -5.505 0.279 1.00 96.44 361 ILE A N 1
ATOM 2624 C CA . ILE A 1 361 ? 20.372 -6.650 0.382 1.00 96.44 361 ILE A CA 1
ATOM 2625 C C . ILE A 1 361 ? 20.900 -7.484 1.540 1.00 96.44 361 ILE A C 1
ATOM 2627 O O . ILE A 1 361 ? 21.956 -8.112 1.430 1.00 96.44 361 ILE A O 1
ATOM 2631 N N . GLY A 1 362 ? 20.223 -7.403 2.680 1.00 95.38 362 GLY A N 1
ATOM 2632 C CA . GLY A 1 362 ? 20.632 -8.115 3.884 1.00 95.38 362 GLY A CA 1
ATOM 2633 C C . GLY A 1 362 ? 20.231 -9.586 3.837 1.00 95.38 362 GLY A C 1
ATOM 2634 O O . GLY A 1 362 ? 19.391 -9.992 3.033 1.00 95.38 362 GLY A O 1
ATOM 2635 N N . SER A 1 363 ? 20.826 -10.398 4.706 1.00 92.88 363 SER A N 1
ATOM 2636 C CA . SER A 1 363 ? 20.372 -11.771 4.923 1.00 92.88 363 SER A CA 1
ATOM 2637 C C . SER A 1 363 ? 19.175 -11.780 5.883 1.00 92.88 363 SER A C 1
ATOM 2639 O O . SER A 1 363 ? 19.299 -11.295 7.007 1.00 92.88 363 SER A O 1
ATOM 2641 N N . GLY A 1 364 ? 18.037 -12.334 5.455 1.00 90.06 364 GLY A N 1
ATOM 2642 C CA . GLY A 1 364 ? 16.782 -12.426 6.210 1.00 90.06 364 GLY A CA 1
ATOM 2643 C C . GLY A 1 364 ? 15.769 -11.326 5.870 1.00 90.06 364 GLY A C 1
ATOM 2644 O O . GLY A 1 364 ? 15.682 -10.866 4.726 1.00 90.06 364 GLY A O 1
ATOM 2645 N N . ASP A 1 365 ? 15.029 -10.888 6.892 1.00 90.62 365 ASP A N 1
ATOM 2646 C CA . ASP A 1 365 ? 13.896 -9.967 6.782 1.00 90.62 365 ASP A CA 1
ATOM 2647 C C . ASP A 1 365 ? 14.223 -8.633 6.091 1.00 90.62 365 ASP A C 1
ATOM 2649 O O . ASP A 1 365 ? 15.366 -8.169 6.039 1.00 90.62 365 ASP A O 1
ATOM 2653 N N . VAL A 1 366 ? 13.175 -7.946 5.627 1.00 91.19 366 VAL A N 1
ATOM 2654 C CA . VAL A 1 366 ? 13.261 -6.641 4.942 1.00 91.19 366 VAL A CA 1
ATOM 2655 C C . VAL A 1 366 ? 13.980 -5.571 5.776 1.00 91.19 366 VAL A C 1
ATOM 2657 O O . VAL A 1 366 ? 14.576 -4.654 5.216 1.00 91.19 366 VAL A O 1
ATOM 2660 N N . SER A 1 367 ? 13.967 -5.679 7.107 1.00 92.44 367 SER A N 1
ATOM 2661 C CA . SER A 1 367 ? 14.663 -4.753 8.015 1.00 92.44 367 SER A CA 1
ATOM 2662 C C . SER A 1 367 ? 16.191 -4.787 7.889 1.00 92.44 367 SER A C 1
ATOM 2664 O O . SER A 1 367 ? 16.855 -3.857 8.343 1.00 92.44 367 SER A O 1
ATOM 2666 N N . THR A 1 368 ? 16.745 -5.841 7.284 1.00 95.19 368 THR A N 1
ATOM 2667 C CA . THR A 1 368 ? 18.186 -5.993 7.036 1.00 95.19 368 THR A CA 1
ATOM 2668 C C . THR A 1 368 ? 18.636 -5.349 5.724 1.00 95.19 368 THR A C 1
ATOM 2670 O O . THR A 1 368 ? 19.831 -5.139 5.509 1.00 95.19 368 THR A O 1
ATOM 2673 N N . ASP A 1 369 ? 17.690 -4.996 4.854 1.00 96.88 369 ASP A N 1
ATOM 2674 C CA . ASP A 1 369 ? 17.969 -4.260 3.631 1.00 96.88 369 ASP A CA 1
ATOM 2675 C C . ASP A 1 369 ? 18.165 -2.771 3.919 1.00 96.88 369 ASP A C 1
ATOM 2677 O O . ASP A 1 369 ? 17.599 -2.197 4.849 1.00 96.88 369 ASP A O 1
ATOM 2681 N N . THR A 1 370 ? 18.908 -2.096 3.047 1.00 96.12 370 THR A N 1
ATOM 2682 C CA . THR A 1 370 ? 18.991 -0.634 3.043 1.00 96.12 370 THR A CA 1
ATOM 2683 C C . THR A 1 370 ? 18.353 -0.096 1.773 1.00 96.12 370 THR A C 1
ATOM 2685 O O . THR A 1 370 ? 18.946 -0.148 0.697 1.00 96.12 370 THR A O 1
ATOM 2688 N N . LEU A 1 371 ? 17.138 0.440 1.912 1.00 94.44 371 LEU A N 1
ATOM 2689 C CA . LEU A 1 371 ? 16.442 1.183 0.866 1.00 94.44 371 LEU A CA 1
ATOM 2690 C C . LEU A 1 371 ? 16.461 2.672 1.209 1.00 94.44 371 LEU A C 1
ATOM 2692 O O . LEU A 1 371 ? 15.885 3.106 2.209 1.00 94.44 371 LEU A O 1
ATOM 2696 N N . THR A 1 372 ? 17.086 3.482 0.363 1.00 92.19 372 THR A N 1
ATOM 2697 C CA . THR A 1 372 ? 17.196 4.923 0.606 1.00 92.19 372 THR A CA 1
ATOM 2698 C C . THR A 1 372 ? 15.820 5.589 0.638 1.00 92.19 372 THR A C 1
ATOM 2700 O O . THR A 1 372 ? 14.952 5.228 -0.159 1.00 92.19 372 THR A O 1
ATOM 2703 N N . ALA A 1 373 ? 15.627 6.609 1.476 1.00 83.88 373 ALA A N 1
ATOM 2704 C CA . ALA A 1 373 ? 14.391 7.394 1.496 1.00 83.88 373 ALA A CA 1
ATOM 2705 C C . ALA A 1 373 ? 14.161 8.164 0.179 1.00 83.88 373 ALA A C 1
ATOM 2707 O O . ALA A 1 373 ? 15.116 8.580 -0.483 1.00 83.88 373 ALA A O 1
ATOM 2708 N N . ALA A 1 374 ? 12.894 8.388 -0.181 1.00 76.31 374 ALA A N 1
ATOM 2709 C CA . ALA A 1 374 ? 12.544 9.368 -1.207 1.00 76.31 374 ALA A CA 1
ATOM 2710 C C . ALA A 1 374 ? 12.725 10.795 -0.661 1.00 76.31 374 ALA A C 1
ATOM 2712 O O . ALA A 1 374 ? 12.410 11.058 0.499 1.00 76.31 374 ALA A O 1
ATOM 2713 N N . ALA A 1 375 ? 13.185 11.718 -1.504 1.00 77.25 375 ALA A N 1
ATOM 2714 C CA . ALA A 1 375 ? 13.178 13.154 -1.245 1.00 77.25 375 ALA A CA 1
ATOM 2715 C C . ALA A 1 375 ? 12.335 13.869 -2.310 1.00 77.25 375 ALA A C 1
ATOM 2717 O O . ALA A 1 375 ? 12.439 13.552 -3.496 1.00 77.25 375 ALA A O 1
ATOM 2718 N N . ALA A 1 376 ? 11.494 14.809 -1.875 1.00 76.00 376 ALA A N 1
ATOM 2719 C CA . ALA A 1 376 ? 10.628 15.601 -2.746 1.00 76.00 376 ALA A CA 1
ATOM 2720 C C . ALA A 1 376 ? 11.385 16.762 -3.420 1.00 76.00 376 ALA A C 1
ATOM 2722 O O . ALA A 1 376 ? 12.472 17.144 -2.986 1.00 76.00 376 ALA A O 1
ATOM 2723 N N . SER A 1 377 ? 10.770 17.363 -4.444 1.00 79.00 377 SER A N 1
ATOM 2724 C CA . SER A 1 377 ? 11.350 18.404 -5.321 1.00 79.00 377 SER A CA 1
ATOM 2725 C C . SER A 1 377 ? 12.486 17.909 -6.221 1.00 79.00 377 SER A C 1
ATOM 2727 O O . SER A 1 377 ? 13.332 18.684 -6.665 1.00 79.00 377 SER A O 1
ATOM 2729 N N . PHE A 1 378 ? 12.505 16.611 -6.520 1.00 81.81 378 PHE A N 1
ATOM 2730 C CA . PHE A 1 378 ? 13.491 16.039 -7.423 1.00 81.81 378 PHE A CA 1
ATOM 2731 C C . PHE A 1 378 ? 12.980 16.040 -8.862 1.00 81.81 378 PHE A C 1
ATOM 2733 O O . PHE A 1 378 ? 12.155 15.212 -9.237 1.00 81.81 378 PHE A O 1
ATOM 2740 N N . ALA A 1 379 ? 13.515 16.939 -9.685 1.00 82.31 379 ALA A N 1
ATOM 2741 C CA . ALA A 1 379 ? 13.472 16.802 -11.135 1.00 82.31 379 ALA A CA 1
ATOM 2742 C C . ALA A 1 379 ? 14.706 15.985 -11.547 1.00 82.31 379 ALA A C 1
ATOM 2744 O O . ALA A 1 379 ? 15.822 16.422 -11.271 1.00 82.31 379 ALA A O 1
ATOM 2745 N N . PRO A 1 380 ? 14.563 14.811 -12.176 1.00 80.75 380 PRO A N 1
ATOM 2746 C CA . PRO A 1 380 ? 13.494 14.497 -13.125 1.00 80.75 380 PRO A CA 1
ATOM 2747 C C . PRO A 1 380 ? 12.268 13.705 -12.654 1.00 80.75 380 PRO A C 1
ATOM 2749 O O . PRO A 1 380 ? 11.260 13.742 -13.360 1.00 80.75 380 PRO A O 1
ATOM 2752 N N . GLY A 1 381 ? 12.365 12.942 -11.564 1.00 88.00 381 GLY A N 1
ATOM 2753 C CA . GLY A 1 381 ? 11.394 11.884 -11.267 1.00 88.00 381 GLY A CA 1
ATOM 2754 C C . GLY A 1 381 ? 11.369 10.755 -12.319 1.00 88.00 381 GLY A C 1
ATOM 2755 O O . GLY A 1 381 ? 12.036 10.822 -13.354 1.00 88.00 381 GLY A O 1
ATOM 2756 N N . ALA A 1 382 ? 10.642 9.671 -12.039 1.00 91.94 382 ALA A N 1
ATOM 2757 C CA . ALA A 1 382 ? 10.394 8.577 -12.985 1.00 91.94 382 ALA A CA 1
ATOM 2758 C C . ALA A 1 382 ? 9.102 7.824 -12.654 1.00 91.94 382 ALA A C 1
ATOM 2760 O O . ALA A 1 382 ? 8.880 7.476 -11.493 1.00 91.94 382 ALA A O 1
ATOM 2761 N N . ASP A 1 383 ? 8.322 7.492 -13.685 1.00 91.69 383 ASP A N 1
ATOM 2762 C CA . ASP A 1 383 ? 7.292 6.450 -13.623 1.00 91.69 383 ASP A CA 1
ATOM 2763 C C . ASP A 1 383 ? 7.869 5.092 -14.017 1.00 91.69 383 ASP A C 1
ATOM 2765 O O . ASP A 1 383 ? 7.485 4.086 -13.444 1.00 91.69 383 ASP A O 1
ATOM 2769 N N . HIS A 1 384 ? 8.820 5.041 -14.951 1.00 94.00 384 HIS A N 1
ATOM 2770 C CA . HIS A 1 384 ? 9.538 3.817 -15.312 1.00 94.00 384 HIS A CA 1
ATOM 2771 C C . HIS A 1 384 ? 11.023 4.103 -15.520 1.00 94.00 384 HIS A C 1
ATOM 2773 O O . HIS A 1 384 ? 11.398 5.196 -15.954 1.00 94.00 384 HIS A O 1
ATOM 2779 N N . LEU A 1 385 ? 11.853 3.099 -15.240 1.00 95.31 385 LEU A N 1
ATOM 2780 C CA . LEU A 1 385 ? 13.290 3.102 -15.483 1.00 95.31 385 LEU A CA 1
ATOM 2781 C C . LEU A 1 385 ? 13.687 1.957 -16.428 1.00 95.31 385 LEU A C 1
ATOM 2783 O O . LEU A 1 385 ? 13.093 0.876 -16.421 1.00 95.31 385 LEU A O 1
ATOM 2787 N N . ALA A 1 386 ? 14.714 2.194 -17.243 1.00 95.12 386 ALA A N 1
ATOM 2788 C CA . ALA A 1 386 ? 15.333 1.193 -18.111 1.00 95.12 386 ALA A CA 1
ATOM 2789 C C . ALA A 1 386 ? 16.806 1.532 -18.377 1.00 95.12 386 ALA A C 1
ATOM 2791 O O . ALA A 1 386 ? 17.247 2.653 -18.142 1.00 95.12 386 ALA A O 1
ATOM 2792 N N . ASN A 1 387 ? 17.567 0.581 -18.913 1.00 93.88 387 ASN A N 1
ATOM 2793 C CA . ASN A 1 387 ? 18.984 0.772 -19.226 1.00 93.88 387 ASN A CA 1
ATOM 2794 C C . ASN A 1 387 ? 19.172 1.028 -20.713 1.00 93.88 387 ASN A C 1
ATOM 2796 O O . ASN A 1 387 ? 18.765 0.194 -21.507 1.00 93.88 387 ASN A O 1
ATOM 2800 N N . LEU A 1 388 ? 19.827 2.108 -21.114 1.00 93.69 388 LEU A N 1
ATOM 2801 C CA . LEU A 1 388 ? 20.260 2.315 -22.495 1.00 93.69 388 LEU A CA 1
ATOM 2802 C C . LEU A 1 388 ? 21.781 2.249 -22.530 1.00 93.69 388 LEU A C 1
ATOM 2804 O O . LEU A 1 388 ? 22.459 3.180 -22.099 1.00 93.69 388 LEU A O 1
ATOM 2808 N N . ASN A 1 389 ? 22.322 1.138 -23.028 1.00 89.88 389 ASN A N 1
ATOM 2809 C CA . ASN A 1 389 ? 23.751 0.838 -22.939 1.00 89.88 389 ASN A CA 1
ATOM 2810 C C . ASN A 1 389 ? 24.243 0.923 -21.478 1.00 89.88 389 ASN A C 1
ATOM 2812 O O . ASN A 1 389 ? 23.728 0.219 -20.611 1.00 89.88 389 ASN A O 1
ATOM 2816 N N . HIS A 1 390 ? 25.214 1.795 -21.197 1.00 89.88 390 HIS A N 1
ATOM 2817 C CA . HIS A 1 390 ? 25.775 2.033 -19.862 1.00 89.88 390 HIS A CA 1
ATOM 2818 C C . HIS A 1 390 ? 25.129 3.226 -19.143 1.00 89.88 390 HIS A C 1
ATOM 2820 O O . HIS A 1 390 ? 25.724 3.783 -18.229 1.00 89.88 390 HIS A O 1
ATOM 2826 N N . GLN A 1 391 ? 23.944 3.659 -19.576 1.00 95.31 391 GLN A N 1
ATOM 2827 C CA . GLN A 1 391 ? 23.210 4.785 -19.002 1.00 95.31 391 GLN A CA 1
ATOM 2828 C C . GLN A 1 391 ? 21.839 4.326 -18.508 1.00 95.31 391 GLN A C 1
ATOM 2830 O O . GLN A 1 391 ? 21.255 3.370 -19.024 1.00 95.31 391 GLN A O 1
ATOM 2835 N N . LEU A 1 392 ? 21.305 5.035 -17.518 1.00 96.38 392 LEU A N 1
ATOM 2836 C CA . LEU A 1 392 ? 19.921 4.879 -17.090 1.00 96.38 392 LEU A CA 1
ATOM 2837 C C . LEU A 1 392 ? 19.015 5.804 -17.910 1.00 96.38 392 LEU A C 1
ATOM 2839 O O . LEU A 1 392 ? 19.407 6.903 -18.302 1.00 96.38 392 LEU A O 1
ATOM 2843 N N . VAL A 1 393 ? 17.788 5.371 -18.148 1.00 96.62 393 VAL A N 1
ATOM 2844 C CA . VAL A 1 393 ? 16.740 6.151 -18.799 1.00 96.62 393 VAL A CA 1
ATOM 2845 C C . VAL A 1 393 ? 15.525 6.173 -17.891 1.00 96.62 393 VAL A C 1
ATOM 2847 O O . VAL A 1 393 ? 15.169 5.148 -17.310 1.00 96.62 393 VAL A O 1
ATOM 2850 N N . SER A 1 394 ? 14.881 7.331 -17.798 1.00 96.12 394 SER A N 1
ATOM 2851 C CA . SER A 1 394 ? 13.581 7.493 -17.163 1.00 96.12 394 SER A CA 1
ATOM 2852 C C . SER A 1 394 ? 12.527 7.963 -18.157 1.00 96.12 394 SER A C 1
ATOM 2854 O O . SER A 1 394 ? 12.823 8.684 -19.112 1.00 96.12 394 SER A O 1
ATOM 2856 N N . ALA A 1 395 ? 11.284 7.565 -17.906 1.00 95.06 395 ALA A N 1
ATOM 2857 C CA . ALA A 1 395 ? 10.101 8.134 -18.535 1.00 95.06 395 ALA A CA 1
ATOM 2858 C C . ALA A 1 395 ? 9.079 8.467 -17.445 1.00 95.06 395 ALA A C 1
ATOM 2860 O O . ALA A 1 395 ? 8.911 7.694 -16.496 1.00 95.06 395 ALA A O 1
ATOM 2861 N N . VAL A 1 396 ? 8.435 9.629 -17.550 1.00 93.19 396 VAL A N 1
ATOM 2862 C CA . VAL A 1 396 ? 7.502 10.115 -16.529 1.00 93.19 396 VAL A CA 1
ATOM 2863 C C . VAL A 1 396 ? 6.434 11.021 -17.122 1.00 93.19 396 VAL A C 1
ATOM 2865 O O . VAL A 1 396 ? 6.717 11.797 -18.038 1.00 93.19 396 VAL A O 1
ATOM 2868 N N . LYS A 1 397 ? 5.219 10.945 -16.583 1.00 91.81 397 LYS A N 1
ATOM 2869 C CA . LYS A 1 397 ? 4.132 11.872 -16.902 1.00 91.81 397 LYS A CA 1
ATOM 2870 C C . LYS A 1 397 ? 4.491 13.308 -16.496 1.00 91.81 397 LYS A C 1
ATOM 2872 O O . LYS A 1 397 ? 5.188 13.521 -15.503 1.00 91.81 397 LYS A O 1
ATOM 2877 N N . ASP A 1 398 ? 3.992 14.288 -17.245 1.00 90.38 398 ASP A N 1
ATOM 2878 C CA . ASP A 1 398 ? 4.043 15.710 -16.891 1.00 90.38 398 ASP A CA 1
ATOM 2879 C C . ASP A 1 398 ? 3.256 15.991 -15.597 1.00 90.38 398 ASP A C 1
ATOM 2881 O O . ASP A 1 398 ? 2.196 15.406 -15.353 1.00 90.38 398 ASP A O 1
ATOM 2885 N N . GLY A 1 399 ? 3.785 16.870 -14.748 1.00 86.19 399 GLY A N 1
ATOM 2886 C CA . GLY A 1 399 ? 3.243 17.120 -13.412 1.00 86.19 399 GLY A CA 1
ATOM 2887 C C . GLY A 1 399 ? 3.901 18.321 -12.740 1.00 86.19 399 GLY A C 1
ATOM 2888 O O . GLY A 1 399 ? 4.044 19.376 -13.352 1.00 86.19 399 GLY A O 1
ATOM 2889 N N . THR A 1 400 ? 4.312 18.165 -11.480 1.00 85.19 400 THR A N 1
ATOM 2890 C CA . THR A 1 400 ? 5.079 19.183 -10.737 1.00 85.19 400 THR A CA 1
ATOM 2891 C C . THR A 1 400 ? 6.368 19.570 -11.471 1.00 85.19 400 THR A C 1
ATOM 2893 O O . THR A 1 400 ? 6.741 20.740 -11.517 1.00 85.19 400 THR A O 1
ATOM 2896 N N . ASN A 1 401 ? 7.031 18.583 -12.072 1.00 87.81 401 ASN A N 1
ATOM 2897 C CA . ASN A 1 401 ? 8.188 18.724 -12.941 1.00 87.81 401 ASN A CA 1
ATOM 2898 C C . ASN A 1 401 ? 7.805 18.394 -14.386 1.00 87.81 401 ASN A C 1
ATOM 2900 O O . ASN A 1 401 ? 6.947 17.543 -14.631 1.00 87.81 401 ASN A O 1
ATOM 2904 N N . ALA A 1 402 ? 8.521 18.994 -15.343 1.00 91.00 402 ALA A N 1
ATOM 2905 C CA . ALA A 1 402 ? 8.338 18.704 -16.763 1.00 91.00 402 ALA A CA 1
ATOM 2906 C C . ALA A 1 402 ? 8.419 17.189 -17.042 1.00 91.00 402 ALA A C 1
ATOM 2908 O O . ALA A 1 402 ? 9.391 16.541 -16.658 1.00 91.00 402 ALA A O 1
ATOM 2909 N N . GLY A 1 403 ? 7.413 16.627 -17.702 1.00 92.06 403 GLY A N 1
ATOM 2910 C CA . GLY A 1 403 ? 7.352 15.213 -18.078 1.00 92.06 403 GLY A CA 1
ATOM 2911 C C . GLY A 1 403 ? 8.179 14.859 -19.312 1.00 92.06 403 GLY A C 1
ATOM 2912 O O . GLY A 1 403 ? 8.794 15.719 -19.948 1.00 92.06 403 GLY A O 1
ATOM 2913 N N . GLY A 1 404 ? 8.147 13.580 -19.679 1.00 94.44 404 GLY A N 1
ATOM 2914 C CA . GLY A 1 404 ? 8.801 13.018 -20.857 1.00 94.44 404 GLY A CA 1
ATOM 2915 C C . GLY A 1 404 ? 9.916 12.034 -20.513 1.00 94.44 404 GLY A C 1
ATOM 2916 O O . GLY A 1 404 ? 9.978 11.480 -19.414 1.00 94.44 404 GLY A O 1
ATOM 2917 N N . VAL A 1 405 ? 10.794 11.811 -21.487 1.00 96.31 405 VAL A N 1
ATOM 2918 C CA . VAL A 1 405 ? 11.923 10.884 -21.397 1.00 96.31 405 VAL A CA 1
ATOM 2919 C C . VAL A 1 405 ? 13.209 11.636 -21.100 1.00 96.31 405 VAL A C 1
ATOM 2921 O O . VAL A 1 405 ? 13.431 12.727 -21.626 1.00 96.31 405 VAL A O 1
ATOM 2924 N N . ARG A 1 406 ? 14.084 11.038 -20.288 1.00 96.31 406 ARG A N 1
ATOM 2925 C CA . ARG A 1 406 ? 15.430 11.549 -20.016 1.00 96.31 406 ARG A CA 1
ATOM 2926 C C . ARG A 1 406 ? 16.456 10.433 -19.995 1.00 96.31 406 ARG A C 1
ATOM 2928 O O . ARG A 1 406 ? 16.152 9.294 -19.659 1.00 96.31 406 ARG A O 1
ATOM 2935 N N . ILE A 1 407 ? 17.692 10.801 -20.308 1.00 97.12 407 ILE A N 1
ATOM 2936 C CA . ILE A 1 407 ? 18.849 9.909 -20.276 1.00 97.12 407 ILE A CA 1
ATOM 2937 C C . ILE A 1 407 ? 19.817 10.458 -19.228 1.00 97.12 407 ILE A C 1
ATOM 2939 O O . ILE A 1 407 ? 20.158 11.644 -19.246 1.00 97.12 407 ILE A O 1
ATOM 2943 N N . LEU A 1 408 ? 20.225 9.604 -18.298 1.00 97.19 408 LEU A N 1
ATOM 2944 C CA . LEU A 1 408 ? 21.256 9.888 -17.308 1.00 97.19 408 LEU A CA 1
ATOM 2945 C C . LEU A 1 408 ? 22.609 9.989 -18.011 1.00 97.19 408 LEU A C 1
ATOM 2947 O O . LEU A 1 408 ? 22.910 9.154 -18.859 1.00 97.19 408 LEU A O 1
ATOM 2951 N N . ALA A 1 409 ? 23.436 10.974 -17.671 1.00 96.12 409 ALA A N 1
ATOM 2952 C CA . ALA A 1 409 ? 24.807 11.067 -18.167 1.00 96.12 409 ALA A CA 1
ATOM 2953 C C . ALA A 1 409 ? 25.589 9.770 -17.890 1.00 96.12 409 ALA A C 1
ATOM 2955 O O . ALA A 1 409 ? 25.300 9.052 -16.933 1.00 96.12 409 ALA A O 1
ATOM 2956 N N . VAL A 1 410 ? 26.581 9.467 -18.730 1.00 95.12 410 VAL A N 1
ATOM 2957 C CA . VAL A 1 410 ? 27.476 8.319 -18.508 1.00 95.12 410 VAL A CA 1
ATOM 2958 C C . VAL A 1 410 ? 28.121 8.454 -17.130 1.00 95.12 410 VAL A C 1
ATOM 2960 O O . VAL A 1 410 ? 28.614 9.528 -16.789 1.00 95.12 410 VAL A O 1
ATOM 2963 N N . ASP A 1 411 ? 28.044 7.389 -16.334 1.00 94.69 411 ASP A N 1
ATOM 2964 C CA . ASP A 1 411 ? 28.496 7.333 -14.938 1.00 94.69 411 ASP A CA 1
ATOM 2965 C C . ASP A 1 411 ? 27.848 8.357 -13.992 1.00 94.69 411 ASP A C 1
ATOM 2967 O O . ASP A 1 411 ? 28.290 8.553 -12.859 1.00 94.69 411 ASP A O 1
ATOM 2971 N N . GLY A 1 412 ? 26.756 8.989 -14.425 1.00 95.62 412 GLY A N 1
ATOM 2972 C CA . GLY A 1 412 ? 25.975 9.883 -13.590 1.00 95.62 412 GLY A CA 1
ATOM 2973 C C . GLY A 1 412 ? 25.372 9.132 -12.405 1.00 95.62 412 GLY A C 1
ATOM 2974 O O . GLY A 1 412 ? 24.939 7.991 -12.532 1.00 95.62 412 GLY A O 1
ATOM 2975 N N . ALA A 1 413 ? 25.299 9.792 -11.253 1.00 95.31 413 ALA A N 1
ATOM 2976 C CA . ALA A 1 413 ? 24.543 9.307 -10.102 1.00 95.31 413 ALA A CA 1
ATOM 2977 C C . ALA A 1 413 ? 23.029 9.516 -10.339 1.00 95.31 413 ALA A C 1
ATOM 2979 O O . ALA A 1 413 ? 22.619 10.676 -10.484 1.00 95.31 413 ALA A O 1
ATOM 2980 N N . PRO A 1 414 ? 22.184 8.459 -10.339 1.00 95.19 414 PRO A N 1
ATOM 2981 C CA . PRO A 1 414 ? 20.751 8.564 -10.651 1.00 95.19 414 PRO A CA 1
ATOM 2982 C C . PRO A 1 414 ? 19.950 9.466 -9.712 1.00 95.19 414 PRO A C 1
ATOM 2984 O O . PRO A 1 414 ? 18.909 9.993 -10.096 1.00 95.19 414 PRO A O 1
ATOM 2987 N N . ARG A 1 415 ? 20.418 9.660 -8.477 1.00 93.31 415 ARG A N 1
ATOM 2988 C CA . ARG A 1 415 ? 19.739 10.478 -7.457 1.00 93.31 415 ARG A CA 1
ATOM 2989 C C . ARG A 1 415 ? 20.193 11.940 -7.446 1.00 93.31 415 ARG A C 1
ATOM 2991 O O . ARG A 1 415 ? 19.769 12.701 -6.582 1.00 93.31 415 ARG A O 1
ATOM 2998 N N . THR A 1 416 ? 21.009 12.353 -8.416 1.00 94.31 416 THR A N 1
ATOM 2999 C CA . THR A 1 416 ? 21.481 13.735 -8.559 1.00 94.31 416 THR A CA 1
ATOM 3000 C C . THR A 1 416 ? 20.871 14.365 -9.809 1.00 94.31 416 THR A C 1
ATOM 3002 O O . THR A 1 416 ? 21.188 13.975 -10.929 1.00 94.31 416 THR A O 1
ATOM 3005 N N . ALA A 1 417 ? 20.023 15.378 -9.617 1.00 93.31 417 ALA A N 1
ATOM 3006 C CA . ALA A 1 417 ? 19.216 16.001 -10.670 1.00 93.31 417 ALA A CA 1
ATOM 3007 C C . ALA A 1 417 ? 20.037 16.471 -11.885 1.00 93.31 417 ALA A C 1
ATOM 3009 O O . ALA A 1 417 ? 19.676 16.188 -13.023 1.00 93.31 417 ALA A O 1
ATOM 3010 N N . VAL A 1 418 ? 21.177 17.130 -11.643 1.00 95.25 418 VAL A N 1
ATOM 3011 C CA . VAL A 1 418 ? 22.037 17.702 -12.700 1.00 95.25 418 VAL A CA 1
ATOM 3012 C C . VAL A 1 418 ? 22.652 16.651 -13.632 1.00 95.25 418 VAL A C 1
ATOM 3014 O O . VAL A 1 418 ? 23.079 16.986 -14.731 1.00 95.25 418 VAL A O 1
ATOM 3017 N N . ASN A 1 419 ? 22.684 15.380 -13.220 1.00 96.56 419 ASN A N 1
ATOM 3018 C CA . ASN A 1 419 ? 23.220 14.302 -14.048 1.00 96.56 419 ASN A CA 1
ATOM 3019 C C . ASN A 1 419 ? 22.229 13.838 -15.120 1.00 96.56 419 ASN A C 1
ATOM 3021 O O . ASN A 1 419 ? 22.610 13.089 -16.017 1.00 96.56 419 ASN A O 1
ATOM 3025 N N . TRP A 1 420 ? 20.964 14.247 -15.039 1.00 96.25 420 TRP A N 1
ATOM 3026 C CA . TRP A 1 420 ? 19.949 13.893 -16.020 1.00 96.25 420 TRP A CA 1
ATOM 3027 C C . TRP A 1 420 ? 19.876 14.935 -17.131 1.00 96.25 420 TRP A C 1
ATOM 3029 O O . TRP A 1 420 ? 19.822 16.138 -16.877 1.00 96.25 420 TRP A O 1
ATOM 3039 N N . GLY A 1 421 ? 19.831 14.462 -18.378 1.00 94.88 421 GLY A N 1
ATOM 3040 C CA . GLY A 1 421 ? 19.602 15.327 -19.529 1.00 94.88 421 GLY A CA 1
ATOM 3041 C C . GLY A 1 421 ? 18.231 16.010 -19.494 1.00 94.88 421 GLY A C 1
ATOM 3042 O O . GLY A 1 421 ? 17.319 15.617 -18.759 1.00 94.88 421 GLY A O 1
ATOM 3043 N N . SER A 1 422 ? 18.069 17.033 -20.334 1.00 94.44 422 SER A N 1
ATOM 3044 C CA . SER A 1 422 ? 16.778 17.698 -20.528 1.00 94.44 422 SER A CA 1
ATOM 3045 C C . SER A 1 422 ? 15.708 16.707 -21.013 1.00 94.44 422 SER A C 1
ATOM 3047 O O . SER A 1 422 ? 16.029 15.811 -21.800 1.00 94.44 422 SER A O 1
ATOM 3049 N N . PRO A 1 423 ? 14.443 16.853 -20.571 1.00 94.69 423 PRO A N 1
ATOM 3050 C CA . PRO A 1 423 ? 13.367 15.996 -21.044 1.00 94.69 423 PRO A CA 1
ATOM 3051 C C . PRO A 1 423 ? 13.117 16.200 -22.538 1.00 94.69 423 PRO A C 1
ATOM 3053 O O . PRO A 1 423 ? 13.132 17.328 -23.031 1.00 94.69 423 PRO A O 1
ATOM 3056 N N . PHE A 1 424 ? 12.837 15.108 -23.240 1.00 95.44 424 PHE A N 1
ATOM 3057 C CA . PHE A 1 424 ? 12.361 15.114 -24.619 1.00 95.44 424 PHE A CA 1
ATOM 3058 C C . PHE A 1 424 ? 11.139 14.206 -24.765 1.00 95.44 424 PHE A C 1
ATOM 3060 O O . PHE A 1 424 ? 10.839 13.374 -23.906 1.00 95.44 424 PHE A O 1
ATOM 3067 N N . GLN A 1 425 ? 10.397 14.399 -25.850 1.00 94.12 425 GLN A N 1
ATOM 3068 C CA . GLN A 1 425 ? 9.121 13.732 -26.064 1.00 94.12 425 GLN A CA 1
ATOM 3069 C C . GLN A 1 425 ? 9.297 12.396 -26.803 1.00 94.12 425 GLN A C 1
ATOM 3071 O O . GLN A 1 425 ? 9.977 12.326 -27.828 1.00 94.12 425 GLN A O 1
ATOM 3076 N N . ALA A 1 426 ? 8.651 11.345 -26.300 1.00 93.38 426 ALA A N 1
ATOM 3077 C CA . ALA A 1 426 ? 8.474 10.058 -26.970 1.00 93.38 426 ALA A CA 1
ATOM 3078 C C . ALA A 1 426 ? 7.046 9.570 -26.662 1.00 93.38 426 ALA A C 1
ATOM 3080 O O . ALA A 1 426 ? 6.801 8.997 -25.601 1.00 93.38 426 ALA A O 1
ATOM 3081 N N . GLY A 1 427 ? 6.106 9.901 -27.554 1.00 91.06 427 GLY A N 1
ATOM 3082 C CA . GLY A 1 427 ? 4.660 9.887 -27.281 1.00 91.06 427 GLY A CA 1
ATOM 3083 C C . GLY A 1 427 ? 4.197 11.084 -26.443 1.00 91.06 427 GLY A C 1
ATOM 3084 O O . GLY A 1 427 ? 5.007 11.937 -26.078 1.00 91.06 427 GLY A O 1
ATOM 3085 N N . ASP A 1 428 ? 2.905 11.185 -26.141 1.00 91.44 428 ASP A N 1
ATOM 3086 C CA . ASP A 1 428 ? 2.375 12.253 -25.288 1.00 91.44 428 ASP A CA 1
ATOM 3087 C C . ASP A 1 428 ? 2.909 12.209 -23.844 1.00 91.44 428 ASP A C 1
ATOM 3089 O O . ASP A 1 428 ? 2.568 11.341 -23.040 1.00 91.44 428 ASP A O 1
ATOM 3093 N N . LYS A 1 429 ? 3.708 13.215 -23.475 1.00 92.38 429 LYS A N 1
ATOM 3094 C CA . LYS A 1 429 ? 4.239 13.382 -22.115 1.00 92.38 429 LYS A CA 1
ATOM 3095 C C . LYS A 1 429 ? 3.155 13.668 -21.065 1.00 92.38 429 LYS A C 1
ATOM 3097 O O . LYS A 1 429 ? 3.436 13.553 -19.876 1.00 92.38 429 LYS A O 1
ATOM 3102 N N . SER A 1 430 ? 1.956 14.089 -21.473 1.00 91.25 430 SER A N 1
ATOM 3103 C CA . SER A 1 430 ? 0.827 14.354 -20.574 1.00 91.25 430 SER A CA 1
ATOM 3104 C C . SER A 1 430 ? 0.174 13.066 -20.062 1.00 91.25 430 SER A C 1
ATOM 3106 O O . SER A 1 430 ? -0.545 13.081 -19.058 1.00 91.25 430 SER A O 1
ATOM 3108 N N . VAL A 1 431 ? 0.483 11.934 -20.697 1.00 89.44 431 VAL A N 1
ATOM 3109 C CA . VAL A 1 431 ? 0.014 10.607 -20.314 1.00 89.44 431 VAL A CA 1
ATOM 3110 C C . VAL A 1 431 ? 1.156 9.822 -19.676 1.00 89.44 431 VAL A C 1
ATOM 3112 O O . VAL A 1 431 ? 2.325 9.951 -20.044 1.00 89.44 431 VAL A O 1
ATOM 3115 N N . ARG A 1 432 ? 0.823 9.018 -18.661 1.00 89.62 432 ARG A N 1
ATOM 3116 C CA . ARG A 1 432 ? 1.801 8.144 -18.016 1.00 89.62 432 ARG A CA 1
ATOM 3117 C C . ARG A 1 432 ? 2.233 7.062 -19.013 1.00 89.62 432 ARG A C 1
ATOM 3119 O O . ARG A 1 432 ? 1.356 6.403 -19.569 1.00 89.62 432 ARG A O 1
ATOM 3126 N N . PRO A 1 433 ? 3.541 6.837 -19.224 1.00 91.19 433 PRO A N 1
ATOM 3127 C CA . PRO A 1 433 ? 3.988 5.707 -20.027 1.00 91.19 433 PRO A CA 1
ATOM 3128 C C . PRO A 1 433 ? 3.526 4.403 -19.371 1.00 91.19 433 PRO A C 1
ATOM 3130 O O . PRO A 1 433 ? 3.646 4.244 -18.161 1.00 91.19 433 PRO A O 1
ATOM 3133 N N . ALA A 1 434 ? 2.998 3.474 -20.161 1.00 88.94 434 ALA A N 1
ATOM 3134 C CA . ALA A 1 434 ? 2.548 2.172 -19.679 1.00 88.94 434 ALA A CA 1
ATOM 3135 C C . ALA A 1 434 ? 3.714 1.183 -19.526 1.00 88.94 434 ALA A C 1
ATOM 3137 O O . ALA A 1 434 ? 3.646 0.252 -18.730 1.00 88.94 434 ALA A O 1
ATOM 3138 N N . GLY A 1 435 ? 4.796 1.375 -20.280 1.00 89.56 435 GLY A N 1
ATOM 3139 C CA . GLY A 1 435 ? 5.971 0.514 -20.239 1.00 89.56 435 GLY A CA 1
ATOM 3140 C C . GLY A 1 435 ? 7.195 1.199 -20.833 1.00 89.56 435 GLY A C 1
ATOM 3141 O O . GLY A 1 435 ? 7.079 2.068 -21.700 1.00 89.56 435 GLY A O 1
ATOM 3142 N N . LEU A 1 436 ? 8.376 0.803 -20.360 1.00 93.44 436 LEU A N 1
ATOM 3143 C CA . LEU A 1 436 ? 9.660 1.323 -20.820 1.00 93.44 436 LEU A CA 1
ATOM 3144 C C . LEU A 1 436 ? 10.667 0.181 -20.886 1.00 93.44 436 LEU A C 1
ATOM 3146 O O . LEU A 1 436 ? 11.015 -0.404 -19.861 1.00 93.44 436 LEU A O 1
ATOM 3150 N N . ARG A 1 437 ? 11.186 -0.131 -22.071 1.00 93.69 437 ARG A N 1
ATOM 3151 C CA . ARG A 1 437 ? 12.191 -1.189 -22.206 1.00 93.69 437 ARG A CA 1
ATOM 3152 C C . ARG A 1 437 ? 13.218 -0.833 -23.248 1.00 93.69 437 ARG A C 1
ATOM 3154 O O . ARG A 1 437 ? 12.885 -0.317 -24.305 1.00 93.69 437 ARG A O 1
ATOM 3161 N N . SER A 1 438 ? 14.468 -1.148 -22.960 1.00 92.69 438 SER A N 1
ATOM 3162 C CA . SER A 1 438 ? 15.535 -1.009 -23.937 1.00 92.69 438 SER A CA 1
ATOM 3163 C C . SER A 1 438 ? 15.924 -2.342 -24.532 1.00 92.69 438 SER A C 1
ATOM 3165 O O . SER A 1 438 ? 15.890 -3.378 -23.865 1.00 92.69 438 SER A O 1
ATOM 3167 N N . LEU A 1 439 ? 16.329 -2.277 -25.790 1.00 90.12 439 LEU A N 1
ATOM 3168 C CA . LEU A 1 439 ? 16.834 -3.393 -26.557 1.00 90.12 439 LEU A CA 1
ATOM 3169 C C . LEU A 1 439 ? 17.900 -2.854 -27.510 1.00 90.12 439 LEU A C 1
ATOM 3171 O O . LEU A 1 439 ? 17.640 -1.974 -28.335 1.00 90.12 439 LEU A O 1
ATOM 3175 N N . SER A 1 440 ? 19.119 -3.372 -27.365 1.00 84.19 440 SER A N 1
ATOM 3176 C CA . SER A 1 440 ? 20.294 -2.882 -28.092 1.00 84.19 440 SER A CA 1
ATOM 3177 C C . SER A 1 440 ? 20.504 -1.369 -27.873 1.00 84.19 440 SER A C 1
ATOM 3179 O O . SER A 1 440 ? 20.541 -0.915 -26.734 1.00 84.19 440 SER A O 1
ATOM 3181 N N . ASN A 1 441 ? 20.638 -0.580 -28.944 1.00 90.19 441 ASN A N 1
ATOM 3182 C CA . ASN A 1 441 ? 20.884 0.869 -28.897 1.00 90.19 441 ASN A CA 1
ATOM 3183 C C . ASN A 1 441 ? 19.599 1.719 -28.919 1.00 90.19 441 ASN A C 1
ATOM 3185 O O . ASN A 1 441 ? 19.663 2.924 -29.188 1.00 90.19 441 ASN A O 1
ATOM 3189 N N . LEU A 1 442 ? 18.442 1.092 -28.695 1.00 93.44 442 LEU A N 1
ATOM 3190 C CA . LEU A 1 442 ? 17.142 1.747 -28.687 1.00 93.44 442 LEU A CA 1
ATOM 3191 C C . LEU A 1 442 ? 16.430 1.505 -27.362 1.00 93.44 442 LEU A C 1
ATOM 3193 O O . LEU A 1 442 ? 16.544 0.446 -26.743 1.00 93.44 442 LEU A O 1
ATOM 3197 N N . THR A 1 443 ? 15.639 2.490 -26.969 1.00 95.88 443 THR A N 1
ATOM 3198 C CA . THR A 1 443 ? 14.685 2.381 -25.876 1.00 95.88 443 THR A CA 1
ATOM 3199 C C . THR A 1 443 ? 13.295 2.628 -26.412 1.00 95.88 443 THR A C 1
ATOM 3201 O O . THR A 1 443 ? 13.094 3.499 -27.253 1.00 95.88 443 THR A O 1
ATOM 3204 N N . PHE A 1 444 ? 12.346 1.849 -25.920 1.00 95.25 444 PHE A N 1
ATOM 3205 C CA . PHE A 1 444 ? 10.973 1.826 -26.366 1.00 95.25 444 PHE A CA 1
ATOM 3206 C C . PHE A 1 444 ? 10.049 2.281 -25.247 1.00 95.25 444 PHE A C 1
ATOM 3208 O O . PHE A 1 444 ? 10.172 1.812 -24.113 1.00 95.25 444 PHE A O 1
ATOM 3215 N N . VAL A 1 445 ? 9.136 3.187 -25.578 1.00 94.38 445 VAL A N 1
ATOM 3216 C CA . VAL A 1 445 ? 8.131 3.747 -24.674 1.00 94.38 445 VAL A CA 1
ATOM 3217 C C . VAL A 1 445 ? 6.767 3.335 -25.185 1.00 94.38 445 VAL A C 1
ATOM 3219 O O . VAL A 1 445 ? 6.424 3.606 -26.335 1.00 94.38 445 VAL A O 1
ATOM 3222 N N . MET A 1 446 ? 5.985 2.698 -24.327 1.00 91.31 446 MET A N 1
ATOM 3223 C CA . MET A 1 446 ? 4.585 2.426 -24.606 1.00 91.31 446 MET A CA 1
ATOM 3224 C C . MET A 1 446 ? 3.732 3.529 -24.000 1.00 91.31 446 MET A C 1
ATOM 3226 O O . MET A 1 446 ? 3.812 3.786 -22.800 1.00 91.31 446 MET A O 1
ATOM 3230 N N . ASN A 1 447 ? 2.917 4.164 -24.828 1.00 88.88 447 ASN A N 1
ATOM 3231 C CA . ASN A 1 447 ? 1.937 5.158 -24.426 1.00 88.88 447 ASN A CA 1
ATOM 3232 C C . ASN A 1 447 ? 0.572 4.797 -25.030 1.00 88.88 447 ASN A C 1
ATOM 3234 O O . ASN A 1 447 ? 0.480 3.950 -25.916 1.00 88.88 447 ASN A O 1
ATOM 3238 N N . THR A 1 448 ? -0.484 5.453 -24.568 1.00 84.44 448 THR A N 1
ATOM 3239 C CA . THR A 1 448 ? -1.849 5.303 -25.095 1.00 84.44 448 THR A CA 1
ATOM 3240 C C . THR A 1 448 ? -1.954 5.595 -26.591 1.00 84.44 448 THR A C 1
ATOM 3242 O O . THR A 1 448 ? -2.724 4.942 -27.287 1.00 84.44 448 THR A O 1
ATOM 3245 N N . GLU A 1 449 ? -1.141 6.524 -27.094 1.00 85.50 449 GLU A N 1
ATOM 3246 C CA . GLU A 1 449 ? -1.088 6.887 -28.514 1.00 85.50 449 GLU A CA 1
ATOM 3247 C C . GLU A 1 449 ? -0.329 5.877 -29.380 1.00 85.50 449 GLU A C 1
ATOM 3249 O O . GLU A 1 449 ? -0.495 5.863 -30.596 1.00 85.50 449 GLU A O 1
ATOM 3254 N N . GLY A 1 450 ? 0.539 5.056 -28.784 1.00 88.56 450 GLY A N 1
ATOM 3255 C CA . GLY A 1 450 ? 1.400 4.182 -29.562 1.00 88.56 450 GLY A CA 1
ATOM 3256 C C . GLY A 1 450 ? 2.658 3.709 -28.848 1.00 88.56 450 GLY A C 1
ATOM 3257 O O . GLY A 1 450 ? 2.965 4.040 -27.699 1.00 88.56 450 GLY A O 1
ATOM 3258 N N . PHE A 1 451 ? 3.399 2.894 -29.576 1.00 90.69 451 PHE A N 1
ATOM 3259 C CA . PHE A 1 451 ? 4.717 2.408 -29.251 1.00 90.69 451 PHE A CA 1
ATOM 3260 C C . PHE A 1 451 ? 5.754 3.284 -29.939 1.00 90.69 451 PHE A C 1
ATOM 3262 O O . PHE A 1 451 ? 5.782 3.389 -31.163 1.00 90.69 451 PHE A O 1
ATOM 3269 N N . TYR A 1 452 ? 6.622 3.910 -29.159 1.00 94.50 452 TYR A N 1
ATOM 3270 C CA . TYR A 1 452 ? 7.661 4.810 -29.644 1.00 94.50 452 TYR A CA 1
ATOM 3271 C C . TYR A 1 452 ? 9.026 4.209 -29.361 1.00 94.50 452 TYR A C 1
ATOM 3273 O O . TYR A 1 452 ? 9.197 3.485 -28.385 1.00 94.50 452 TYR A O 1
ATOM 3281 N N . SER A 1 453 ? 10.020 4.551 -30.171 1.00 95.12 453 SER A N 1
ATOM 3282 C CA . SER A 1 453 ? 11.421 4.242 -29.892 1.00 95.12 453 SER A CA 1
ATOM 3283 C C . SER A 1 453 ? 12.267 5.503 -29.922 1.00 95.12 453 SER A C 1
ATOM 3285 O O . SER A 1 453 ? 11.907 6.475 -30.583 1.00 95.12 453 SER A O 1
ATOM 3287 N N . PHE A 1 454 ? 13.391 5.502 -29.213 1.00 96.06 454 PHE A N 1
ATOM 3288 C CA . PHE A 1 454 ? 14.411 6.538 -29.310 1.00 96.06 454 PHE A CA 1
ATOM 3289 C C . PHE A 1 454 ? 15.814 5.969 -29.086 1.00 96.06 454 PHE A C 1
ATOM 3291 O O . PHE A 1 454 ? 15.985 4.891 -28.521 1.00 96.06 454 PHE A O 1
ATOM 3298 N N . ASN A 1 455 ? 16.832 6.703 -29.536 1.00 94.25 455 ASN A N 1
ATOM 3299 C CA . ASN A 1 455 ? 18.244 6.339 -29.371 1.00 94.25 455 ASN A CA 1
ATOM 3300 C C . ASN A 1 455 ? 18.954 7.193 -28.304 1.00 94.25 455 ASN A C 1
ATOM 3302 O O . ASN A 1 455 ? 18.374 8.109 -27.728 1.00 94.25 455 ASN A O 1
ATOM 3306 N N . SER A 1 456 ? 20.254 6.965 -28.099 1.00 91.69 456 SER A N 1
ATOM 3307 C CA . SER A 1 456 ? 21.076 7.709 -27.124 1.00 91.69 456 SER A CA 1
ATOM 3308 C C . SER A 1 456 ? 21.183 9.219 -27.369 1.00 91.69 456 SER A C 1
ATOM 3310 O O . SER A 1 456 ? 21.647 9.949 -26.498 1.00 91.69 456 SER A O 1
ATOM 3312 N N . LYS A 1 457 ? 20.742 9.712 -28.533 1.00 91.31 457 LYS A N 1
ATOM 3313 C CA . LYS A 1 457 ? 20.673 11.144 -28.860 1.00 91.31 457 LYS A CA 1
ATOM 3314 C C . LYS A 1 457 ? 19.280 11.741 -28.627 1.00 91.31 457 LYS A C 1
ATOM 3316 O O . LYS A 1 457 ? 19.052 12.879 -29.023 1.00 91.31 457 LYS A O 1
ATOM 3321 N N . GLY A 1 458 ? 18.342 10.971 -28.071 1.00 89.31 458 GLY A N 1
ATOM 3322 C CA . GLY A 1 458 ? 16.961 11.395 -27.829 1.00 89.31 458 GLY A CA 1
ATOM 3323 C C . GLY A 1 458 ? 16.124 11.576 -29.097 1.00 89.31 458 GLY A C 1
ATOM 3324 O O . GLY A 1 458 ? 15.083 12.224 -29.060 1.00 89.31 458 GLY A O 1
ATOM 3325 N N . ARG A 1 459 ? 16.560 11.030 -30.241 1.00 91.19 459 ARG A N 1
ATOM 3326 C CA . ARG A 1 459 ? 15.756 11.069 -31.472 1.00 91.19 459 ARG A CA 1
ATOM 3327 C C . ARG A 1 459 ? 14.660 10.023 -31.369 1.00 91.19 459 ARG A C 1
ATOM 3329 O O . ARG A 1 459 ? 14.982 8.839 -31.448 1.00 91.19 459 ARG A O 1
ATOM 3336 N N . SER A 1 460 ? 13.422 10.464 -31.176 1.00 93.19 460 SER A N 1
ATOM 3337 C CA . SER A 1 460 ? 12.256 9.597 -31.051 1.00 93.19 460 SER A CA 1
ATOM 3338 C C . SER A 1 460 ? 11.508 9.424 -32.374 1.00 93.19 460 SER A C 1
ATOM 3340 O O . SER A 1 460 ? 11.559 10.283 -33.255 1.00 93.19 460 SER A O 1
ATOM 3342 N N . GLY A 1 461 ? 10.820 8.294 -32.514 1.00 92.50 461 GLY A N 1
ATOM 3343 C CA . GLY A 1 461 ? 9.947 7.990 -33.641 1.00 92.50 461 GLY A CA 1
ATOM 3344 C C . GLY A 1 461 ? 8.855 7.005 -33.240 1.00 92.50 461 GLY A C 1
ATOM 3345 O O . GLY A 1 461 ? 9.067 6.158 -32.367 1.00 92.50 461 GLY A O 1
ATOM 3346 N N . LEU A 1 462 ? 7.687 7.136 -33.866 1.00 92.94 462 LEU A N 1
ATOM 3347 C CA . LEU A 1 462 ? 6.600 6.172 -33.739 1.00 92.94 462 LEU A CA 1
ATOM 3348 C C . LEU A 1 462 ? 7.011 4.857 -34.412 1.00 92.94 462 LEU A C 1
ATOM 3350 O O . LEU A 1 462 ? 7.524 4.859 -35.529 1.00 92.94 462 LEU A O 1
ATOM 3354 N N . VAL A 1 463 ? 6.798 3.754 -33.707 1.00 89.56 463 VAL A N 1
ATOM 3355 C CA . VAL A 1 463 ? 7.013 2.388 -34.192 1.00 89.56 463 VAL A CA 1
ATOM 3356 C C . VAL A 1 463 ? 5.682 1.769 -34.610 1.00 89.56 463 VAL A C 1
ATOM 3358 O O . VAL A 1 463 ? 5.601 1.159 -35.669 1.00 89.56 463 VAL A O 1
ATOM 3361 N N . PHE A 1 464 ? 4.647 1.925 -33.781 1.00 84.69 464 PHE A N 1
ATOM 3362 C CA . PHE A 1 464 ? 3.341 1.294 -33.971 1.00 84.69 464 PHE A CA 1
ATOM 3363 C C . PHE A 1 464 ? 2.248 2.078 -33.228 1.00 84.69 464 PHE A C 1
ATOM 3365 O O . PHE A 1 464 ? 2.487 2.482 -32.099 1.00 84.69 464 PHE A O 1
ATOM 3372 N N . GLU A 1 465 ? 1.067 2.292 -33.814 1.00 81.81 465 GLU A N 1
ATOM 3373 C CA . GLU A 1 465 ? -0.024 3.098 -33.211 1.00 81.81 465 GLU A CA 1
ATOM 3374 C C . GLU A 1 465 ? -1.371 2.364 -33.065 1.00 81.81 465 GLU A C 1
ATOM 3376 O O . GLU A 1 465 ? -2.223 2.806 -32.295 1.00 81.81 465 GLU A O 1
ATOM 3381 N N . ASP A 1 466 ? -1.589 1.229 -33.745 1.00 71.44 466 ASP A N 1
ATOM 3382 C CA . ASP A 1 466 ? -2.899 0.554 -33.742 1.00 71.44 466 ASP A CA 1
ATOM 3383 C C . ASP A 1 466 ? -3.068 -0.415 -32.566 1.00 71.44 466 ASP A C 1
ATOM 3385 O O . ASP A 1 466 ? -3.073 -1.638 -32.700 1.00 71.44 466 ASP A O 1
ATOM 3389 N N . PHE A 1 467 ? -3.247 0.154 -31.381 1.00 68.31 467 PHE A N 1
ATOM 3390 C CA . PHE A 1 467 ? -3.634 -0.594 -30.190 1.00 68.31 467 PHE A CA 1
ATOM 3391 C C . PHE A 1 467 ? -5.151 -0.857 -30.092 1.00 68.31 467 PHE A C 1
ATOM 3393 O O . PHE A 1 467 ? -5.604 -1.492 -29.141 1.00 68.31 467 PHE A O 1
ATOM 3400 N N . ARG A 1 468 ? -5.962 -0.413 -31.066 1.00 67.75 468 ARG A N 1
ATOM 3401 C CA . ARG A 1 468 ? -7.433 -0.552 -31.068 1.00 67.75 468 ARG A CA 1
ATOM 3402 C C . ARG A 1 468 ? -8.068 -0.108 -29.737 1.00 67.75 468 ARG A C 1
ATOM 3404 O O . ARG A 1 468 ? -7.699 0.917 -29.174 1.00 67.75 468 ARG A O 1
ATOM 3411 N N . GLU A 1 469 ? -9.027 -0.873 -29.213 1.00 60.75 469 GLU A N 1
ATOM 3412 C CA . GLU A 1 469 ? -9.750 -0.591 -27.962 1.00 60.75 469 GLU A CA 1
ATOM 3413 C C . GLU A 1 469 ? -8.866 -0.677 -26.692 1.00 60.75 469 GLU A C 1
ATOM 3415 O O . GLU A 1 469 ? -9.342 -0.408 -25.589 1.00 60.75 469 GLU A O 1
ATOM 3420 N N . TRP A 1 470 ? -7.574 -1.022 -26.815 1.00 63.00 470 TRP A N 1
ATOM 3421 C CA . TRP A 1 470 ? -6.654 -1.246 -25.689 1.00 63.00 470 TRP A CA 1
ATOM 3422 C C . TRP A 1 470 ? -6.254 0.024 -24.928 1.00 63.00 470 TRP A C 1
ATOM 3424 O O . TRP A 1 470 ? -5.796 -0.074 -23.784 1.00 63.00 470 TRP A O 1
ATOM 3434 N N . GLN A 1 471 ? -6.476 1.209 -25.512 1.00 56.78 471 GLN A N 1
ATOM 3435 C CA . GLN A 1 471 ? -6.095 2.506 -24.931 1.00 56.78 471 GLN A CA 1
ATOM 3436 C C . GLN A 1 471 ? -6.544 2.668 -23.465 1.00 56.78 471 GLN A C 1
ATOM 3438 O O . GLN A 1 471 ? -5.836 3.278 -22.668 1.00 56.78 471 GLN A O 1
ATOM 3443 N N . ASN A 1 472 ? -7.668 2.050 -23.082 1.00 47.12 472 ASN A N 1
ATOM 3444 C CA . ASN A 1 472 ? -8.270 2.167 -21.750 1.00 47.12 472 ASN A CA 1
ATOM 3445 C C . ASN A 1 472 ? -7.665 1.262 -20.657 1.00 47.12 472 ASN A C 1
ATOM 3447 O O . ASN A 1 472 ? -8.070 1.379 -19.504 1.00 47.12 472 ASN A O 1
ATOM 3451 N N . SER A 1 473 ? -6.727 0.360 -20.974 1.00 57.59 473 SER A N 1
ATOM 3452 C CA . SER A 1 473 ? -6.142 -0.578 -19.985 1.00 57.59 473 SER A CA 1
ATOM 3453 C C . SER A 1 473 ? -4.635 -0.401 -19.750 1.00 57.59 473 SER A C 1
ATOM 3455 O O . SER A 1 473 ? -4.011 -1.157 -19.004 1.00 57.59 473 SER A O 1
ATOM 3457 N N . LEU A 1 474 ? -4.045 0.623 -20.368 1.00 60.44 474 LEU A N 1
ATOM 3458 C CA . LEU A 1 474 ? -2.613 0.907 -20.355 1.00 60.44 474 LEU A CA 1
ATOM 3459 C C . LEU A 1 474 ? -2.176 1.659 -19.091 1.00 60.44 474 LEU A C 1
ATOM 3461 O O . LEU A 1 474 ? -1.715 2.795 -19.160 1.00 60.44 474 LEU A O 1
ATOM 3465 N N . THR A 1 475 ? -2.292 1.021 -17.927 1.00 69.94 475 THR A N 1
ATOM 3466 C CA . THR A 1 475 ? -1.711 1.574 -16.693 1.00 69.94 475 THR A CA 1
ATOM 3467 C C . THR A 1 475 ? -0.290 1.066 -16.487 1.00 69.94 475 THR A C 1
ATOM 3469 O O . THR A 1 475 ? 0.592 1.864 -16.210 1.00 69.94 475 THR A O 1
ATOM 3472 N N . ASN A 1 476 ? -0.035 -0.235 -16.661 1.00 78.75 476 ASN A N 1
ATOM 3473 C CA . ASN A 1 476 ? 1.291 -0.848 -16.539 1.00 78.75 476 ASN A CA 1
ATOM 3474 C C . ASN A 1 476 ? 1.375 -2.114 -17.395 1.00 78.75 476 ASN A C 1
ATOM 3476 O O . ASN A 1 476 ? 0.713 -3.104 -17.093 1.00 78.75 476 ASN A O 1
ATOM 3480 N N . ILE A 1 477 ? 2.225 -2.103 -18.417 1.00 81.06 477 ILE A N 1
ATOM 3481 C CA . ILE A 1 477 ? 2.473 -3.234 -19.306 1.00 81.06 477 ILE A CA 1
ATOM 3482 C C . ILE A 1 477 ? 3.947 -3.635 -19.184 1.00 81.06 477 ILE A C 1
ATOM 3484 O O . ILE A 1 477 ? 4.830 -2.869 -19.587 1.00 81.06 477 ILE A O 1
ATOM 3488 N N . PRO A 1 478 ? 4.254 -4.816 -18.617 1.00 77.31 478 PRO A N 1
ATOM 3489 C CA . PRO A 1 478 ? 5.626 -5.291 -18.529 1.00 77.31 478 PRO A CA 1
ATOM 3490 C C . PRO A 1 478 ? 6.113 -5.686 -19.927 1.00 77.31 478 PRO A C 1
ATOM 3492 O O . PRO A 1 478 ? 5.768 -6.745 -20.445 1.00 77.31 478 PRO A O 1
ATOM 3495 N N . VAL A 1 479 ? 6.916 -4.819 -20.543 1.00 83.44 479 VAL A N 1
ATOM 3496 C CA . VAL A 1 479 ? 7.574 -5.104 -21.822 1.00 83.44 479 VAL A CA 1
ATOM 3497 C C . VAL A 1 479 ? 8.901 -5.800 -21.541 1.00 83.44 479 VAL A C 1
ATOM 3499 O O . VAL A 1 479 ? 9.778 -5.244 -20.875 1.00 83.44 479 VAL A O 1
ATOM 3502 N N . SER A 1 480 ? 9.068 -7.007 -22.072 1.00 85.00 480 SER A N 1
ATOM 3503 C CA . SER A 1 480 ? 10.244 -7.846 -21.817 1.00 85.00 480 SER A CA 1
ATOM 3504 C C . SER A 1 480 ? 11.084 -8.005 -23.074 1.00 85.00 480 SER A C 1
ATOM 3506 O O . SER A 1 480 ? 10.550 -8.125 -24.168 1.00 85.00 480 SER A O 1
ATOM 3508 N N . ALA A 1 481 ? 12.408 -8.039 -22.932 1.00 85.25 481 ALA A N 1
ATOM 3509 C CA . ALA A 1 481 ? 13.285 -8.397 -24.044 1.00 85.25 481 ALA A CA 1
ATOM 3510 C C . ALA A 1 481 ? 13.358 -9.925 -24.164 1.00 85.25 481 ALA A C 1
ATOM 3512 O O . ALA A 1 481 ? 13.583 -10.603 -23.163 1.00 85.25 481 ALA A O 1
ATOM 3513 N N . TYR A 1 482 ? 13.196 -10.459 -25.373 1.00 84.81 482 TYR A N 1
ATOM 3514 C CA . TYR A 1 482 ? 13.281 -11.893 -25.649 1.00 84.81 482 TYR A CA 1
ATOM 3515 C C . TYR A 1 482 ? 13.817 -12.129 -27.058 1.00 84.81 482 TYR A C 1
ATOM 3517 O O . TYR A 1 482 ? 13.353 -11.495 -27.995 1.00 84.81 482 TYR A O 1
ATOM 3525 N N . SER A 1 483 ? 14.790 -13.028 -27.222 1.00 86.00 483 SER A N 1
ATOM 3526 C CA . SER A 1 483 ? 15.292 -13.466 -28.538 1.00 86.00 483 SER A CA 1
ATOM 3527 C C . SER A 1 483 ? 15.617 -12.333 -29.531 1.00 86.00 483 SER A C 1
ATOM 3529 O O . SER A 1 483 ? 15.386 -12.466 -30.727 1.00 86.00 483 SER A O 1
ATOM 3531 N N . GLY A 1 484 ? 16.141 -11.202 -29.042 1.00 84.81 484 GLY A N 1
ATOM 3532 C CA . GLY A 1 484 ? 16.470 -10.040 -29.882 1.00 84.81 484 GLY A CA 1
ATOM 3533 C C . GLY A 1 484 ? 15.280 -9.159 -30.284 1.00 84.81 484 GLY A C 1
ATOM 3534 O O . GLY A 1 484 ? 15.459 -8.246 -31.083 1.00 84.81 484 GLY A O 1
ATOM 3535 N N . GLY A 1 485 ? 14.098 -9.398 -29.715 1.00 90.12 485 GLY A N 1
ATOM 3536 C CA . GLY A 1 485 ? 12.896 -8.580 -29.845 1.00 90.12 485 GLY A CA 1
ATOM 3537 C C . GLY A 1 485 ? 12.277 -8.236 -28.487 1.00 90.12 485 GLY A C 1
ATOM 3538 O O . GLY A 1 485 ? 12.895 -8.403 -27.429 1.00 90.12 485 GLY A O 1
ATOM 3539 N N . LEU A 1 486 ? 11.046 -7.738 -28.525 1.00 89.25 486 LEU A N 1
ATOM 3540 C CA . LEU A 1 486 ? 10.250 -7.349 -27.369 1.00 89.25 486 LEU A CA 1
ATOM 3541 C C . LEU A 1 486 ? 8.968 -8.170 -27.312 1.00 89.25 486 LEU A C 1
ATOM 3543 O O . LEU A 1 486 ? 8.233 -8.236 -28.292 1.00 89.25 486 LEU A O 1
ATOM 3547 N N . LEU A 1 487 ? 8.694 -8.757 -26.153 1.00 88.88 487 LEU A N 1
ATOM 3548 C CA . LEU A 1 487 ? 7.409 -9.352 -25.821 1.00 88.88 487 LEU A CA 1
ATOM 3549 C C . LEU A 1 487 ? 6.541 -8.308 -25.128 1.00 88.88 487 LEU A C 1
ATOM 3551 O O . LEU A 1 487 ? 6.950 -7.702 -24.132 1.00 88.88 487 LEU A O 1
ATOM 3555 N N . ILE A 1 488 ? 5.349 -8.114 -25.675 1.00 85.81 488 ILE A N 1
ATOM 3556 C CA . ILE A 1 488 ? 4.361 -7.139 -25.238 1.00 85.81 488 ILE A CA 1
ATOM 3557 C C . ILE A 1 488 ? 3.066 -7.902 -24.929 1.00 85.81 488 ILE A C 1
ATOM 3559 O O . ILE A 1 488 ? 2.431 -8.422 -25.848 1.00 85.81 488 ILE A O 1
ATOM 3563 N N . PRO A 1 489 ? 2.656 -7.985 -23.654 1.00 78.38 489 PRO A N 1
ATOM 3564 C CA . PRO A 1 489 ? 1.360 -8.543 -23.285 1.00 78.38 489 PRO A CA 1
ATOM 3565 C C . PRO A 1 489 ? 0.219 -7.738 -23.917 1.00 78.38 489 PRO A C 1
ATOM 3567 O O . PRO A 1 489 ? 0.204 -6.512 -23.810 1.00 78.38 489 PRO A O 1
ATOM 3570 N N . HIS A 1 490 ? -0.745 -8.422 -24.533 1.00 72.81 490 HIS A N 1
ATOM 3571 C CA . HIS A 1 490 ? -1.919 -7.831 -25.172 1.00 72.81 490 HIS A CA 1
ATOM 3572 C C . HIS A 1 490 ? -3.202 -8.578 -24.735 1.00 72.81 490 HIS A C 1
ATOM 3574 O O . HIS A 1 490 ? -3.171 -9.783 -24.497 1.00 72.81 490 HIS A O 1
ATOM 3580 N N . PRO A 1 491 ? -4.375 -7.925 -24.613 1.00 65.62 491 PRO A N 1
ATOM 3581 C CA . PRO A 1 491 ? -5.599 -8.621 -24.195 1.00 65.62 491 PRO A CA 1
ATOM 3582 C C . PRO A 1 491 ? -6.024 -9.769 -25.120 1.00 65.62 491 PRO A C 1
ATOM 3584 O O . PRO A 1 491 ? -6.740 -10.668 -24.687 1.00 65.62 491 PRO A O 1
ATOM 3587 N N . SER A 1 492 ? -5.603 -9.739 -26.389 1.00 67.94 492 SER A N 1
ATOM 3588 C CA . SER A 1 492 ? -5.868 -10.815 -27.352 1.00 67.94 492 SER A CA 1
ATOM 3589 C C . SER A 1 492 ? -4.756 -11.860 -27.467 1.00 67.94 492 SER A C 1
ATOM 3591 O O . SER A 1 492 ? -4.927 -12.771 -28.268 1.00 67.94 492 SER A O 1
ATOM 3593 N N . GLY A 1 493 ? -3.640 -11.715 -26.742 1.00 73.62 493 GLY A N 1
ATOM 3594 C CA . GLY A 1 493 ? -2.474 -12.593 -26.872 1.00 73.62 493 GLY A CA 1
ATOM 3595 C C . GLY A 1 493 ? -1.154 -11.921 -26.489 1.00 73.62 493 GLY A C 1
ATOM 3596 O O . GLY A 1 493 ? -1.104 -10.933 -25.760 1.00 73.62 493 GLY A O 1
ATOM 3597 N N . LEU A 1 494 ? -0.047 -12.440 -26.987 1.00 81.44 494 LEU A N 1
ATOM 3598 C CA . LEU A 1 494 ? 1.298 -11.961 -26.726 1.00 81.44 494 LEU A CA 1
ATOM 3599 C C . LEU A 1 494 ? 1.884 -11.453 -28.034 1.00 81.44 494 LEU A C 1
ATOM 3601 O O . LEU A 1 494 ? 2.073 -12.217 -28.972 1.00 81.44 494 LEU A O 1
ATOM 3605 N N . LEU A 1 495 ? 2.205 -10.165 -28.102 1.00 84.31 495 LEU A N 1
ATOM 3606 C CA . LEU A 1 495 ? 2.839 -9.594 -29.282 1.00 84.31 495 LEU A CA 1
ATOM 3607 C C . LEU A 1 495 ? 4.357 -9.730 -29.168 1.00 84.31 495 LEU A C 1
ATOM 3609 O O . LEU A 1 495 ? 4.945 -9.410 -28.135 1.00 84.31 495 LEU A O 1
ATOM 3613 N N . PHE A 1 496 ? 4.998 -10.163 -30.245 1.00 88.69 496 PHE A N 1
ATOM 3614 C CA . PHE A 1 496 ? 6.440 -10.154 -30.409 1.00 88.69 496 PHE A CA 1
ATOM 3615 C C . PHE A 1 496 ? 6.830 -9.120 -31.460 1.00 88.69 496 PHE A C 1
ATOM 3617 O O . PHE A 1 496 ? 6.387 -9.175 -32.604 1.00 88.69 496 PHE A O 1
ATOM 3624 N N . TYR A 1 497 ? 7.667 -8.169 -31.065 1.00 89.88 497 TYR A N 1
ATOM 3625 C CA . TYR A 1 497 ? 8.165 -7.113 -31.933 1.00 89.88 497 TYR A CA 1
ATOM 3626 C C . TYR A 1 497 ? 9.674 -7.244 -32.126 1.00 89.88 497 TYR A C 1
ATOM 3628 O O . TYR A 1 497 ? 10.439 -7.204 -31.161 1.00 89.88 497 TYR A O 1
ATOM 3636 N N . VAL A 1 498 ? 10.109 -7.335 -33.379 1.00 92.38 498 VAL A N 1
ATOM 3637 C CA . VAL A 1 498 ? 11.520 -7.254 -33.764 1.00 92.38 498 VAL A CA 1
ATOM 3638 C C . VAL A 1 498 ? 11.779 -5.857 -34.333 1.00 92.38 498 VAL A C 1
ATOM 3640 O O . VAL A 1 498 ? 11.015 -5.404 -35.184 1.00 92.38 498 VAL A O 1
ATOM 3643 N N . PRO A 1 499 ? 12.833 -5.140 -33.894 1.00 89.50 499 PRO A N 1
ATOM 3644 C CA . PRO A 1 499 ? 13.134 -3.815 -34.422 1.00 89.50 499 PRO A CA 1
ATOM 3645 C C . PRO A 1 499 ? 13.209 -3.769 -35.954 1.00 89.50 499 PRO A C 1
ATOM 3647 O O . PRO A 1 499 ? 14.089 -4.384 -36.552 1.00 89.50 499 PRO A O 1
ATOM 3650 N N . GLY A 1 500 ? 12.321 -2.983 -36.570 1.00 85.19 500 GLY A N 1
ATOM 3651 C CA . GLY A 1 500 ? 12.229 -2.833 -38.028 1.00 85.19 500 GLY A CA 1
ATOM 3652 C C . GLY A 1 500 ? 11.170 -3.708 -38.708 1.00 85.19 500 GLY A C 1
ATOM 3653 O O . GLY A 1 500 ? 10.975 -3.565 -39.912 1.00 85.19 500 GLY A O 1
ATOM 3654 N N . GLU A 1 501 ? 10.472 -4.560 -37.959 1.00 88.19 501 GLU A N 1
ATOM 3655 C CA . GLU A 1 501 ? 9.363 -5.393 -38.437 1.00 88.19 501 GLU A CA 1
ATOM 3656 C C . GLU A 1 501 ? 8.042 -4.984 -37.766 1.00 88.19 501 GLU A C 1
ATOM 3658 O O . GLU A 1 501 ? 8.034 -4.304 -36.740 1.00 88.19 501 GLU A O 1
ATOM 3663 N N . GLU A 1 502 ? 6.904 -5.381 -38.336 1.00 85.50 502 GLU A N 1
ATOM 3664 C CA . GLU A 1 502 ? 5.609 -5.205 -37.668 1.00 85.50 502 GLU A CA 1
ATOM 3665 C C . GLU A 1 502 ? 5.481 -6.186 -36.486 1.00 85.50 502 GLU A C 1
ATOM 3667 O O . GLU A 1 502 ? 5.932 -7.329 -36.598 1.00 85.50 502 GLU A O 1
ATOM 3672 N N . PRO A 1 503 ? 4.867 -5.787 -35.353 1.00 86.12 503 PRO A N 1
ATOM 3673 C CA . PRO A 1 503 ? 4.573 -6.720 -34.270 1.00 86.12 503 PRO A CA 1
ATOM 3674 C C . PRO A 1 503 ? 3.714 -7.895 -34.757 1.00 86.12 503 PRO A C 1
ATOM 3676 O O . PRO A 1 503 ? 2.693 -7.692 -35.415 1.00 86.12 503 PRO A O 1
ATOM 3679 N N . ILE A 1 504 ? 4.096 -9.118 -34.390 1.00 87.19 504 ILE A N 1
ATOM 3680 C CA . ILE A 1 504 ? 3.341 -10.341 -34.692 1.00 87.19 504 ILE A CA 1
ATOM 3681 C C . ILE A 1 504 ? 2.748 -10.938 -33.418 1.00 87.19 504 ILE A C 1
ATOM 3683 O O . ILE A 1 504 ? 3.350 -10.864 -32.352 1.00 87.19 504 ILE A O 1
ATOM 3687 N N . ASP A 1 505 ? 1.578 -11.555 -33.524 1.00 82.62 505 ASP A N 1
ATOM 3688 C CA . ASP A 1 505 ? 0.989 -12.325 -32.428 1.00 82.62 505 ASP A CA 1
ATOM 3689 C C . ASP A 1 505 ? 1.689 -13.688 -32.310 1.00 82.62 505 ASP A C 1
ATOM 3691 O O . ASP A 1 505 ? 1.818 -14.416 -33.299 1.00 82.62 505 ASP A O 1
ATOM 3695 N N . VAL A 1 506 ? 2.172 -14.014 -31.112 1.00 81.56 506 VAL A N 1
ATOM 3696 C CA . VAL A 1 506 ? 2.872 -15.264 -30.789 1.00 81.56 506 VAL A CA 1
ATOM 3697 C C . VAL A 1 506 ? 2.162 -16.099 -29.721 1.00 81.56 506 VAL A C 1
ATOM 3699 O O . VAL A 1 506 ? 2.741 -17.094 -29.275 1.00 81.56 506 VAL A O 1
ATOM 3702 N N . GLY A 1 507 ? 0.920 -15.764 -29.338 1.00 64.38 507 GLY A N 1
ATOM 3703 C CA . GLY A 1 507 ? 0.090 -16.669 -28.528 1.00 64.38 507 GLY A CA 1
ATOM 3704 C C . GLY A 1 507 ? -0.923 -16.035 -27.601 1.00 64.38 507 GLY A C 1
ATOM 3705 O O . GLY A 1 507 ? -0.564 -15.052 -26.924 1.00 64.38 507 GLY A O 1
#

pLDDT: mean 84.08, std 15.27, range [30.25, 98.75]

Organism: NCBI:txid412755

Foldseek 3Di:
DPDDDPPDDQPFQPVHEDADDPPVPDRRHHDPDPPDDDPPDDDPPCQQVFAAAWFKEKFFWFFPDFWWKKKKKWWFFFLALVFWADKWKDKDKDAQDQKDKDKTWADFAFFKKKKKKKKKAQFDAFPFKDWQNHTWAWQDKDGDPGGMIITMTMDTDGRDTGMTMIMTGHDGTIIMIMMMMMIYRTDNVCGIDHMDMDIDTQQAFARMDMDGDNRLAVSLHIKMKMKMKIFPTDIGGDPQKAWRDWDQVHHRITITMIMHTRRGSYGDPQWDFFDKDKAAFPVDRLWIKIWTKTDGNFLRRAIWTWIWIPNDPGHIYTFPDIDGQEGHHNDRAGFAAWEAAPNWIWGFHAAFKFTWIFPGDAPTHPVRTDIDDIDGRAPPGARYWEDQPNWIKGAHACDPDGGAIWIFARVHDSRDRVRIDDHDHADDSNFGFQEWYDFHQKIWTHALQAIKIDGPVRDIDGDGGCLDPCSVPRNHWYWDDDPQWIWTDHPVAIWTGHVPDDIDHDD